Protein AF-0000000080757986 (afdb_homodimer)

Solvent-accessible surface area (backbone atoms only — not comparable to full-atom values): 30406 Å² total; per-residue (Å²): 75,80,44,66,34,74,82,57,77,30,46,41,44,43,43,64,21,68,28,28,34,37,31,33,56,49,90,42,34,39,32,38,72,39,87,75,36,50,44,67,53,88,68,86,50,68,64,72,74,62,33,36,27,37,46,43,76,41,95,87,62,60,45,47,76,43,68,74,48,96,67,71,78,58,50,68,37,44,55,90,81,40,34,37,66,35,32,85,49,78,50,93,52,35,67,69,66,74,48,49,51,52,54,34,53,51,50,26,53,53,48,60,67,59,86,55,87,43,36,35,38,33,34,56,32,49,43,22,70,62,55,43,34,36,40,72,42,65,24,36,34,40,38,30,21,42,47,58,68,35,48,52,44,20,53,50,24,26,42,66,36,73,43,66,86,49,56,64,46,82,42,72,37,37,64,69,62,48,51,52,51,36,42,75,69,66,46,64,22,27,27,42,37,36,42,61,58,56,62,48,62,28,73,88,62,46,78,44,43,41,72,78,41,46,48,64,49,52,52,54,52,57,68,24,40,38,98,73,44,50,39,40,39,42,40,40,72,46,76,51,64,52,29,54,47,50,34,43,48,40,49,73,42,55,29,67,75,69,45,52,47,75,50,42,21,37,27,19,33,54,22,70,73,78,65,44,59,46,75,70,36,31,30,18,39,38,36,53,60,86,127,75,79,45,67,34,76,82,57,78,30,47,42,44,42,43,65,22,69,28,29,35,36,30,34,56,48,90,43,33,39,33,38,71,38,87,76,35,51,44,67,55,88,69,85,50,68,62,73,74,62,32,36,28,36,46,43,78,41,96,87,61,60,45,46,75,45,69,73,46,94,67,71,78,57,50,67,37,45,55,89,81,40,35,39,66,35,32,86,50,78,48,93,52,35,64,70,66,74,47,48,51,53,53,33,54,50,49,25,52,53,47,58,68,39,95,57,88,43,35,34,37,32,35,56,32,49,42,24,68,61,54,42,34,36,39,72,42,66,24,36,34,40,39,30,20,42,46,59,70,33,46,52,45,18,53,51,24,26,41,66,38,72,44,64,87,49,56,65,47,83,42,72,39,36,63,69,62,49,52,53,50,36,43,75,70,66,45,64,22,28,27,41,38,35,44,57,58,56,62,48,61,28,73,88,64,47,80,43,44,38,73,79,41,47,48,64,48,51,55,53,52,56,66,24,40,38,98,72,42,49,39,40,39,42,39,41,73,47,76,50,64,50,27,53,47,50,33,44,49,41,50,73,42,54,28,68,75,70,47,52,48,74,50,42,22,39,27,18,33,52,24,70,74,78,66,44,59,46,75,71,36,28,30,18,40,36,36,53,60,84,126

InterPro domains:
  IPR013780 Glycosyl hydrolase, all-beta [G3DSA:2.60.40.1180] (10-72)
  IPR019614 S-adenosylmethionine-dependent methyltransferase [PF10672] (70-202)
  IPR029063 S-adenosyl-L-methionine-dependent methyltransferase superfamily [G3DSA:3.40.50.150] (73-286)
  IPR029063 S-adenosyl-L-methionine-dependent methyltransferase superfamily [SSF53335] (4-254)

Foldseek 3Di:
DEAALEQFDQKAFADAAPQWTWMGHRPFIEIFGHNLHPHHDPDCDDCVVVGQKYWDADPVGFTDIDGPDDDDQWDWGDDVLFIAIFGCDSHRGGQDDSLCVSVLVVLLVLCLVPVDAFEEEEECQFQNPNVLSNQVSQHAYEAEHQDPVRLVNNQVRNVVSVRNVGHYHGYNWDRQVVLVVLLVVLAAGQEYEYEDACWDAHNVGRIDHCVPPVLVSVQSNLSRHDLHHFKYKYWYPDPPDDQVVVQVSCCVHVCVRQNFDKDKDWGWYAHNNPRDTHTRTMMMMTGHDDD/DEAELEQFDQKAFADAAPQWTWMGHRPFIEIFGHNLHDHHDPDCDDCVVVGQKYWDADPVGFTDIDGPDDDDQWDWGDDVLFIAIFGDDSHRGGQDDSLCVSVLVVLLVLCLPDPDAFEEEEECQFQNPNVLSNQVSQHAYEAEHQDPVRLVNNQVRNVVSVRNVGHYHGYNWDRQVVLVVLLVVLAAGQEYEYEDACWDAHNVGRIDHCVPPVLVSVQSNLSRHDLHHFKYKYWYPDPPDDQVVVQVSCCVHVCVRQNFDKDKDWGWYAHNNPRDTHTRTMMMMTGHDDD

Structure (mmCIF, N/CA/C/O backbone):
data_AF-0000000080757986-model_v1
#
loop_
_entity.id
_entity.type
_entity.pdbx_description
1 polymer 'S-adenosylmethionine-dependent methyltransferase domain-containing protein'
#
loop_
_atom_site.group_PDB
_atom_site.id
_atom_site.type_symbol
_atom_site.label_atom_id
_atom_site.label_alt_id
_atom_site.label_comp_id
_atom_site.label_asym_id
_atom_site.label_entity_id
_atom_site.label_seq_id
_atom_site.pdbx_PDB_ins_code
_atom_site.Cartn_x
_atom_site.Cartn_y
_atom_site.Cartn_z
_atom_site.occupancy
_atom_site.B_iso_or_equiv
_atom_site.auth_seq_id
_atom_site.auth_comp_id
_atom_site.auth_asym_id
_atom_site.auth_atom_id
_atom_site.pdbx_PDB_model_num
ATOM 1 N N . MET A 1 1 ? 0.893 -1.74 9.875 1 89.75 1 MET A N 1
ATOM 2 C CA . MET A 1 1 ? -0.221 -1.897 10.805 1 89.75 1 MET A CA 1
ATOM 3 C C . MET A 1 1 ? -1.462 -1.171 10.305 1 89.75 1 MET A C 1
ATOM 5 O O . MET A 1 1 ? -1.364 -0.061 9.773 1 89.75 1 MET A O 1
ATOM 9 N N . MET A 1 2 ? -2.607 -1.827 10.5 1 95.94 2 MET A N 1
ATOM 10 C CA . MET A 1 2 ? -3.875 -1.199 10.141 1 95.94 2 MET A CA 1
ATOM 11 C C . MET A 1 2 ? -4.477 -0.467 11.336 1 95.94 2 MET A C 1
ATOM 13 O O . MET A 1 2 ? -4.645 -1.053 12.406 1 95.94 2 MET A O 1
ATOM 17 N N . LEU A 1 3 ? -4.688 0.823 11.219 1 98.31 3 LEU A N 1
ATOM 18 C CA . LEU A 1 3 ? -5.43 1.601 12.203 1 98.31 3 LEU A CA 1
ATOM 19 C C . LEU A 1 3 ? -6.867 1.832 11.742 1 98.31 3 LEU A C 1
ATOM 21 O O . LEU A 1 3 ? -7.098 2.266 10.617 1 98.31 3 LEU A O 1
ATOM 25 N N . LEU A 1 4 ? -7.828 1.561 12.602 1 98.44 4 LEU A N 1
ATOM 26 C CA . LEU A 1 4 ? -9.234 1.587 12.203 1 98.44 4 LEU A CA 1
ATOM 27 C C . LEU A 1 4 ? -9.945 2.797 12.805 1 98.44 4 LEU A C 1
ATOM 29 O O . LEU A 1 4 ? -9.906 3.008 14.016 1 98.44 4 LEU A O 1
ATOM 33 N N . ALA A 1 5 ? -10.523 3.566 11.953 1 98.19 5 ALA A N 1
ATOM 34 C CA . ALA A 1 5 ? -11.43 4.625 12.391 1 98.19 5 ALA A CA 1
ATOM 35 C C . ALA A 1 5 ? -12.828 4.078 12.656 1 98.19 5 ALA A C 1
ATOM 37 O O . ALA A 1 5 ? -13.727 4.23 11.828 1 98.19 5 ALA A O 1
ATOM 38 N N . ASP A 1 6 ? -13.039 3.586 13.852 1 96.69 6 ASP A N 1
ATOM 39 C CA . ASP A 1 6 ? -14.266 2.838 14.109 1 96.69 6 ASP A CA 1
ATOM 40 C C . ASP A 1 6 ? -15.094 3.5 15.211 1 96.69 6 ASP A C 1
ATOM 42 O O . ASP A 1 6 ? -16.062 2.92 15.703 1 96.69 6 ASP A O 1
ATOM 46 N N . ASP A 1 7 ? -14.75 4.66 15.594 1 95.69 7 ASP A N 1
ATOM 47 C CA . ASP A 1 7 ? -15.461 5.27 16.719 1 95.69 7 ASP A CA 1
ATOM 48 C C . ASP A 1 7 ? -16.141 6.566 16.281 1 95.69 7 ASP A C 1
ATOM 50 O O . ASP A 1 7 ? -16.172 7.535 17.047 1 95.69 7 ASP A O 1
ATOM 54 N N . TRP A 1 8 ? -16.578 6.645 15.086 1 95.62 8 TRP A N 1
ATOM 55 C CA . TRP A 1 8 ? -17.391 7.754 14.594 1 95.62 8 TRP A CA 1
ATOM 56 C C . TRP A 1 8 ? -18.859 7.59 15 1 95.62 8 TRP A C 1
ATOM 58 O O . TRP A 1 8 ? -19.391 6.484 14.953 1 95.62 8 TRP A O 1
ATOM 68 N N . LYS A 1 9 ? -19.516 8.648 15.336 1 95.06 9 LYS A N 1
ATOM 69 C CA . LYS A 1 9 ? -20.969 8.648 15.516 1 95.06 9 LYS A CA 1
ATOM 70 C C . LYS A 1 9 ? -21.656 9.336 14.344 1 95.06 9 LYS A C 1
ATOM 72 O O . LYS A 1 9 ? -22.641 8.82 13.805 1 95.06 9 LYS A O 1
ATOM 77 N N . ASP A 1 10 ? -21.109 10.438 13.906 1 98.06 10 ASP A N 1
ATOM 78 C CA . ASP A 1 10 ? -21.766 11.266 12.906 1 98.06 10 ASP A CA 1
ATOM 79 C C . ASP A 1 10 ? -21.328 10.883 11.492 1 98.06 10 ASP A C 1
ATOM 81 O O . ASP A 1 10 ? -21.719 11.539 10.523 1 98.06 10 ASP A O 1
ATOM 85 N N . TYR A 1 11 ? -20.531 9.914 11.32 1 98.38 11 TYR A N 1
ATOM 86 C CA . TYR A 1 11 ? -20.109 9.367 10.031 1 98.38 11 TYR A CA 1
ATOM 87 C C . TYR A 1 11 ? -20.203 7.852 10.023 1 98.38 11 TYR A C 1
ATOM 89 O O . TYR A 1 11 ? -19.938 7.195 11.039 1 98.38 11 TYR A O 1
ATOM 97 N N . GLU A 1 12 ? -20.562 7.383 8.93 1 98.19 12 GLU A N 1
ATOM 98 C CA . GLU A 1 12 ? -20.656 5.934 8.766 1 98.19 12 GLU A CA 1
ATOM 99 C C . GLU A 1 12 ? -20.406 5.527 7.316 1 98.19 12 GLU A C 1
ATOM 101 O O . GLU A 1 12 ? -21 6.086 6.395 1 98.19 12 GLU A O 1
ATOM 106 N N . LEU A 1 13 ? -19.484 4.672 7.105 1 98.31 13 LEU A N 1
ATOM 107 C CA . LEU A 1 13 ? -19.375 3.967 5.832 1 98.31 13 LEU A CA 1
ATOM 108 C C . LEU A 1 13 ? -20.328 2.777 5.789 1 98.31 13 LEU A C 1
ATOM 110 O O . LEU A 1 13 ? -20.094 1.761 6.449 1 98.31 13 LEU A O 1
ATOM 114 N N . ILE A 1 14 ? -21.312 2.883 5.008 1 97.19 14 ILE A N 1
ATOM 115 C CA . ILE A 1 14 ? -22.438 1.973 5.105 1 97.19 14 ILE A CA 1
ATOM 116 C C . ILE A 1 14 ? -22.172 0.715 4.285 1 97.19 14 ILE A C 1
ATOM 118 O O . ILE A 1 14 ? -22.344 -0.404 4.773 1 97.19 14 ILE A O 1
ATOM 122 N N . ASP A 1 15 ? -21.781 0.919 3.084 1 97.38 15 ASP A N 1
ATOM 123 C CA . ASP A 1 15 ? -21.594 -0.198 2.164 1 97.38 15 ASP A CA 1
ATOM 124 C C . ASP A 1 15 ? -20.609 0.167 1.05 1 97.38 15 ASP A C 1
ATOM 126 O O . ASP A 1 15 ? -20.312 1.344 0.846 1 97.38 15 ASP A O 1
ATOM 130 N N . THR A 1 16 ? -20.109 -0.827 0.415 1 97.75 16 THR A N 1
ATOM 131 C CA . THR A 1 16 ? -19.172 -0.659 -0.697 1 97.75 16 THR A CA 1
ATOM 132 C C . THR A 1 16 ? -19.453 -1.688 -1.79 1 97.75 16 THR A C 1
ATOM 134 O O . THR A 1 16 ? -19.844 -2.818 -1.501 1 97.75 16 THR A O 1
ATOM 137 N N . GLY A 1 17 ? -19.234 -1.311 -3.043 1 97.12 17 GLY A N 1
ATOM 138 C CA . GLY A 1 17 ? -19.359 -2.215 -4.176 1 97.12 17 GLY A CA 1
ATOM 139 C C . GLY A 1 17 ? -19.375 -1.498 -5.512 1 97.12 17 GLY A C 1
ATOM 140 O O . GLY A 1 17 ? -19.719 -0.318 -5.586 1 97.12 17 GLY A O 1
ATOM 141 N N . ASN A 1 18 ? -18.906 -2.184 -6.516 1 96.38 18 ASN A N 1
ATOM 142 C CA . ASN A 1 18 ? -18.906 -1.676 -7.883 1 96.38 18 ASN A CA 1
ATOM 143 C C . ASN A 1 18 ? -18.156 -0.352 -7.992 1 96.38 18 ASN A C 1
ATOM 145 O O . ASN A 1 18 ? -18.625 0.575 -8.656 1 96.38 18 ASN A O 1
ATOM 149 N N . GLY A 1 19 ? -17.125 -0.225 -7.219 1 96.56 19 GLY A N 1
ATOM 150 C CA . GLY A 1 19 ? -16.281 0.959 -7.309 1 96.56 19 GLY A CA 1
ATOM 151 C C . GLY A 1 19 ? -16.844 2.154 -6.566 1 96.56 19 GLY A C 1
ATOM 152 O O . GLY A 1 19 ? -16.391 3.283 -6.754 1 96.56 19 GLY A O 1
ATOM 153 N N . GLU A 1 20 ? -17.844 1.891 -5.758 1 96.62 20 GLU A N 1
ATOM 154 C CA . GLU A 1 20 ? -18.5 2.994 -5.07 1 96.62 20 GLU A CA 1
ATOM 155 C C . GLU A 1 20 ? -18.641 2.711 -3.576 1 96.62 20 GLU A C 1
ATOM 157 O O . GLU A 1 20 ? -18.688 1.551 -3.16 1 96.62 20 GLU A O 1
ATOM 162 N N . LYS A 1 21 ? -18.766 3.795 -2.84 1 97.56 21 LYS A N 1
ATOM 163 C CA . LYS A 1 21 ? -19.047 3.682 -1.412 1 97.56 21 LYS A CA 1
ATOM 164 C C . LYS A 1 21 ? -20.25 4.531 -1.018 1 97.56 21 LYS A C 1
ATOM 166 O O . LYS A 1 21 ? -20.469 5.602 -1.585 1 97.56 21 LYS A O 1
ATOM 171 N N . LEU A 1 22 ? -21.031 3.988 -0.158 1 97.38 22 LEU A N 1
ATOM 172 C CA . LEU A 1 22 ? -22.188 4.645 0.447 1 97.38 22 LEU A CA 1
ATOM 173 C C . LEU A 1 22 ? -21.859 5.109 1.864 1 97.38 22 LEU A C 1
ATOM 175 O O . LEU A 1 22 ? -21.547 4.293 2.732 1 97.38 22 LEU A O 1
ATOM 179 N N . GLU A 1 23 ? -21.984 6.398 2.053 1 98.06 23 GLU A N 1
ATOM 180 C CA . GLU A 1 23 ? -21.578 6.984 3.322 1 98.06 23 GLU A CA 1
ATOM 181 C C . GLU A 1 23 ? -22.688 7.836 3.928 1 98.06 23 GLU A C 1
ATOM 183 O O . GLU A 1 23 ? -23.391 8.539 3.209 1 98.06 23 GLU A O 1
ATOM 188 N N . ARG A 1 24 ? -22.812 7.711 5.207 1 97.75 24 ARG A N 1
ATOM 189 C CA . ARG A 1 24 ? -23.641 8.664 5.938 1 97.75 24 ARG A CA 1
ATOM 190 C C . ARG A 1 24 ? -22.781 9.75 6.586 1 97.75 24 ARG A C 1
ATOM 192 O O . ARG A 1 24 ? -21.922 9.461 7.414 1 97.75 24 ARG A O 1
ATOM 199 N N . TRP A 1 25 ? -23.016 11 6.219 1 97.62 25 TRP A N 1
ATOM 200 C CA . TRP A 1 25 ? -22.453 12.203 6.816 1 97.62 25 TRP A CA 1
ATOM 201 C C . TRP A 1 25 ? -23.5 12.984 7.586 1 97.62 25 TRP A C 1
ATOM 203 O O . TRP A 1 25 ? -24.219 13.812 7.008 1 97.62 25 TRP A O 1
ATOM 213 N N . GLY A 1 26 ? -23.422 12.766 8.961 1 96.44 26 GLY A N 1
ATOM 214 C CA . GLY A 1 26 ? -24.547 13.305 9.703 1 96.44 26 GLY A CA 1
ATOM 215 C C . GLY A 1 26 ? -25.875 12.68 9.297 1 96.44 26 GLY A C 1
ATOM 216 O O . GLY A 1 26 ? -26.078 11.477 9.445 1 96.44 26 GLY A O 1
ATOM 217 N N . LYS A 1 27 ? -26.719 13.508 8.656 1 94.5 27 LYS A N 1
ATOM 218 C CA . LYS A 1 27 ? -28.047 13.031 8.273 1 94.5 27 LYS A CA 1
ATOM 219 C C . LYS A 1 27 ? -28.125 12.727 6.781 1 94.5 27 LYS A C 1
ATOM 221 O O . LYS A 1 27 ? -29.094 12.148 6.305 1 94.5 27 LYS A O 1
ATOM 226 N N . TYR A 1 28 ? -27.078 12.992 6.094 1 96.81 28 TYR A N 1
ATOM 227 C CA . TYR A 1 28 ? -27.141 12.883 4.641 1 96.81 28 TYR A CA 1
ATOM 228 C C . TYR A 1 28 ? -26.328 11.695 4.137 1 96.81 28 TYR A C 1
ATOM 230 O O . TYR A 1 28 ? -25.25 11.422 4.645 1 96.81 28 TYR A O 1
ATOM 238 N N . ILE A 1 29 ? -26.875 11.047 3.164 1 97.06 29 ILE A N 1
ATOM 239 C CA . ILE A 1 29 ? -26.25 9.875 2.555 1 97.06 29 ILE A CA 1
ATOM 240 C C . ILE A 1 29 ? -25.609 10.266 1.224 1 97.06 29 ILE A C 1
ATOM 242 O O . ILE A 1 29 ? -26.297 10.773 0.327 1 97.06 29 ILE A O 1
ATOM 246 N N . LEU A 1 30 ? -24.344 10.07 1.06 1 97.19 30 LEU A N 1
ATOM 247 C CA . LEU A 1 30 ? -23.609 10.383 -0.159 1 97.19 30 LEU A CA 1
ATOM 248 C C . LEU A 1 30 ? -23.047 9.117 -0.808 1 97.19 30 LEU A C 1
ATOM 250 O O . LEU A 1 30 ? -22.594 8.211 -0.113 1 97.19 30 LEU A O 1
ATOM 254 N N . ARG A 1 31 ? -23.141 9.031 -2.051 1 96.75 31 ARG A N 1
ATOM 255 C CA . ARG A 1 31 ? -22.547 7.98 -2.873 1 96.75 31 ARG A CA 1
ATOM 256 C C . ARG A 1 31 ? -21.359 8.508 -3.658 1 96.75 31 ARG A C 1
ATOM 258 O O . ARG A 1 31 ? -21.484 9.461 -4.43 1 96.75 31 ARG A O 1
ATOM 265 N N . ARG A 1 32 ? -20.188 8.016 -3.424 1 97 32 ARG A N 1
ATOM 266 C CA . ARG A 1 32 ? -18.969 8.523 -4.039 1 97 32 ARG A CA 1
ATOM 267 C C . ARG A 1 32 ? -18.094 7.391 -4.574 1 97 32 ARG A C 1
ATOM 269 O O . ARG A 1 32 ? -18.188 6.258 -4.09 1 97 32 ARG A O 1
ATOM 276 N N . PRO A 1 33 ? -17.281 7.676 -5.574 1 96.31 33 PRO A N 1
ATOM 277 C CA . PRO A 1 33 ? -16.406 6.648 -6.129 1 96.31 33 PRO A CA 1
ATOM 278 C C . PRO A 1 33 ? -15.188 6.371 -5.242 1 96.31 33 PRO A C 1
ATOM 280 O O . PRO A 1 33 ? -14.727 7.266 -4.527 1 96.31 33 PRO A O 1
ATOM 283 N N . ASP A 1 34 ? -14.711 5.195 -5.273 1 95.88 34 ASP A N 1
ATOM 284 C CA . ASP A 1 34 ? -13.461 4.77 -4.648 1 95.88 34 ASP A CA 1
ATOM 285 C C . ASP A 1 34 ? -12.82 3.619 -5.422 1 95.88 34 ASP A C 1
ATOM 287 O O . ASP A 1 34 ? -13.391 2.527 -5.504 1 95.88 34 ASP A O 1
ATOM 291 N N . PRO A 1 35 ? -11.641 3.811 -5.941 1 92.88 35 PRO A N 1
ATOM 292 C CA . PRO A 1 35 ? -11.031 2.812 -6.816 1 92.88 35 PRO A CA 1
ATOM 293 C C . PRO A 1 35 ? -10.555 1.574 -6.062 1 92.88 35 PRO A C 1
ATOM 295 O O . PRO A 1 35 ? -10.234 0.555 -6.68 1 92.88 35 PRO A O 1
ATOM 298 N N . GLN A 1 36 ? -10.461 1.614 -4.734 1 95.81 36 GLN A N 1
ATOM 299 C CA . GLN A 1 36 ? -10.039 0.451 -3.961 1 95.81 36 GLN A CA 1
ATOM 300 C C . GLN A 1 36 ? -11.141 -0.609 -3.918 1 95.81 36 GLN A C 1
ATOM 302 O O . GLN A 1 36 ? -10.891 -1.75 -3.52 1 95.81 36 GLN A O 1
ATOM 307 N N . ILE A 1 37 ? -12.305 -0.207 -4.289 1 97.75 37 ILE A N 1
ATOM 308 C CA . ILE A 1 37 ? -13.445 -1.108 -4.223 1 97.75 37 ILE A CA 1
ATOM 309 C C . ILE A 1 37 ? -13.57 -1.887 -5.531 1 97.75 37 ILE A C 1
ATOM 311 O O . ILE A 1 37 ? -14.125 -1.385 -6.512 1 97.75 37 ILE A O 1
ATOM 315 N N . ILE A 1 38 ? -13.102 -3.143 -5.484 1 97.56 38 ILE A N 1
ATOM 316 C CA . ILE A 1 38 ? -13.078 -3.896 -6.73 1 97.56 38 ILE A CA 1
ATOM 317 C C . ILE A 1 38 ? -13.953 -5.141 -6.598 1 97.56 38 ILE A C 1
ATOM 319 O O . ILE A 1 38 ? -13.727 -6.148 -7.27 1 97.56 38 ILE A O 1
ATOM 323 N N . TRP A 1 39 ? -14.875 -5.164 -5.699 1 97.69 39 TRP A N 1
ATOM 324 C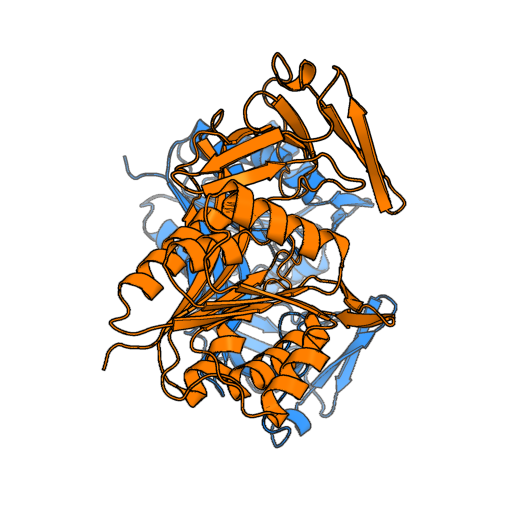 CA . TRP A 1 39 ? -15.867 -6.219 -5.527 1 97.69 39 TRP A CA 1
ATOM 325 C C . TRP A 1 39 ? -17.266 -5.707 -5.863 1 97.69 39 TRP A C 1
ATOM 327 O O . TRP A 1 39 ? -17.5 -4.496 -5.891 1 97.69 39 TRP A O 1
ATOM 337 N N . PRO A 1 40 ? -18.219 -6.547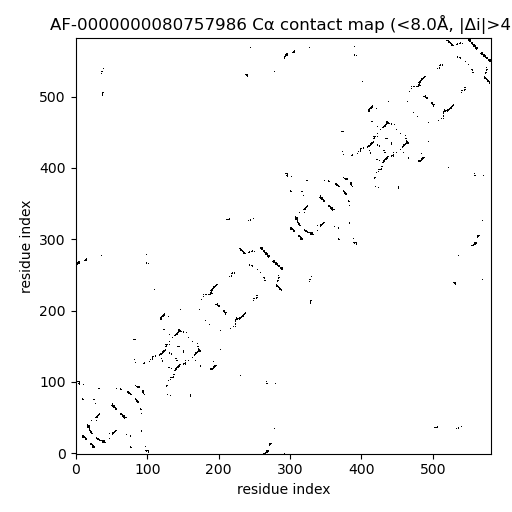 -6.094 1 96.12 40 PRO A N 1
ATOM 338 C CA . PRO A 1 40 ? -19.562 -6.129 -6.52 1 96.12 40 PRO A CA 1
ATOM 339 C C . PRO A 1 40 ? -20.453 -5.707 -5.348 1 96.12 40 PRO A C 1
ATOM 341 O O . PRO A 1 40 ? -20.141 -6.004 -4.191 1 96.12 40 PRO A O 1
ATOM 344 N N . ILE A 1 41 ? -21.5 -4.934 -5.668 1 93.25 41 ILE A N 1
ATOM 345 C CA . ILE A 1 41 ? -22.578 -4.695 -4.723 1 93.25 41 ILE A CA 1
ATOM 346 C C . ILE A 1 41 ? -23.406 -5.965 -4.562 1 93.25 41 ILE A C 1
ATOM 348 O O . ILE A 1 41 ? -23.859 -6.555 -5.551 1 93.25 41 ILE A O 1
ATOM 352 N N . ARG A 1 42 ? -23.578 -6.434 -3.41 1 80.31 42 ARG A N 1
ATOM 353 C CA . ARG A 1 42 ? -24.375 -7.637 -3.176 1 80.31 42 ARG A CA 1
ATOM 354 C C . ARG A 1 42 ? -25.859 -7.383 -3.459 1 80.31 42 ARG A C 1
ATOM 356 O O . ARG A 1 42 ? -26.5 -8.172 -4.148 1 80.31 42 ARG A O 1
ATOM 363 N N . ASN A 1 43 ? -26.375 -6.387 -2.896 1 80.88 43 ASN A N 1
ATOM 364 C CA . ASN A 1 43 ? -27.766 -5.973 -3.078 1 80.88 43 ASN A CA 1
ATOM 365 C C . ASN A 1 43 ? -27.875 -4.465 -3.307 1 80.88 43 ASN A C 1
ATOM 367 O O . ASN A 1 43 ? -27.688 -3.68 -2.375 1 80.88 43 ASN A O 1
ATOM 371 N N . GLU A 1 44 ? -28.141 -4.234 -4.598 1 79.88 44 GLU A N 1
ATOM 372 C CA . GLU A 1 44 ? -28.219 -2.814 -4.922 1 79.88 44 GLU A CA 1
ATOM 373 C C . GLU A 1 44 ? -29.594 -2.246 -4.625 1 79.88 44 GLU A C 1
ATOM 375 O O . GLU A 1 44 ? -30.312 -1.819 -5.539 1 79.88 44 GLU A O 1
ATOM 380 N N . ASN A 1 45 ? -30.031 -2.408 -3.457 1 80.12 45 ASN A N 1
ATOM 381 C CA . ASN A 1 45 ? -31.344 -1.878 -3.104 1 80.12 45 ASN A CA 1
ATOM 382 C C . ASN A 1 45 ? -31.266 -0.9 -1.936 1 80.12 45 ASN A C 1
ATOM 384 O O . ASN A 1 45 ? -30.172 -0.579 -1.469 1 80.12 45 ASN A O 1
ATOM 388 N N . GLY A 1 46 ? -32.344 -0.233 -1.681 1 84.81 46 GLY A N 1
ATOM 389 C CA . GLY A 1 46 ? -32.438 0.61 -0.501 1 84.81 46 GLY A CA 1
ATOM 390 C C . GLY A 1 46 ? -31.625 1.88 -0.598 1 84.81 46 GLY A C 1
ATOM 391 O O . GLY A 1 46 ? -31.812 2.682 -1.514 1 84.81 46 GLY A O 1
ATOM 392 N N . LEU A 1 47 ? -30.609 1.967 0.201 1 84.25 47 LEU A N 1
ATOM 393 C CA . LEU A 1 47 ? -29.859 3.205 0.383 1 84.25 47 LEU A CA 1
ATOM 394 C C . LEU A 1 47 ? -29 3.504 -0.841 1 84.25 47 LEU A C 1
ATOM 396 O O . LEU A 1 47 ? -28.688 4.664 -1.117 1 84.25 47 LEU A O 1
ATOM 400 N N . TRP A 1 48 ? -28.656 2.504 -1.623 1 91.75 48 TRP A N 1
ATOM 401 C CA . TRP A 1 48 ? -27.891 2.725 -2.85 1 91.75 48 TRP A CA 1
ATOM 402 C C . TRP A 1 48 ? -28.688 3.562 -3.842 1 91.75 48 TRP A C 1
ATOM 404 O O . TRP A 1 48 ? -28.125 4.418 -4.531 1 91.75 48 TRP A O 1
ATOM 414 N N . LYS A 1 49 ? -29.953 3.367 -3.852 1 90.06 49 LYS A N 1
ATOM 415 C CA . LYS A 1 49 ? -30.812 4.078 -4.785 1 90.06 49 LYS A CA 1
ATOM 416 C C . LYS A 1 49 ? -31.328 5.383 -4.18 1 90.06 49 LYS A C 1
ATOM 418 O O . LYS A 1 49 ? -31.719 6.297 -4.906 1 90.06 49 LYS A O 1
ATOM 423 N N . LYS A 1 50 ? -31.297 5.469 -2.912 1 92.19 50 LYS A N 1
ATOM 424 C CA . LYS A 1 50 ? -31.938 6.594 -2.236 1 92.19 50 LYS A CA 1
ATOM 425 C C . LYS A 1 50 ? -30.891 7.551 -1.663 1 92.19 50 LYS A C 1
ATOM 427 O O . LYS A 1 50 ? -31.188 8.312 -0.74 1 92.19 50 LYS A O 1
ATOM 432 N N . ALA A 1 51 ? -29.656 7.414 -2.082 1 95.31 51 ALA A N 1
ATOM 433 C CA . ALA A 1 51 ? -28.641 8.344 -1.607 1 95.31 51 ALA A CA 1
ATOM 434 C C . ALA A 1 51 ? -29.031 9.789 -1.89 1 95.31 51 ALA A C 1
ATOM 436 O O . ALA A 1 51 ? -29.594 10.086 -2.949 1 95.31 51 ALA A O 1
ATOM 437 N N . ASP A 1 52 ? -28.703 10.688 -0.958 1 96.94 52 ASP A N 1
ATOM 438 C CA . ASP A 1 52 ? -29.094 12.094 -1.104 1 96.94 52 ASP A CA 1
ATOM 439 C C . ASP A 1 52 ? -28.312 12.75 -2.25 1 96.94 52 ASP A C 1
ATOM 441 O O . ASP A 1 52 ? -28.844 13.648 -2.916 1 96.94 52 ASP A O 1
ATOM 445 N N . ALA A 1 53 ? -27.125 12.375 -2.484 1 96.44 53 ALA A N 1
ATOM 446 C CA . ALA A 1 53 ? -26.297 12.883 -3.578 1 96.44 53 ALA A CA 1
ATOM 447 C C . ALA A 1 53 ? -25.328 11.82 -4.078 1 96.44 53 ALA A C 1
ATOM 449 O O . ALA A 1 53 ? -24.938 10.922 -3.324 1 96.44 53 ALA A O 1
ATOM 450 N N . HIS A 1 54 ? -25 11.883 -5.328 1 96.31 54 HIS A N 1
ATOM 451 C CA . HIS A 1 54 ? -24.125 10.938 -6.008 1 96.31 54 HIS A CA 1
ATOM 452 C C . HIS A 1 54 ? -23.062 11.664 -6.836 1 96.31 54 HIS A C 1
ATOM 454 O O . HIS A 1 54 ? -23.391 12.438 -7.734 1 96.31 54 HIS A O 1
ATOM 460 N N . TYR A 1 55 ? -21.828 11.445 -6.5 1 96.81 55 TYR A N 1
ATOM 461 C CA . TYR A 1 55 ? -20.75 12.062 -7.281 1 96.81 55 TYR A CA 1
ATOM 462 C C . TYR A 1 55 ? -20.359 11.18 -8.461 1 96.81 55 TYR A C 1
ATOM 464 O O . TYR A 1 55 ? -20.016 10.008 -8.273 1 96.81 55 TYR A O 1
ATOM 472 N N . HIS A 1 56 ? -20.297 11.75 -9.633 1 94.75 56 HIS A N 1
ATOM 473 C CA . HIS A 1 56 ? -19.906 11.047 -10.852 1 94.75 56 HIS A CA 1
ATOM 474 C C . HIS A 1 56 ? -18.562 11.57 -11.367 1 94.75 56 HIS A C 1
ATOM 476 O O . HIS A 1 56 ? -18.422 12.758 -11.672 1 94.75 56 HIS A O 1
ATOM 482 N N . ARG A 1 57 ? -17.672 10.602 -11.508 1 91.19 57 ARG A N 1
ATOM 483 C CA . ARG A 1 57 ? -16.375 10.984 -12.055 1 91.19 57 ARG A CA 1
ATOM 484 C C . ARG A 1 57 ? -16.469 11.219 -13.562 1 91.19 57 ARG A C 1
ATOM 486 O O . ARG A 1 57 ? -17.234 10.555 -14.25 1 91.19 57 ARG A O 1
ATOM 493 N N . SER A 1 58 ? -15.664 12.109 -13.938 1 86.69 58 SER A N 1
ATOM 494 C CA . SER A 1 58 ? -15.562 12.359 -15.375 1 86.69 58 SER A CA 1
ATOM 495 C C . SER A 1 58 ? -14.336 11.672 -15.969 1 86.69 58 SER A C 1
ATOM 497 O O . SER A 1 58 ? -13.32 11.508 -15.289 1 86.69 58 SER A O 1
ATOM 499 N N . ARG A 1 59 ? -14.328 11.273 -17.266 1 78.81 59 ARG A N 1
ATOM 500 C CA . ARG A 1 59 ? -13.211 10.633 -17.953 1 78.81 59 ARG A CA 1
ATOM 501 C C . ARG A 1 59 ? -12.086 11.625 -18.219 1 78.81 59 ARG A C 1
ATOM 503 O O . ARG A 1 59 ? -10.922 11.234 -18.344 1 78.81 59 ARG A O 1
ATOM 510 N N . SER A 1 60 ? -12.383 12.875 -18.281 1 76.62 60 SER A N 1
ATOM 511 C CA . SER A 1 60 ? -11.406 13.914 -18.578 1 76.62 60 SER A CA 1
ATOM 512 C C . SER A 1 60 ? -10.867 14.547 -17.297 1 76.62 60 SER A C 1
ATOM 514 O O . SER A 1 60 ? -10.148 15.547 -17.344 1 76.62 60 SER A O 1
ATOM 516 N N . GLY A 1 61 ? -11.156 14.047 -16.188 1 76.44 61 GLY A N 1
ATOM 517 C CA . GLY A 1 61 ? -10.766 14.641 -14.914 1 76.44 61 GLY A CA 1
ATOM 518 C C . GLY A 1 61 ? -11.891 15.398 -14.234 1 76.44 61 GLY A C 1
ATOM 519 O O . GLY A 1 61 ? -12.727 16.016 -14.906 1 76.44 61 GLY A O 1
ATOM 520 N N . GLY A 1 62 ? -11.898 15.281 -12.961 1 81.25 62 GLY A N 1
ATOM 521 C CA . GLY A 1 62 ? -12.969 15.906 -12.203 1 81.25 62 GLY A CA 1
ATOM 522 C C . GLY A 1 62 ? -14.273 15.141 -12.258 1 81.25 62 GLY A C 1
ATOM 523 O O . GLY A 1 62 ? -14.273 13.914 -12.359 1 81.25 62 GLY A O 1
ATOM 524 N N . GLY A 1 63 ? -15.367 15.719 -11.945 1 92 63 GLY A N 1
ATOM 525 C CA . GLY A 1 63 ? -16.688 15.125 -11.922 1 92 63 GLY A CA 1
ATOM 526 C C . GLY A 1 63 ? -17.766 16.078 -11.453 1 92 63 GLY A C 1
ATOM 527 O O . GLY A 1 63 ? -17.625 17.297 -11.578 1 92 63 GLY A O 1
ATOM 528 N N . SER A 1 64 ? -18.938 15.484 -11.211 1 93.62 64 SER A N 1
ATOM 529 C CA . SER A 1 64 ? -20.047 16.328 -10.781 1 93.62 64 SER A CA 1
ATOM 530 C C . SER A 1 64 ? -20.969 15.586 -9.812 1 93.62 64 SER A C 1
ATOM 532 O O . SER A 1 64 ? -21.062 14.359 -9.859 1 93.62 64 SER A O 1
ATOM 534 N N . TRP A 1 65 ? -21.594 16.422 -9.016 1 95 65 TRP A N 1
ATOM 535 C CA . TRP A 1 65 ? -22.578 15.883 -8.07 1 95 65 TRP A CA 1
ATOM 536 C C . TRP A 1 65 ? -23.969 15.844 -8.688 1 95 65 TRP A C 1
ATOM 538 O O . TRP A 1 65 ? -24.375 16.797 -9.367 1 95 65 TRP A O 1
ATOM 548 N N . GLU A 1 66 ? -24.609 14.758 -8.578 1 95.31 66 GLU A N 1
ATOM 549 C CA . GLU A 1 66 ? -26.047 14.641 -8.805 1 95.31 66 GLU A CA 1
ATOM 550 C C . GLU A 1 66 ? -26.812 14.648 -7.488 1 95.31 66 GLU A C 1
ATOM 552 O O . GLU A 1 66 ? -26.703 13.719 -6.688 1 95.31 66 GLU A O 1
ATOM 557 N N . PHE A 1 67 ? -27.625 15.68 -7.34 1 94.81 67 PHE A N 1
ATOM 558 C CA . PHE A 1 67 ? -28.406 15.797 -6.113 1 94.81 67 PHE A CA 1
ATOM 559 C C . PHE A 1 67 ? -29.797 15.242 -6.301 1 94.81 67 PHE A C 1
ATOM 561 O O . PHE A 1 67 ? -30.547 15.703 -7.168 1 94.81 67 PHE A O 1
ATOM 568 N N . LYS A 1 68 ? -30.141 14.25 -5.52 1 92.5 68 LYS A N 1
ATOM 569 C CA . LYS A 1 68 ? -31.469 13.664 -5.598 1 92.5 68 LYS A CA 1
ATOM 570 C C . LYS A 1 68 ? -32.438 14.398 -4.691 1 92.5 68 LYS A C 1
ATOM 572 O O . LYS A 1 68 ? -33.656 14.312 -4.883 1 92.5 68 LYS A O 1
ATOM 577 N N . ARG A 1 69 ? -31.906 14.938 -3.674 1 89.81 69 ARG A N 1
ATOM 578 C CA . ARG A 1 69 ? -32.688 15.852 -2.822 1 89.81 69 ARG A CA 1
ATOM 579 C C . ARG A 1 69 ? -31.891 17.125 -2.555 1 89.81 69 ARG A C 1
ATOM 581 O O . ARG A 1 69 ? -30.688 17.188 -2.781 1 89.81 69 ARG A O 1
ATOM 588 N N . LYS A 1 70 ? -32.688 18.109 -2.105 1 90.69 70 LYS A N 1
ATOM 589 C CA . LYS A 1 70 ? -32 19.359 -1.761 1 90.69 70 LYS A CA 1
ATOM 590 C C . LYS A 1 70 ? -31.156 19.203 -0.507 1 90.69 70 LYS A C 1
ATOM 592 O O . LYS A 1 70 ? -31.656 18.766 0.536 1 90.69 70 LYS A O 1
ATOM 597 N N . LEU A 1 71 ? -29.891 19.453 -0.622 1 93.5 71 LEU A N 1
ATOM 598 C CA . LEU A 1 71 ? -28.969 19.469 0.505 1 93.5 71 LEU A CA 1
ATOM 599 C C . LEU A 1 71 ? -28.547 20.891 0.843 1 93.5 71 LEU A C 1
ATOM 601 O O . LEU A 1 71 ? -28.516 21.75 -0.031 1 93.5 71 LEU A O 1
ATOM 605 N N . PRO A 1 72 ? -28.359 21.109 2.105 1 94.88 72 PRO A N 1
ATOM 606 C CA . PRO A 1 72 ? -27.75 22.406 2.393 1 94.88 72 PRO A CA 1
ATOM 607 C C . PRO A 1 72 ? -26.375 22.562 1.738 1 94.88 72 PRO A C 1
ATOM 609 O O . PRO A 1 72 ? -25.734 21.562 1.394 1 94.88 72 PRO A O 1
ATOM 612 N N . GLU A 1 73 ? -26.016 23.797 1.56 1 93.88 73 GLU A N 1
ATOM 613 C CA . GLU A 1 73 ? -24.688 24.062 1.01 1 93.88 73 GLU A CA 1
ATOM 614 C C . GLU A 1 73 ? -23.594 23.422 1.858 1 93.88 73 GLU A C 1
ATOM 616 O O . GLU A 1 73 ? -22.625 22.875 1.325 1 93.88 73 GLU A O 1
ATOM 621 N N . ARG A 1 74 ? -23.734 23.531 3.139 1 96 74 ARG A N 1
ATOM 622 C CA . ARG A 1 74 ? -22.844 22.891 4.098 1 96 74 ARG A CA 1
ATOM 623 C C . ARG A 1 74 ? -23.609 22.453 5.344 1 96 74 ARG A C 1
ATOM 625 O O . ARG A 1 74 ? -24.703 22.938 5.617 1 96 74 ARG A O 1
ATOM 632 N N . TRP A 1 75 ? -23.094 21.406 6.02 1 97.56 75 TRP A N 1
ATOM 633 C CA . TRP A 1 75 ? -23.609 20.953 7.305 1 97.56 75 TRP A CA 1
ATOM 634 C C . TRP A 1 75 ? -22.484 20.469 8.211 1 97.56 75 TRP A C 1
ATOM 636 O O . TRP A 1 75 ? -21.312 20.547 7.832 1 97.56 75 TRP A O 1
ATOM 646 N N . THR A 1 76 ? -22.812 20.125 9.461 1 98.06 76 THR A N 1
ATOM 647 C CA . THR A 1 76 ? -21.766 19.844 10.43 1 98.06 76 THR A CA 1
ATOM 648 C C . THR A 1 76 ? -21.781 18.375 10.836 1 98.06 76 THR A C 1
ATOM 650 O O . THR A 1 76 ? -22.844 17.75 10.875 1 98.06 76 THR A O 1
ATOM 653 N N . ILE A 1 77 ? -20.625 17.891 11.039 1 97.94 77 ILE A N 1
ATOM 654 C CA . ILE A 1 77 ? -20.453 16.609 11.711 1 97.94 77 ILE A CA 1
ATOM 655 C C . ILE A 1 77 ? -19.5 16.766 12.883 1 97.94 77 ILE A C 1
ATOM 657 O O . ILE A 1 77 ? -18.609 17.625 12.867 1 97.94 77 ILE A O 1
ATOM 661 N N . SER A 1 78 ? -19.672 15.852 13.852 1 98.06 78 SER A N 1
ATOM 662 C CA . SER A 1 78 ? -18.828 15.945 15.039 1 98.06 78 SER A CA 1
ATOM 663 C C . SER A 1 78 ? -18.156 14.609 15.352 1 98.06 78 SER A C 1
ATOM 665 O O . SER A 1 78 ? -18.719 13.547 15.062 1 98.06 78 SER A O 1
ATOM 667 N N . TYR A 1 79 ? -17 14.664 15.812 1 97.62 79 TYR A N 1
ATOM 668 C CA . TYR A 1 79 ? -16.266 13.562 16.438 1 97.62 79 TYR A CA 1
ATOM 669 C C . TYR A 1 79 ? -15.883 13.898 17.875 1 97.62 79 TYR A C 1
ATOM 671 O O . TYR A 1 79 ? -14.938 14.664 18.109 1 97.62 79 TYR A O 1
ATOM 679 N N . HIS A 1 80 ? -16.625 13.305 18.812 1 96.19 80 HIS A N 1
ATOM 680 C CA . HIS A 1 80 ? -16.5 13.695 20.203 1 96.19 80 HIS A CA 1
ATOM 681 C C . HIS A 1 80 ? -16.641 15.203 20.375 1 96.19 80 HIS A C 1
ATOM 683 O O . HIS A 1 80 ? -17.656 15.781 19.984 1 96.19 80 HIS A O 1
ATOM 689 N N . ASP A 1 81 ? -15.531 15.867 20.797 1 97 81 ASP A N 1
ATOM 690 C CA . ASP A 1 81 ? -15.625 17.281 21.125 1 97 81 ASP A CA 1
ATOM 691 C C . ASP A 1 81 ? -15.242 18.156 19.938 1 97 81 ASP A C 1
ATOM 693 O O . ASP A 1 81 ? -15.25 19.375 20.031 1 97 81 ASP A O 1
ATOM 697 N N . LEU A 1 82 ? -14.961 17.562 18.844 1 98.5 82 LEU A N 1
ATOM 698 C CA . LEU A 1 82 ? -14.555 18.297 17.656 1 98.5 82 LEU A CA 1
ATOM 699 C C . LEU A 1 82 ? -15.688 18.359 16.625 1 98.5 82 LEU A C 1
ATOM 701 O O . LEU A 1 82 ? -16.438 17.391 16.469 1 98.5 82 LEU A O 1
ATOM 705 N N . SER A 1 83 ? -15.836 19.469 15.961 1 98.56 83 SER A N 1
ATOM 706 C CA . SER A 1 83 ? -16.859 19.641 14.938 1 98.56 83 SER A CA 1
ATOM 707 C C . SER A 1 83 ? -16.281 20.234 13.656 1 98.56 83 SER A C 1
ATOM 709 O O . SER A 1 83 ? -15.367 21.062 13.703 1 98.56 83 SER A O 1
ATOM 711 N N . PHE A 1 84 ? -16.859 19.812 12.523 1 98.56 84 PHE A N 1
ATOM 712 C CA . PHE A 1 84 ? -16.328 20.203 11.227 1 98.56 84 PHE A CA 1
ATOM 713 C C . PHE A 1 84 ? -17.453 20.484 10.234 1 98.56 84 PHE A C 1
ATOM 715 O O . PHE A 1 84 ? -18.484 19.797 10.258 1 98.56 84 PHE A O 1
ATOM 722 N N . TYR A 1 85 ? -17.203 21.453 9.438 1 97.88 85 TYR A N 1
ATOM 723 C CA . TYR A 1 85 ? -18.094 21.672 8.312 1 97.88 85 TYR A CA 1
ATOM 724 C C . TYR A 1 85 ? -17.828 20.672 7.195 1 97.88 85 TYR A C 1
ATOM 726 O O . TYR A 1 85 ? -16.672 20.344 6.906 1 97.88 85 TYR A O 1
ATOM 734 N N . ILE A 1 86 ? -18.906 20.219 6.59 1 97.06 86 ILE A N 1
ATOM 735 C CA . ILE A 1 86 ? -18.891 19.312 5.445 1 97.06 86 ILE A CA 1
ATOM 736 C C . ILE A 1 86 ? -19.594 19.953 4.262 1 97.06 86 ILE A C 1
ATOM 738 O O . ILE A 1 86 ? -20.641 20.609 4.43 1 97.06 86 ILE A O 1
ATOM 742 N N . GLU A 1 87 ? -19.016 19.75 3.086 1 94.31 87 GLU A N 1
ATOM 743 C CA . GLU A 1 87 ? -19.594 20.328 1.877 1 94.31 87 GLU A CA 1
ATOM 744 C C . GLU A 1 87 ? -19.266 19.484 0.651 1 94.31 87 GLU A C 1
ATOM 746 O O . GLU A 1 87 ? -18.109 19.078 0.469 1 94.31 87 GLU A O 1
ATOM 751 N N . PRO A 1 88 ? -20.297 19.156 -0.188 1 91.38 88 PRO A N 1
ATOM 752 C CA . PRO A 1 88 ? -19.938 18.609 -1.503 1 91.38 88 PRO A CA 1
ATOM 753 C C . PRO A 1 88 ? -19.188 19.625 -2.365 1 91.38 88 PRO A C 1
ATOM 755 O O . PRO A 1 88 ? -19.688 20.719 -2.631 1 91.38 88 PRO A O 1
ATOM 758 N N . THR A 1 89 ? -17.984 19.359 -2.699 1 86.31 89 THR A N 1
ATOM 759 C CA . THR A 1 89 ? -17.156 20.297 -3.455 1 86.31 89 THR A CA 1
ATOM 760 C C . THR A 1 89 ? -17.125 19.922 -4.934 1 86.31 89 THR A C 1
ATOM 762 O O . THR A 1 89 ? -17.828 19 -5.359 1 86.31 89 THR A O 1
ATOM 765 N N . GLY A 1 90 ? -16.391 20.734 -5.672 1 81.31 90 GLY A N 1
ATOM 766 C CA . GLY A 1 90 ? -16.25 20.438 -7.094 1 81.31 90 GLY A CA 1
ATOM 767 C C . GLY A 1 90 ? -15.539 19.125 -7.367 1 81.31 90 GLY A C 1
ATOM 768 O O . GLY A 1 90 ? -15.523 18.656 -8.508 1 81.31 90 GLY A O 1
ATOM 769 N N . PHE A 1 91 ? -14.953 18.594 -6.352 1 83.81 91 PHE A N 1
ATOM 770 C CA . PHE A 1 91 ? -14.336 17.281 -6.43 1 83.81 91 PHE A CA 1
ATOM 771 C C . PHE A 1 91 ? -15.078 16.281 -5.551 1 83.81 91 PHE A C 1
ATOM 773 O O . PHE A 1 91 ? -16.141 16.594 -5.008 1 83.81 91 PHE A O 1
ATOM 780 N N . LYS A 1 92 ? -14.586 15.07 -5.539 1 88.81 92 LYS A N 1
ATOM 781 C CA . LYS A 1 92 ? -15.266 14.016 -4.797 1 88.81 92 LYS A CA 1
ATOM 782 C C . LYS A 1 92 ? -15.094 14.203 -3.291 1 88.81 92 LYS A C 1
ATOM 784 O O . LYS A 1 92 ? -15.742 13.523 -2.498 1 88.81 92 LYS A O 1
ATOM 789 N N . HIS A 1 93 ? -14.305 15.219 -2.857 1 90.56 93 HIS A N 1
ATOM 790 C CA . HIS A 1 93 ? -14.023 15.414 -1.438 1 90.56 93 HIS A CA 1
ATOM 791 C C . HIS A 1 93 ? -15.156 16.172 -0.754 1 90.56 93 HIS A C 1
ATOM 793 O O . HIS A 1 93 ? -15.852 16.969 -1.391 1 90.56 93 HIS A O 1
ATOM 799 N N . THR A 1 94 ? -15.273 15.961 0.531 1 95 94 THR A N 1
ATOM 800 C CA . THR A 1 94 ? -16.328 16.594 1.308 1 95 94 THR A CA 1
ATOM 801 C C . THR A 1 94 ? -15.742 17.562 2.328 1 95 94 THR A C 1
ATOM 803 O O . THR A 1 94 ? -16.484 18.188 3.092 1 95 94 THR A O 1
ATOM 806 N N . GLY A 1 95 ? -14.438 17.688 2.375 1 95.62 95 GLY A N 1
ATOM 807 C CA . GLY A 1 95 ? -13.797 18.625 3.279 1 95.62 95 GLY A CA 1
ATOM 808 C C . GLY A 1 95 ? -13.172 17.953 4.488 1 95.62 95 GLY A C 1
ATOM 809 O O . GLY A 1 95 ? -12.477 18.609 5.273 1 95.62 95 GLY A O 1
ATOM 810 N N . LEU A 1 96 ? -13.453 16.703 4.648 1 97 96 LEU A N 1
ATOM 811 C CA . LEU A 1 96 ? -12.914 15.977 5.789 1 97 96 LEU A CA 1
ATOM 812 C C . LEU A 1 96 ? -12.555 14.539 5.402 1 97 96 LEU A C 1
ATOM 814 O O . LEU A 1 96 ? -13.25 13.922 4.594 1 97 96 LEU A O 1
ATOM 818 N N . PHE A 1 97 ? -11.523 14.07 5.949 1 97.62 97 PHE A N 1
ATOM 819 C CA . PHE A 1 97 ? -11.125 12.672 5.82 1 97.62 97 PHE A CA 1
ATOM 820 C C . PHE A 1 97 ? -11.367 11.914 7.121 1 97.62 97 PHE A C 1
ATOM 822 O O . PHE A 1 97 ? -10.523 11.945 8.023 1 97.62 97 PHE A O 1
ATOM 829 N N . PRO A 1 98 ? -12.438 11.234 7.176 1 98.06 98 PRO A N 1
ATOM 830 C CA . PRO A 1 98 ? -12.852 10.672 8.461 1 98.06 98 PRO A CA 1
ATOM 831 C C . PRO A 1 98 ? -11.875 9.633 9 1 98.06 98 PRO A C 1
ATOM 833 O O . PRO A 1 98 ? -11.789 9.422 10.211 1 98.06 98 PRO A O 1
ATOM 836 N N . GLU A 1 99 ? -11.117 9 8.133 1 98.44 99 GLU A N 1
ATOM 837 C CA . GLU A 1 99 ? -10.164 7.984 8.57 1 98.44 99 GLU A CA 1
ATOM 838 C C . GLU A 1 99 ? -9.062 8.594 9.43 1 98.44 99 GLU A C 1
ATOM 840 O O . GLU A 1 99 ? -8.398 7.887 10.188 1 98.44 99 GLU A O 1
ATOM 845 N N . GLN A 1 100 ? -8.867 9.891 9.461 1 98.44 100 GLN A N 1
ATOM 846 C CA . GLN A 1 100 ? -7.742 10.539 10.125 1 98.44 100 GLN A CA 1
ATOM 847 C C . GLN A 1 100 ? -7.988 10.672 11.625 1 98.44 100 GLN A C 1
ATOM 849 O O . GLN A 1 100 ? -7.078 11.023 12.383 1 98.44 100 GLN A O 1
ATOM 854 N N . VAL A 1 101 ? -9.133 10.242 12.125 1 98.31 101 VAL A N 1
ATOM 855 C CA . VAL A 1 101 ? -9.406 10.312 13.555 1 98.31 101 VAL A CA 1
ATOM 856 C C . VAL A 1 101 ? -8.398 9.453 14.32 1 98.31 101 VAL A C 1
ATOM 858 O O . VAL A 1 101 ? -8.078 9.742 15.477 1 98.31 101 VAL A O 1
ATOM 861 N N . VAL A 1 102 ? -7.879 8.422 13.648 1 98.62 102 VAL A N 1
ATOM 862 C CA . VAL A 1 102 ? -6.898 7.57 14.305 1 98.62 102 VAL A CA 1
ATOM 863 C C . VAL A 1 102 ? -5.629 8.367 14.594 1 98.62 102 VAL A C 1
ATOM 865 O O . VAL A 1 102 ? -4.961 8.141 15.602 1 98.62 102 VAL A O 1
ATOM 868 N N . ASN A 1 103 ? -5.293 9.305 13.742 1 98.69 103 ASN A N 1
ATOM 869 C CA . ASN A 1 103 ? -4.145 10.18 13.945 1 98.69 103 ASN A CA 1
ATOM 870 C C . ASN A 1 103 ? -4.469 11.312 14.914 1 98.69 103 ASN A C 1
ATOM 872 O O . ASN A 1 103 ? -3.623 11.719 15.711 1 98.69 103 ASN A O 1
ATOM 876 N N . TRP A 1 104 ? -5.723 11.852 14.828 1 98.75 104 TRP A N 1
ATOM 877 C CA . TRP A 1 104 ? -6.125 12.891 15.758 1 98.75 104 TRP A CA 1
ATOM 878 C C . TRP A 1 104 ? -6 12.414 17.203 1 98.75 104 TRP A C 1
ATOM 880 O O . TRP A 1 104 ? -5.402 13.086 18.047 1 98.75 104 TRP A O 1
ATOM 890 N N . LYS A 1 105 ? -6.516 11.203 17.422 1 98.44 105 LYS A N 1
ATOM 891 C CA . LYS A 1 105 ? -6.457 10.625 18.766 1 98.44 105 LYS A CA 1
ATOM 892 C C . LYS A 1 105 ? -5.016 10.445 19.219 1 98.44 105 LYS A C 1
ATOM 894 O O . LYS A 1 105 ? -4.676 10.781 20.359 1 98.44 105 LYS A O 1
ATOM 899 N N . TRP A 1 106 ? -4.25 9.961 18.359 1 98.56 106 TRP A N 1
ATOM 900 C CA . TRP A 1 106 ? -2.84 9.719 18.656 1 98.56 106 TRP A CA 1
ATOM 901 C C . TRP A 1 106 ? -2.123 11.023 18.984 1 98.56 106 TRP A C 1
ATOM 903 O O . TRP A 1 106 ? -1.399 11.109 19.984 1 98.56 106 TRP A O 1
ATOM 913 N N . MET A 1 107 ? -2.34 12.078 18.234 1 98.56 107 MET A N 1
ATOM 914 C CA . MET A 1 107 ? -1.704 13.375 18.438 1 98.56 107 MET A CA 1
ATOM 915 C C . MET A 1 107 ? -2.148 13.984 19.766 1 98.56 107 MET A C 1
ATOM 917 O O . MET A 1 107 ? -1.33 14.531 20.5 1 98.56 107 MET A O 1
ATOM 921 N N . ILE A 1 108 ? -3.41 13.906 20 1 98.5 108 ILE A N 1
ATOM 922 C CA . ILE A 1 108 ? -3.957 14.453 21.234 1 98.5 108 ILE A CA 1
ATOM 923 C C . ILE A 1 108 ? -3.295 13.781 22.438 1 98.5 108 ILE A C 1
ATOM 925 O O . ILE A 1 108 ? -2.828 14.461 23.344 1 98.5 108 ILE A O 1
ATOM 929 N N . ASP A 1 109 ? -3.227 12.469 22.391 1 98.31 109 ASP A N 1
ATOM 930 C CA . ASP A 1 109 ? -2.623 11.711 23.484 1 98.31 109 ASP A CA 1
ATOM 931 C C . ASP A 1 109 ? -1.156 12.086 23.672 1 98.31 109 ASP A C 1
ATOM 933 O O . ASP A 1 109 ? -0.694 12.273 24.797 1 98.31 109 ASP A O 1
ATOM 937 N N . LYS A 1 110 ? -0.404 12.227 22.609 1 98.31 110 LYS A N 1
ATOM 938 C CA . LYS A 1 110 ? 1.016 12.562 22.672 1 98.31 110 LYS A CA 1
ATOM 939 C C . LYS A 1 110 ? 1.229 13.953 23.266 1 98.31 110 LYS A C 1
ATOM 941 O O . LYS A 1 110 ? 2.105 14.141 24.109 1 98.31 110 LYS A O 1
ATOM 946 N N . ILE A 1 111 ? 0.463 14.883 22.828 1 98.62 111 ILE A N 1
ATOM 947 C CA . ILE A 1 111 ? 0.617 16.266 23.25 1 98.62 111 ILE A CA 1
ATOM 948 C C . ILE A 1 111 ? 0.254 16.406 24.719 1 98.62 111 ILE A C 1
ATOM 950 O O . ILE A 1 111 ? 0.989 17.016 25.5 1 98.62 111 ILE A O 1
ATOM 954 N N . ARG A 1 112 ? -0.804 15.789 25.109 1 97.81 112 ARG A N 1
ATOM 955 C CA . ARG A 1 112 ? -1.262 15.883 26.484 1 97.81 112 ARG A CA 1
ATOM 956 C C . ARG A 1 112 ? -0.298 15.18 27.438 1 97.81 11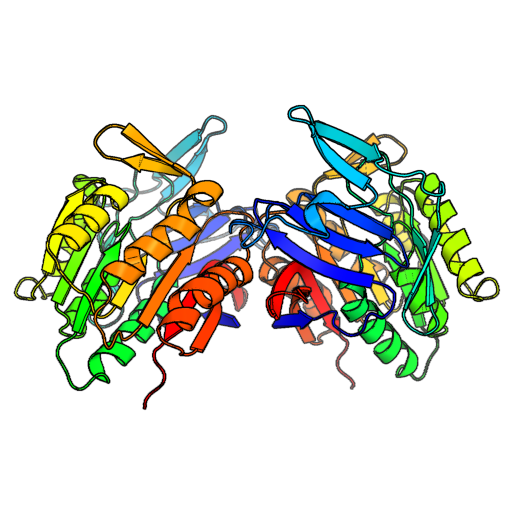2 ARG A C 1
ATOM 958 O O . ARG A 1 112 ? -0.159 15.57 28.594 1 97.81 112 ARG A O 1
ATOM 965 N N . SER A 1 113 ? 0.385 14.25 26.906 1 96.88 113 SER A N 1
ATOM 966 C CA . SER A 1 113 ? 1.306 13.484 27.75 1 96.88 113 SER A CA 1
ATOM 967 C C . SER A 1 113 ? 2.658 14.18 27.859 1 96.88 113 SER A C 1
ATOM 969 O O . SER A 1 113 ? 3.479 13.812 28.703 1 96.88 113 SER A O 1
ATOM 971 N N . ALA A 1 114 ? 3.156 15.211 27.047 1 94.62 114 ALA A N 1
ATOM 972 C CA . ALA A 1 114 ? 4.469 15.852 26.969 1 94.62 114 ALA A CA 1
ATOM 973 C C . ALA A 1 114 ? 4.68 16.812 28.141 1 94.62 114 ALA A C 1
ATOM 975 O O . ALA A 1 114 ? 5.812 17.172 28.469 1 94.62 114 ALA A O 1
ATOM 976 N N . SER A 1 115 ? 4.023 17 29.172 1 88.69 115 SER A N 1
ATOM 977 C CA . SER A 1 115 ? 4.156 17.828 30.359 1 88.69 115 SER A CA 1
ATOM 978 C C . SER A 1 115 ? 4.762 19.188 30 1 88.69 115 SER A C 1
ATOM 980 O O . SER A 1 115 ? 5.469 19.781 30.828 1 88.69 115 SER A O 1
ATOM 982 N N . ARG A 1 116 ? 4.805 19.672 28.828 1 95.88 116 ARG A N 1
ATOM 983 C CA . ARG A 1 116 ? 5.266 20.984 28.359 1 95.88 116 ARG A CA 1
ATOM 984 C C . ARG A 1 116 ? 4.402 21.484 27.203 1 95.88 116 ARG A C 1
ATOM 986 O O . ARG A 1 116 ? 3.604 20.734 26.641 1 95.88 116 ARG A O 1
ATOM 993 N N . ASN A 1 117 ? 4.59 22.75 26.969 1 97.06 117 ASN A N 1
ATOM 994 C CA . ASN A 1 117 ? 3.891 23.297 25.812 1 97.06 117 ASN A CA 1
ATOM 995 C C . ASN A 1 117 ? 4.465 22.766 24.5 1 97.06 117 ASN A C 1
ATOM 997 O O . ASN A 1 117 ? 5.684 22.688 24.344 1 97.06 117 ASN A O 1
ATOM 1001 N N . ILE A 1 118 ? 3.594 22.406 23.656 1 98.62 118 ILE A N 1
ATOM 1002 C CA . ILE A 1 118 ? 4.02 21.797 22.391 1 98.62 118 ILE A CA 1
ATOM 1003 C C . ILE A 1 118 ? 3.67 22.719 21.234 1 98.62 118 ILE A C 1
ATOM 1005 O O . ILE A 1 118 ? 2.537 23.203 21.141 1 98.62 118 ILE A O 1
ATOM 1009 N N . ASN A 1 119 ? 4.621 23.016 20.406 1 98.88 119 ASN A N 1
ATOM 1010 C CA . ASN A 1 119 ? 4.434 23.75 19.156 1 98.88 119 ASN A CA 1
ATOM 1011 C C . ASN A 1 119 ? 4.379 22.797 17.953 1 98.88 119 ASN A C 1
ATOM 1013 O O . ASN A 1 119 ? 5.352 22.109 17.672 1 98.88 119 ASN A O 1
ATOM 1017 N N . VAL A 1 120 ? 3.25 22.844 17.219 1 98.94 120 VAL A N 1
ATOM 1018 C CA . VAL A 1 120 ? 3.027 21.906 16.141 1 98.94 120 VAL A CA 1
ATOM 1019 C C . VAL A 1 120 ? 3.025 22.641 14.805 1 98.94 120 VAL A C 1
ATOM 1021 O O . VAL A 1 120 ? 2.406 23.703 14.672 1 98.94 120 VAL A O 1
ATOM 1024 N N . LEU A 1 121 ? 3.727 22.141 13.836 1 98.94 121 LEU A N 1
ATOM 1025 C CA . LEU A 1 121 ? 3.686 22.594 12.453 1 98.94 121 LEU A CA 1
ATOM 1026 C C . LEU A 1 121 ? 2.859 21.641 11.594 1 98.94 121 LEU A C 1
ATOM 1028 O O . LEU A 1 121 ? 3.24 20.484 11.398 1 98.94 121 LEU A O 1
ATOM 1032 N N . ASN A 1 122 ? 1.709 22.078 11.141 1 98.94 122 ASN A N 1
ATOM 1033 C CA . ASN A 1 122 ? 0.837 21.297 10.266 1 98.94 122 ASN A CA 1
ATOM 1034 C C . ASN A 1 122 ? 0.942 21.766 8.812 1 98.94 122 ASN A C 1
ATOM 1036 O O . ASN A 1 122 ? 0.459 22.844 8.461 1 98.94 122 ASN A O 1
ATOM 1040 N N . LEU A 1 123 ? 1.557 20.922 7.953 1 98.88 123 LEU A N 1
ATOM 1041 C CA . LEU A 1 123 ? 1.832 21.234 6.555 1 98.88 123 LEU A CA 1
ATOM 1042 C C . LEU A 1 123 ? 0.855 20.516 5.633 1 98.88 123 LEU A C 1
ATOM 1044 O O . LEU A 1 123 ? 0.451 19.375 5.91 1 98.88 123 LEU A O 1
ATOM 1048 N N . PHE A 1 124 ? 0.524 21.203 4.383 1 98.56 124 PHE A N 1
ATOM 1049 C CA . PHE A 1 124 ? -0.56 20.672 3.557 1 98.56 124 PHE A CA 1
ATOM 1050 C C . PHE A 1 124 ? -1.824 20.484 4.383 1 98.56 124 PHE A C 1
ATOM 1052 O O . PHE A 1 124 ? -2.447 19.422 4.332 1 98.56 124 PHE A O 1
ATOM 1059 N N . ALA A 1 125 ? -2.27 21.5 5.047 1 98.62 125 ALA A N 1
ATOM 1060 C CA . ALA A 1 125 ? -3.086 21.359 6.25 1 98.62 125 ALA A CA 1
ATOM 1061 C C . ALA A 1 125 ? -4.57 21.328 5.902 1 98.62 125 ALA A C 1
ATOM 1063 O O . ALA A 1 125 ? -5.406 20.984 6.738 1 98.62 125 ALA A O 1
ATOM 1064 N N . TYR A 1 126 ? -4.887 21.703 4.711 1 97.19 126 TYR A N 1
ATOM 1065 C CA . TYR A 1 126 ? -6.25 21.562 4.211 1 97.19 126 TYR A CA 1
ATOM 1066 C C . TYR A 1 126 ? -7.246 22.25 5.137 1 97.19 126 TYR A C 1
ATOM 1068 O O . TYR A 1 126 ? -7.051 23.406 5.527 1 97.19 126 TYR A O 1
ATOM 1076 N N . THR A 1 127 ? -8.336 21.562 5.473 1 98.06 127 THR A N 1
ATOM 1077 C CA . THR A 1 127 ? -9.406 22.203 6.23 1 98.06 127 THR A CA 1
ATOM 1078 C C . THR A 1 127 ? -9.133 22.109 7.73 1 98.06 127 THR A C 1
ATOM 1080 O O . THR A 1 127 ? -10.008 22.422 8.539 1 98.06 127 THR A O 1
ATOM 1083 N N . GLY A 1 128 ? -8.047 21.594 8.117 1 98.62 128 GLY A N 1
ATOM 1084 C CA . GLY A 1 128 ? -7.531 21.797 9.461 1 98.62 128 GLY A CA 1
ATOM 1085 C C . GLY A 1 128 ? -7.953 20.719 10.445 1 98.62 128 GLY A C 1
ATOM 1086 O O . GLY A 1 128 ? -7.977 20.953 11.656 1 98.62 128 GLY A O 1
ATOM 1087 N N . GLY A 1 129 ? -8.328 19.5 9.969 1 98.5 129 GLY A N 1
ATOM 1088 C CA . GLY A 1 129 ? -8.641 18.438 10.906 1 98.5 129 GLY A CA 1
ATOM 1089 C C . GLY A 1 129 ? -7.566 18.219 11.953 1 98.5 129 GLY A C 1
ATOM 1090 O O . GLY A 1 129 ? -7.855 18.25 13.156 1 98.5 129 GLY A O 1
ATOM 1091 N N . ALA A 1 130 ? -6.359 18.109 11.586 1 98.88 130 ALA A N 1
ATOM 1092 C CA . ALA A 1 130 ? -5.238 17.906 12.5 1 98.88 130 ALA A CA 1
ATOM 1093 C C . ALA A 1 130 ? -4.992 19.156 13.344 1 98.88 130 ALA A C 1
ATOM 1095 O O . ALA A 1 130 ? -4.664 19.047 14.531 1 98.88 130 ALA A O 1
ATOM 1096 N N . THR A 1 131 ? -5.121 20.312 12.773 1 98.94 131 THR A N 1
ATOM 1097 C CA . THR A 1 131 ? -4.965 21.578 13.492 1 98.94 131 THR A CA 1
ATOM 1098 C C . THR A 1 131 ? -5.945 21.656 14.664 1 98.94 131 THR A C 1
ATOM 1100 O O . THR A 1 131 ? -5.551 21.969 15.789 1 98.94 131 THR A O 1
ATOM 1103 N N . VAL A 1 132 ? -7.188 21.359 14.375 1 98.94 132 VAL A N 1
ATOM 1104 C CA . VAL A 1 132 ? -8.234 21.406 15.391 1 98.94 132 VAL A CA 1
ATOM 1105 C C . VAL A 1 132 ? -7.922 20.406 16.5 1 98.94 132 VAL A C 1
ATOM 1107 O O . VAL A 1 132 ? -8.039 20.719 17.688 1 98.94 132 VAL A O 1
ATOM 1110 N N . ALA A 1 133 ? -7.484 19.188 16.141 1 98.88 133 ALA A N 1
ATOM 1111 C CA . ALA A 1 133 ? -7.148 18.156 17.109 1 98.88 133 ALA A CA 1
ATOM 1112 C C . ALA A 1 133 ? -6.004 18.609 18.016 1 98.88 133 ALA A C 1
ATOM 1114 O O . ALA A 1 133 ? -6.074 18.453 19.234 1 98.88 133 ALA A O 1
ATOM 1115 N N . CYS A 1 134 ? -5 19.188 17.406 1 98.94 134 CYS A N 1
ATOM 1116 C CA . CYS A 1 134 ? -3.84 19.625 18.172 1 98.94 134 CYS A CA 1
ATOM 1117 C C . CYS A 1 134 ? -4.195 20.812 19.078 1 98.94 134 CYS A C 1
ATOM 1119 O O . CYS A 1 134 ? -3.76 20.859 20.219 1 98.94 134 CYS A O 1
ATOM 1121 N N . ALA A 1 135 ? -4.941 21.719 18.531 1 98.88 135 ALA A N 1
ATOM 1122 C CA . ALA A 1 135 ? -5.402 22.844 19.344 1 98.88 135 ALA A CA 1
ATOM 1123 C C . ALA A 1 135 ? -6.238 22.359 20.531 1 98.88 135 ALA A C 1
ATOM 1125 O O . ALA A 1 135 ? -6.113 22.891 21.641 1 98.88 135 ALA A O 1
ATOM 1126 N N . TYR A 1 136 ? -7.07 21.406 20.266 1 98.75 136 TYR A N 1
ATOM 1127 C CA . TYR A 1 136 ? -7.887 20.797 21.328 1 98.75 136 TYR A CA 1
ATOM 1128 C C . TYR A 1 136 ? -7.012 20.234 22.438 1 98.75 136 TYR A C 1
ATOM 1130 O O . TYR A 1 136 ? -7.391 20.281 23.609 1 98.75 136 TYR A O 1
ATOM 1138 N N . ALA A 1 137 ? -5.836 19.781 22.109 1 98.56 137 ALA A N 1
ATOM 1139 C CA . ALA A 1 137 ? -4.891 19.234 23.078 1 98.56 137 ALA A CA 1
ATOM 1140 C C . ALA A 1 137 ? -4.055 20.328 23.719 1 98.56 137 ALA A C 1
ATOM 1142 O O . ALA A 1 137 ? -3.111 20.047 24.469 1 98.56 137 ALA A O 1
ATOM 1143 N N . ASN A 1 138 ? -4.344 21.609 23.375 1 98.06 138 ASN A N 1
ATOM 1144 C CA . ASN A 1 138 ? -3.738 22.812 23.953 1 98.06 138 ASN A CA 1
ATOM 1145 C C . ASN A 1 138 ? -2.354 23.078 23.375 1 98.06 138 ASN A C 1
ATOM 1147 O O . ASN A 1 138 ? -1.51 23.703 24.016 1 98.06 138 ASN A O 1
ATOM 1151 N N . ALA A 1 139 ? -2.072 22.547 22.234 1 98.81 139 ALA A N 1
ATOM 1152 C CA . ALA A 1 139 ? -0.835 22.891 21.531 1 98.81 139 ALA A CA 1
ATOM 1153 C C . ALA A 1 139 ? -0.968 24.234 20.812 1 98.81 139 ALA A C 1
ATOM 1155 O O . ALA A 1 139 ? -2.076 24.656 20.484 1 98.81 139 ALA A O 1
ATOM 1156 N N . SER A 1 140 ? 0.167 24.906 20.656 1 98.88 140 SER A N 1
ATOM 1157 C CA . SER A 1 140 ? 0.256 25.969 19.656 1 98.88 140 SER A CA 1
ATOM 1158 C C . SER A 1 140 ? 0.472 25.391 18.266 1 98.88 140 SER A C 1
ATOM 1160 O O . SER A 1 140 ? 1.302 24.5 18.078 1 98.88 140 SER A O 1
ATOM 1162 N N . VAL A 1 141 ? -0.328 25.891 17.297 1 98.94 141 VAL A N 1
ATOM 1163 C CA . VAL A 1 141 ? -0.282 25.25 15.992 1 98.94 141 VAL A CA 1
ATOM 1164 C C . VAL A 1 141 ? 0.013 26.297 14.914 1 98.94 141 VAL A C 1
ATOM 1166 O O . VAL A 1 141 ? -0.543 27.391 14.938 1 98.94 141 VAL A O 1
ATOM 1169 N N . CYS A 1 142 ? 0.937 25.984 14.062 1 98.94 142 CYS A N 1
ATOM 1170 C CA . CYS A 1 142 ? 1.1 26.688 12.797 1 98.94 142 CYS A CA 1
ATOM 1171 C C . CYS A 1 142 ? 0.497 25.891 11.648 1 98.94 142 CYS A C 1
ATOM 1173 O O . CYS A 1 142 ? 0.991 24.812 11.312 1 98.94 142 CYS A O 1
ATOM 1175 N N . HIS A 1 143 ? -0.559 26.422 11.102 1 98.94 143 HIS A N 1
ATOM 1176 C CA . HIS A 1 143 ? -1.317 25.812 10.023 1 98.94 143 HIS A CA 1
ATOM 1177 C C . HIS A 1 143 ? -0.929 26.391 8.672 1 98.94 143 HIS A C 1
ATOM 1179 O O . HIS A 1 143 ? -1.17 27.578 8.414 1 98.94 143 HIS A O 1
ATOM 1185 N N . VAL A 1 144 ? -0.406 25.516 7.746 1 98.88 144 VAL A N 1
ATOM 1186 C CA . VAL A 1 144 ? 0.079 26.047 6.477 1 98.88 144 VAL A CA 1
ATOM 1187 C C . VAL A 1 144 ? -0.587 25.312 5.32 1 98.88 144 VAL A C 1
ATOM 1189 O O . VAL A 1 144 ? -0.529 24.078 5.246 1 98.88 144 VAL A O 1
ATOM 1192 N N . ASP A 1 145 ? -1.182 26.016 4.457 1 98.31 145 ASP A N 1
ATOM 1193 C CA . ASP A 1 145 ? -1.73 25.5 3.203 1 98.31 145 ASP A CA 1
ATOM 1194 C C . ASP A 1 145 ? -1.628 26.547 2.094 1 98.31 145 ASP A C 1
ATOM 1196 O O . ASP A 1 145 ? -1.661 27.75 2.361 1 98.31 145 ASP A O 1
ATOM 1200 N N . ALA A 1 146 ? -1.552 26.062 0.842 1 97.25 146 ALA A N 1
ATOM 1201 C CA . ALA A 1 146 ? -1.386 26.969 -0.286 1 97.25 146 ALA A CA 1
ATOM 1202 C C . ALA A 1 146 ? -2.721 27.594 -0.69 1 97.25 146 ALA A C 1
ATOM 1204 O O . ALA A 1 146 ? -2.752 28.625 -1.354 1 97.25 146 ALA A O 1
ATOM 1205 N N . ALA A 1 147 ? -3.793 26.938 -0.378 1 95.25 147 ALA A N 1
ATOM 1206 C CA . ALA A 1 147 ? -5.109 27.359 -0.843 1 95.25 147 ALA A CA 1
ATOM 1207 C C . ALA A 1 147 ? -5.801 28.25 0.197 1 95.25 147 ALA A C 1
ATOM 1209 O O . ALA A 1 147 ? -6.211 27.766 1.255 1 95.25 147 ALA A O 1
ATOM 1210 N N . LYS A 1 148 ? -6.004 29.484 -0.127 1 97 148 LYS A N 1
ATOM 1211 C CA . LYS A 1 148 ? -6.617 30.469 0.767 1 97 148 LYS A CA 1
ATOM 1212 C C . LYS A 1 148 ? -7.98 29.984 1.259 1 97 148 LYS A C 1
ATOM 1214 O O . LYS A 1 148 ? -8.305 30.125 2.438 1 97 148 LYS A O 1
ATOM 1219 N N . GLY A 1 149 ? -8.734 29.422 0.332 1 95.81 149 GLY A N 1
ATOM 1220 C CA . GLY A 1 149 ? -10.047 28.922 0.693 1 95.81 149 GLY A CA 1
ATOM 1221 C C . GLY A 1 149 ? -10.008 27.844 1.757 1 95.81 149 GLY A C 1
ATOM 1222 O O . GLY A 1 149 ? -10.836 27.828 2.668 1 95.81 149 GLY A O 1
ATOM 1223 N N . MET A 1 150 ? -9.07 26.922 1.673 1 96.25 150 MET A N 1
ATOM 1224 C CA . MET A 1 150 ? -8.938 25.859 2.652 1 96.25 150 MET A CA 1
ATOM 1225 C C . MET A 1 150 ? -8.508 26.406 4.008 1 96.25 150 MET A C 1
ATOM 1227 O O . MET A 1 150 ? -8.969 25.938 5.047 1 96.25 150 MET A O 1
ATOM 1231 N N . VAL A 1 151 ? -7.637 27.359 3.998 1 98.38 151 VAL A N 1
ATOM 1232 C CA . VAL A 1 151 ? -7.184 27.984 5.238 1 98.38 151 VAL A CA 1
ATOM 1233 C C . VAL A 1 151 ? -8.359 28.656 5.945 1 98.38 151 VAL A C 1
ATOM 1235 O O . VAL A 1 151 ? -8.5 28.562 7.164 1 98.38 151 VAL A O 1
ATOM 1238 N N . GLN A 1 152 ? -9.148 29.328 5.156 1 98.19 152 GLN A N 1
ATOM 1239 C CA . GLN A 1 152 ? -10.336 29.953 5.734 1 98.19 152 GLN A CA 1
ATOM 1240 C C . GLN A 1 152 ? -11.258 28.906 6.352 1 98.19 152 GLN A C 1
ATOM 1242 O O . GLN A 1 152 ? -11.789 29.109 7.445 1 98.19 152 GLN A O 1
ATOM 1247 N N . ARG A 1 153 ? -11.422 27.828 5.684 1 97.62 153 ARG A N 1
ATOM 1248 C CA . ARG A 1 153 ? -12.242 26.734 6.199 1 97.62 153 ARG A CA 1
ATOM 1249 C C . ARG A 1 153 ? -11.672 26.188 7.504 1 97.62 153 ARG A C 1
ATOM 1251 O O . ARG A 1 153 ? -12.422 25.812 8.406 1 97.62 153 ARG A O 1
ATOM 1258 N N . ALA A 1 154 ? -10.398 26.109 7.574 1 98.75 154 ALA A N 1
ATOM 1259 C CA . ALA A 1 154 ? -9.742 25.641 8.789 1 98.75 154 ALA A CA 1
ATOM 1260 C C . ALA A 1 154 ? -10.055 26.562 9.969 1 98.75 154 ALA A C 1
ATOM 1262 O O . ALA A 1 154 ? -10.312 26.094 11.078 1 98.75 154 ALA A O 1
ATOM 1263 N N . LYS A 1 155 ? -10.031 27.875 9.734 1 98.69 155 LYS A N 1
ATOM 1264 C CA . LYS A 1 155 ? -10.391 28.844 10.773 1 98.69 155 LYS A CA 1
ATOM 1265 C C . LYS A 1 155 ? -11.82 28.625 11.258 1 98.69 155 LYS A C 1
ATOM 1267 O O . LYS A 1 155 ? -12.086 28.672 12.461 1 98.69 155 LYS A O 1
ATOM 1272 N N . GLU A 1 156 ? -12.641 28.422 10.305 1 98.69 156 GLU A N 1
ATOM 1273 C CA . GLU A 1 156 ? -14.047 28.203 10.633 1 98.69 156 GLU A CA 1
ATOM 1274 C C . GLU A 1 156 ? -14.242 26.922 11.445 1 98.69 156 GLU A C 1
ATOM 1276 O O . GLU A 1 156 ? -15.031 26.906 12.383 1 98.69 156 GLU A O 1
ATOM 1281 N N . ASN A 1 157 ? -13.516 25.859 11.086 1 98.81 157 ASN A N 1
ATOM 1282 C CA . ASN A 1 157 ? -13.609 24.594 11.82 1 98.81 157 ASN A CA 1
ATOM 1283 C C . ASN A 1 157 ? -13.07 24.734 13.242 1 98.81 157 ASN A C 1
ATOM 1285 O O . ASN A 1 157 ? -13.625 24.141 14.18 1 98.81 157 ASN A O 1
ATOM 1289 N N . LEU A 1 158 ? -12.031 25.516 13.375 1 98.88 158 LEU A N 1
ATOM 1290 C CA . LEU A 1 158 ? -11.5 25.781 14.711 1 98.88 158 LEU A CA 1
ATOM 1291 C C . LEU A 1 158 ? -12.539 26.453 15.586 1 98.88 158 LEU A C 1
ATOM 1293 O O . LEU A 1 158 ? -12.766 26.047 16.734 1 98.88 158 LEU A O 1
ATOM 1297 N N . ALA A 1 159 ? -13.141 27.469 15.016 1 98.75 159 ALA A N 1
ATOM 1298 C CA . ALA A 1 159 ? -14.164 28.219 15.742 1 98.75 159 ALA A CA 1
ATOM 1299 C C . ALA A 1 159 ? -15.367 27.328 16.062 1 98.75 159 ALA A C 1
ATOM 1301 O O . ALA A 1 159 ? -15.914 27.375 17.172 1 98.75 159 ALA A O 1
ATOM 1302 N N . LEU A 1 160 ? -15.781 26.562 15.086 1 98.62 160 LEU A N 1
ATOM 1303 C CA . LEU A 1 160 ? -16.922 25.672 15.242 1 98.62 160 LEU A CA 1
ATOM 1304 C C . LEU A 1 160 ? -16.719 24.703 16.391 1 98.62 160 LEU A C 1
ATOM 1306 O O . LEU A 1 160 ? -17.672 24.312 17.078 1 98.62 160 LEU A O 1
ATOM 1310 N N . SER A 1 161 ? -15.484 24.359 16.656 1 98.69 161 SER A N 1
ATOM 1311 C CA . SER A 1 161 ? -15.141 23.391 17.719 1 98.69 161 SER A CA 1
ATOM 1312 C C . SER A 1 161 ? -14.961 24.094 19.062 1 98.69 161 SER A C 1
ATOM 1314 O O . SER A 1 161 ? -14.508 23.484 20.031 1 98.69 161 SER A O 1
ATOM 1316 N N . GLY A 1 162 ? -15.219 25.406 19.094 1 98.38 162 GLY A N 1
ATOM 1317 C CA . GLY A 1 162 ? -15.109 26.156 20.328 1 98.38 162 GLY A CA 1
ATOM 1318 C C . GLY A 1 162 ? -13.68 26.469 20.719 1 98.38 162 GLY A C 1
ATOM 1319 O O . GLY A 1 162 ? -13.367 26.625 21.906 1 98.38 162 GLY A O 1
ATOM 1320 N N . LEU A 1 163 ? -12.781 26.547 19.75 1 98.62 163 LEU A N 1
ATOM 1321 C CA . LEU A 1 163 ? -11.352 26.672 20.047 1 98.62 163 LEU A CA 1
ATOM 1322 C C . LEU A 1 163 ? -10.789 27.953 19.422 1 98.62 163 LEU A C 1
ATOM 1324 O O . LEU A 1 163 ? -9.594 28.016 19.109 1 98.62 163 LEU A O 1
ATOM 1328 N N . ALA A 1 164 ? -11.602 28.922 19.219 1 97.75 164 ALA A N 1
ATOM 1329 C CA . ALA A 1 164 ? -11.195 30.141 18.516 1 97.75 164 ALA A CA 1
ATOM 1330 C C . ALA A 1 164 ? -10.125 30.891 19.297 1 97.75 164 ALA A C 1
ATOM 1332 O O . ALA A 1 164 ? -9.344 31.656 18.719 1 97.75 164 ALA A O 1
ATOM 1333 N N . ASP A 1 165 ? -10.086 30.688 20.609 1 97.75 165 ASP A N 1
ATOM 1334 C CA . ASP A 1 165 ? -9.164 31.438 21.453 1 97.75 165 ASP A CA 1
ATOM 1335 C C . ASP A 1 165 ? -7.812 30.719 21.547 1 97.75 165 ASP A C 1
ATOM 1337 O O . ASP A 1 165 ? -6.863 31.25 22.125 1 97.75 165 ASP A O 1
ATOM 1341 N N . ARG A 1 166 ? -7.695 29.531 20.984 1 97.75 166 ARG A N 1
ATOM 1342 C CA . ARG A 1 166 ? -6.449 28.781 21.047 1 97.75 166 ARG A CA 1
ATOM 1343 C C . ARG A 1 166 ? -5.387 29.406 20.156 1 97.75 166 ARG A C 1
ATOM 1345 O O . ARG A 1 166 ? -5.707 30.188 19.25 1 97.75 166 ARG A O 1
ATOM 1352 N N . SER A 1 167 ? -4.18 29.125 20.422 1 98.19 167 SER A N 1
ATOM 1353 C CA . SER A 1 167 ? -3.043 29.672 19.703 1 98.19 167 SER A CA 1
ATOM 1354 C C . SER A 1 167 ? -2.812 28.953 18.375 1 98.19 167 SER A C 1
ATOM 1356 O O . SER A 1 167 ? -2.061 27.969 18.328 1 98.19 167 SER A O 1
ATOM 1358 N N . VAL A 1 168 ? -3.404 29.469 17.312 1 98.81 168 VAL A N 1
ATOM 1359 C CA . VAL A 1 168 ? -3.209 28.906 15.984 1 98.81 168 VAL A CA 1
ATOM 1360 C C . VAL A 1 168 ? -2.846 30.031 15.008 1 98.81 168 VAL A C 1
ATOM 1362 O O . VAL A 1 168 ? -3.555 31.031 14.914 1 98.81 168 VAL A O 1
ATOM 1365 N N . ARG A 1 169 ? -1.754 29.875 14.367 1 98.69 169 ARG A N 1
ATOM 1366 C CA . ARG A 1 169 ? -1.352 30.766 13.273 1 98.69 169 ARG A CA 1
ATOM 1367 C C . ARG A 1 169 ? -1.715 30.156 11.922 1 98.69 169 ARG A C 1
ATOM 1369 O O . ARG A 1 169 ? -1.322 29.031 11.609 1 98.69 169 ARG A O 1
ATOM 1376 N N . PHE A 1 170 ? -2.465 30.922 11.156 1 98.81 170 PHE A N 1
ATOM 1377 C CA . PHE A 1 170 ? -2.896 30.453 9.844 1 98.81 170 PHE A CA 1
ATOM 1378 C C . PHE A 1 170 ? -2.074 31.109 8.742 1 98.81 170 PHE A C 1
ATOM 1380 O O . PHE A 1 170 ? -1.999 32.344 8.664 1 98.81 170 PHE A O 1
ATOM 1387 N N . ILE A 1 171 ? -1.504 30.266 7.887 1 98.62 171 ILE A N 1
ATOM 1388 C CA . ILE A 1 171 ? -0.588 30.75 6.863 1 98.62 171 ILE A CA 1
ATOM 1389 C C . ILE A 1 171 ? -1.021 30.234 5.492 1 98.62 171 ILE A C 1
ATOM 1391 O O . ILE A 1 171 ? -1.193 29.016 5.309 1 98.62 171 ILE A O 1
ATOM 1395 N N . VAL A 1 172 ? -1.293 31.141 4.547 1 98.12 172 VAL A N 1
ATOM 1396 C CA . VAL A 1 172 ? -1.45 30.781 3.143 1 98.12 172 VAL A CA 1
ATOM 1397 C C . VAL A 1 172 ? -0.109 30.891 2.422 1 98.12 172 VAL A C 1
ATOM 1399 O O . VAL A 1 172 ? 0.334 32 2.109 1 98.12 172 VAL A O 1
ATOM 1402 N N . ASP A 1 173 ? 0.542 29.781 2.145 1 97.62 173 ASP A N 1
ATOM 1403 C CA . ASP A 1 173 ? 1.87 29.812 1.539 1 97.62 173 ASP A CA 1
ATOM 1404 C C . ASP A 1 173 ? 2.227 28.453 0.939 1 97.62 173 ASP A C 1
ATOM 1406 O O . ASP A 1 173 ? 1.558 27.453 1.209 1 97.62 173 ASP A O 1
ATOM 1410 N N . ASP A 1 174 ? 3.209 28.516 0.085 1 97.38 174 ASP A N 1
ATOM 1411 C CA . ASP A 1 174 ? 3.869 27.281 -0.322 1 97.38 174 ASP A CA 1
ATOM 1412 C C . ASP A 1 174 ? 4.66 26.672 0.836 1 97.38 174 ASP A C 1
ATOM 1414 O O . ASP A 1 174 ? 5.5 27.344 1.438 1 97.38 174 ASP A O 1
ATOM 1418 N N . VAL A 1 175 ? 4.461 25.391 1.084 1 97.88 175 VAL A N 1
ATOM 1419 C CA . VAL A 1 175 ? 4.977 24.797 2.311 1 97.88 175 VAL A CA 1
ATOM 1420 C C . VAL A 1 175 ? 6.504 24.766 2.264 1 97.88 175 VAL A C 1
ATOM 1422 O O . VAL A 1 175 ? 7.164 24.922 3.293 1 97.88 175 VAL A O 1
ATOM 1425 N N . ILE A 1 176 ? 7.109 24.562 1.1 1 97.69 176 ILE A N 1
ATOM 1426 C CA . ILE A 1 176 ? 8.562 24.484 0.994 1 97.69 176 ILE A CA 1
ATOM 1427 C C . ILE A 1 176 ? 9.172 25.859 1.307 1 97.69 176 ILE A C 1
ATOM 1429 O O . ILE A 1 176 ? 10.078 25.953 2.133 1 97.69 176 ILE A O 1
ATOM 1433 N N . LYS A 1 177 ? 8.68 26.844 0.703 1 97.38 177 LYS A N 1
ATOM 1434 C CA . LYS A 1 177 ? 9.164 28.203 0.929 1 97.38 177 LYS A CA 1
ATOM 1435 C C . LYS A 1 177 ? 8.961 28.625 2.381 1 97.38 177 LYS A C 1
ATOM 1437 O O . LYS A 1 177 ? 9.836 29.266 2.977 1 97.38 177 LYS A O 1
ATOM 1442 N N . PHE A 1 178 ? 7.836 28.297 2.867 1 98.25 178 PHE A N 1
ATOM 1443 C CA . PHE A 1 178 ? 7.535 28.656 4.246 1 98.25 178 PHE A CA 1
ATOM 1444 C C . PHE A 1 178 ? 8.562 28.062 5.199 1 98.25 178 PHE A C 1
ATOM 1446 O O . PHE A 1 178 ? 9.109 28.766 6.051 1 98.25 178 PHE A O 1
ATOM 1453 N N . VAL A 1 179 ? 8.812 26.75 5.09 1 98.62 179 VAL A N 1
ATOM 1454 C CA . VAL A 1 179 ? 9.727 26.047 5.988 1 98.62 179 VAL A CA 1
ATOM 1455 C C . VAL A 1 179 ? 11.133 26.641 5.859 1 98.62 179 VAL A C 1
ATOM 1457 O O . VAL A 1 179 ? 11.836 26.812 6.859 1 98.62 179 VAL A O 1
ATOM 1460 N N . GLN A 1 180 ? 11.5 26.984 4.664 1 98.06 180 GLN A N 1
ATOM 1461 C CA . GLN A 1 180 ? 12.797 27.609 4.445 1 98.06 180 GLN A CA 1
ATOM 1462 C C . GLN A 1 180 ? 12.898 28.938 5.18 1 98.06 180 GLN A C 1
ATOM 1464 O O . GLN A 1 180 ? 13.938 29.25 5.758 1 98.06 180 GLN A O 1
ATOM 1469 N N . ARG A 1 181 ? 11.875 29.672 5.117 1 98.25 181 ARG A N 1
ATOM 1470 C CA . ARG A 1 181 ? 11.859 30.938 5.832 1 98.25 181 ARG A CA 1
ATOM 1471 C C . ARG A 1 181 ? 11.914 30.719 7.34 1 98.25 181 ARG A C 1
ATOM 1473 O O . ARG A 1 181 ? 12.609 31.453 8.055 1 98.25 181 ARG A O 1
ATOM 1480 N N . GLU A 1 182 ? 11.102 29.766 7.812 1 98.31 182 GLU A N 1
ATOM 1481 C CA . GLU A 1 182 ? 11.141 29.453 9.242 1 98.31 182 GLU A CA 1
ATOM 1482 C C . GLU A 1 182 ? 12.555 29.078 9.688 1 98.31 182 GLU A C 1
ATOM 1484 O O . GLU A 1 182 ? 12.984 29.484 10.773 1 98.31 182 GLU A O 1
ATOM 1489 N N . LYS A 1 183 ? 13.188 28.297 8.859 1 97.88 183 LYS A N 1
ATOM 1490 C CA . LYS A 1 183 ? 14.562 27.906 9.156 1 97.88 183 LYS A CA 1
ATOM 1491 C C . LYS A 1 183 ? 15.461 29.141 9.289 1 97.88 183 LYS A C 1
ATOM 1493 O O . LYS A 1 183 ? 16.203 29.266 10.258 1 97.88 183 LYS A O 1
ATOM 1498 N N . ARG A 1 184 ? 15.359 30.062 8.414 1 97.88 184 ARG A N 1
ATOM 1499 C CA . ARG A 1 184 ? 16.172 31.266 8.414 1 97.88 184 ARG A CA 1
ATOM 1500 C C . ARG A 1 184 ? 15.875 32.125 9.641 1 97.88 184 ARG A C 1
ATOM 1502 O O . ARG A 1 184 ? 16.766 32.781 10.172 1 97.88 184 ARG A O 1
ATOM 1509 N N . ARG A 1 185 ? 14.711 32.062 10.078 1 97.62 185 ARG A N 1
ATOM 1510 C CA . ARG A 1 185 ? 14.273 32.875 11.211 1 97.62 185 ARG A CA 1
ATOM 1511 C C . ARG A 1 185 ? 14.578 32.188 12.531 1 97.62 185 ARG A C 1
ATOM 1513 O O . ARG A 1 185 ? 14.359 32.781 13.602 1 97.62 185 ARG A O 1
ATOM 1520 N N . GLY A 1 186 ? 14.961 30.969 12.477 1 97.12 186 GLY A N 1
ATOM 1521 C CA . GLY A 1 186 ? 15.312 30.219 13.672 1 97.12 186 GLY A CA 1
ATOM 1522 C C . GLY A 1 186 ? 14.102 29.75 14.445 1 97.12 186 GLY A C 1
ATOM 1523 O O . GLY A 1 186 ? 14.188 29.484 15.656 1 97.12 186 GLY A O 1
ATOM 1524 N N . ARG A 1 187 ? 12.969 29.672 13.781 1 97.38 187 ARG A N 1
ATOM 1525 C CA . ARG A 1 187 ? 11.766 29.156 14.438 1 97.38 187 ARG A CA 1
ATOM 1526 C C . ARG A 1 187 ? 11.828 27.641 14.578 1 97.38 187 ARG A C 1
ATOM 1528 O O . ARG A 1 187 ? 12.312 26.953 13.68 1 97.38 187 ARG A O 1
ATOM 1535 N N . GLN A 1 188 ? 11.305 27.188 15.727 1 98 188 GLN A N 1
ATOM 1536 C CA . GLN A 1 188 ? 11.359 25.75 15.977 1 98 188 GLN A CA 1
ATOM 1537 C C . GLN A 1 188 ? 9.984 25.203 16.344 1 98 188 GLN A C 1
ATOM 1539 O O . GLN A 1 188 ? 9.148 25.922 16.891 1 98 188 GLN A O 1
ATOM 1544 N N . TYR A 1 189 ? 9.82 23.969 16.094 1 98.88 189 TYR A N 1
ATOM 1545 C CA . TYR A 1 189 ? 8.594 23.234 16.375 1 98.88 189 TYR A CA 1
ATOM 1546 C C . TYR A 1 189 ? 8.898 21.906 17.078 1 98.88 189 TYR A C 1
ATOM 1548 O O . TYR A 1 189 ? 9.984 21.344 16.891 1 98.88 189 TYR A O 1
ATOM 1556 N N . ASP A 1 190 ? 7.945 21.438 17.828 1 98.88 190 ASP A N 1
ATOM 1557 C CA . ASP A 1 190 ? 8.109 20.188 18.578 1 98.88 190 ASP A CA 1
ATOM 1558 C C . ASP A 1 190 ? 7.535 19.016 17.812 1 98.88 190 ASP A C 1
ATOM 1560 O O . ASP A 1 190 ? 7.84 17.859 18.109 1 98.88 190 ASP A O 1
ATOM 1564 N N . ALA A 1 191 ? 6.688 19.312 16.906 1 98.88 191 ALA A N 1
ATOM 1565 C CA . ALA A 1 191 ? 6.039 18.281 16.109 1 98.88 191 ALA A CA 1
ATOM 1566 C C . ALA A 1 191 ? 5.723 18.781 14.703 1 98.88 191 ALA A C 1
ATOM 1568 O O . ALA A 1 191 ? 5.43 19.969 14.508 1 98.88 191 ALA A O 1
ATOM 1569 N N . VAL A 1 192 ? 5.762 17.828 13.758 1 98.94 192 VAL A N 1
ATOM 1570 C CA . VAL A 1 192 ? 5.422 18.141 12.367 1 98.94 192 VAL A CA 1
ATOM 1571 C C . VAL A 1 192 ? 4.406 17.125 11.852 1 98.94 192 VAL A C 1
ATOM 1573 O O . VAL A 1 192 ? 4.535 15.922 12.102 1 98.94 192 VAL A O 1
ATOM 1576 N N . ILE A 1 193 ? 3.391 17.609 11.227 1 98.94 193 ILE A N 1
ATOM 1577 C CA . ILE A 1 193 ? 2.396 16.828 10.508 1 98.94 193 ILE A CA 1
ATOM 1578 C C . ILE A 1 193 ? 2.404 17.219 9.031 1 98.94 193 ILE A C 1
ATOM 1580 O O . ILE A 1 193 ? 2.48 18.391 8.688 1 98.94 193 ILE A O 1
ATOM 1584 N N . MET A 1 194 ? 2.371 16.25 8.172 1 98.81 194 MET A N 1
ATOM 1585 C CA . MET A 1 194 ? 2.234 16.594 6.758 1 98.81 194 MET A CA 1
ATOM 1586 C C . MET A 1 194 ? 1.36 15.578 6.031 1 98.81 194 MET A C 1
ATOM 1588 O O . MET A 1 194 ? 1.422 14.383 6.32 1 98.81 194 MET A O 1
ATOM 1592 N N . ASP A 1 195 ? 0.581 15.984 5.129 1 98.25 195 ASP A N 1
ATOM 1593 C CA . ASP A 1 195 ? -0.269 15.211 4.23 1 98.25 195 ASP A CA 1
ATOM 1594 C C . ASP A 1 195 ? -0.098 15.672 2.785 1 98.25 195 ASP A C 1
ATOM 1596 O O . ASP A 1 195 ? -1.044 16.156 2.168 1 98.25 195 ASP A O 1
ATOM 1600 N N . PRO A 1 196 ? 1.064 15.422 2.193 1 98.12 196 PRO A N 1
ATOM 1601 C CA . PRO A 1 196 ? 1.361 15.953 0.86 1 98.12 196 PRO A CA 1
ATOM 1602 C C . PRO A 1 196 ? 0.538 15.281 -0.238 1 98.12 196 PRO A C 1
ATOM 1604 O O . PRO A 1 196 ? 0.344 14.062 -0.213 1 98.12 196 PRO A O 1
ATOM 1607 N N . PRO A 1 197 ? 0.055 16.109 -1.186 1 96.38 197 PRO A N 1
ATOM 1608 C CA . PRO A 1 197 ? -0.596 15.523 -2.357 1 96.38 197 PRO A CA 1
ATOM 1609 C C . PRO A 1 197 ? 0.396 14.875 -3.32 1 96.38 197 PRO A C 1
ATOM 1611 O O . PRO A 1 197 ? 1.603 15.109 -3.221 1 96.38 197 PRO A O 1
ATOM 1614 N N . SER A 1 198 ? -0.131 14.062 -4.219 1 95.44 198 SER A N 1
ATOM 1615 C CA . SER A 1 198 ? 0.724 13.484 -5.254 1 95.44 198 SER A CA 1
ATOM 1616 C C . SER A 1 198 ? 1.319 14.57 -6.145 1 95.44 198 SER A C 1
ATOM 1618 O O . SER A 1 198 ? 2.504 14.523 -6.477 1 95.44 198 SER A O 1
ATOM 1620 N N . TYR A 1 199 ? 0.484 15.367 -6.508 1 94.25 199 TYR A N 1
ATOM 1621 C CA . TYR A 1 199 ? 0.811 16.516 -7.336 1 94.25 199 TYR A CA 1
ATOM 1622 C C . TYR A 1 199 ? 0.11 17.781 -6.824 1 94.25 199 TYR A C 1
ATOM 1624 O O . TYR A 1 199 ? -1.012 17.703 -6.32 1 94.25 199 TYR A O 1
ATOM 1632 N N . GLY A 1 200 ? 0.829 18.844 -6.938 1 92.5 200 GLY A N 1
ATOM 1633 C CA . GLY A 1 200 ? 0.22 20.094 -6.512 1 92.5 200 GLY A CA 1
ATOM 1634 C C . GLY A 1 200 ? 0.947 21.312 -7.035 1 92.5 200 GLY A C 1
ATOM 1635 O O . GLY A 1 200 ? 1.96 21.188 -7.727 1 92.5 200 GLY A O 1
ATOM 1636 N N . ARG A 1 201 ? 0.279 22.406 -6.797 1 91.81 201 ARG A N 1
ATOM 1637 C CA . ARG A 1 201 ? 0.862 23.703 -7.164 1 91.81 201 ARG A CA 1
ATOM 1638 C C . ARG A 1 201 ? 0.792 24.688 -6 1 91.81 201 ARG A C 1
ATOM 1640 O O . ARG A 1 201 ? -0.202 24.719 -5.273 1 91.81 201 ARG A O 1
ATOM 1647 N N . GLY A 1 202 ? 1.88 25.406 -5.863 1 90.38 202 GLY A N 1
ATOM 1648 C CA . GLY A 1 202 ? 1.864 26.484 -4.883 1 90.38 202 GLY A CA 1
ATOM 1649 C C . GLY A 1 202 ? 1.088 27.703 -5.344 1 90.38 202 GLY A C 1
ATOM 1650 O O . GLY A 1 202 ? 0.582 27.734 -6.469 1 90.38 202 GLY A O 1
ATOM 1651 N N . PRO A 1 203 ? 0.946 28.672 -4.434 1 88.69 203 PRO A N 1
ATOM 1652 C CA . PRO A 1 203 ? 0.163 29.859 -4.754 1 88.69 203 PRO A CA 1
ATOM 1653 C C . PRO A 1 203 ? 0.718 30.641 -5.949 1 88.69 203 PRO A C 1
ATOM 1655 O O . PRO A 1 203 ? -0.029 31.328 -6.637 1 88.69 203 PRO A O 1
ATOM 1658 N N . ARG A 1 204 ? 2 30.531 -6.223 1 91.69 204 ARG A N 1
ATOM 1659 C CA . ARG A 1 204 ? 2.621 31.25 -7.332 1 91.69 204 ARG A CA 1
ATOM 1660 C C . ARG A 1 204 ? 2.967 30.297 -8.477 1 91.69 204 ARG A C 1
ATOM 1662 O O . ARG A 1 204 ? 3.83 30.594 -9.297 1 91.69 204 ARG A O 1
ATOM 1669 N N . GLY A 1 205 ? 2.469 29.016 -8.461 1 90.62 205 GLY A N 1
ATOM 1670 C CA . GLY A 1 205 ? 2.648 28.062 -9.539 1 90.62 205 GLY A CA 1
ATOM 1671 C C . GLY A 1 205 ? 3.777 27.094 -9.289 1 90.62 205 GLY A C 1
ATOM 1672 O O . GLY A 1 205 ? 4.121 26.297 -10.164 1 90.62 205 GLY A O 1
ATOM 1673 N N . GLU A 1 206 ? 4.324 27.078 -8.117 1 92.56 206 GLU A N 1
ATOM 1674 C CA . GLU A 1 206 ? 5.332 26.078 -7.773 1 92.56 206 GLU A CA 1
ATOM 1675 C C . GLU A 1 206 ? 4.789 24.672 -7.961 1 92.56 206 GLU A C 1
ATOM 1677 O O . GLU A 1 206 ? 3.635 24.391 -7.621 1 92.56 206 GLU A O 1
ATOM 1682 N N . VAL A 1 207 ? 5.605 23.875 -8.523 1 93.69 207 VAL A N 1
ATOM 1683 C CA . VAL A 1 207 ? 5.152 22.516 -8.805 1 93.69 207 VAL A CA 1
ATOM 1684 C C . VAL A 1 207 ? 5.609 21.578 -7.688 1 93.69 207 VAL A C 1
ATOM 1686 O O . VAL A 1 207 ? 6.746 21.672 -7.219 1 93.69 207 VAL A O 1
ATOM 1689 N N . TRP A 1 208 ? 4.766 20.766 -7.203 1 95.38 208 TRP A N 1
ATOM 1690 C CA . TRP A 1 208 ? 5.039 19.703 -6.238 1 95.38 208 TRP A CA 1
ATOM 1691 C C . TRP A 1 208 ? 4.781 18.328 -6.848 1 95.38 208 TRP A C 1
ATOM 1693 O O . TRP A 1 208 ? 3.705 18.078 -7.395 1 95.38 208 TRP A O 1
ATOM 1703 N N . LYS A 1 209 ? 5.746 17.516 -6.801 1 96.38 209 LYS A N 1
ATOM 1704 C CA . LYS A 1 209 ? 5.629 16.094 -7.078 1 96.38 209 LYS A CA 1
ATOM 1705 C C . LYS A 1 209 ? 6.184 15.258 -5.93 1 96.38 209 LYS A C 1
ATOM 1707 O O . LYS A 1 209 ? 7.387 15.281 -5.66 1 96.38 209 LYS A O 1
ATOM 1712 N N . ILE A 1 210 ? 5.355 14.539 -5.312 1 97.12 210 ILE A N 1
ATOM 1713 C CA . ILE A 1 210 ? 5.707 13.914 -4.043 1 97.12 210 ILE A CA 1
ATOM 1714 C C . ILE A 1 210 ? 6.918 13.008 -4.234 1 97.12 210 ILE A C 1
ATOM 1716 O O . ILE A 1 210 ? 7.82 12.977 -3.391 1 97.12 210 ILE A O 1
ATOM 1720 N N . GLU A 1 211 ? 7.051 12.242 -5.285 1 95.19 211 GLU A N 1
ATOM 1721 C CA . GLU A 1 211 ? 8.133 11.289 -5.504 1 95.19 211 GLU A CA 1
ATOM 1722 C C . GLU A 1 211 ? 9.484 12 -5.605 1 95.19 211 GLU A C 1
ATOM 1724 O O . GLU A 1 211 ? 10.516 11.43 -5.238 1 95.19 211 GLU A O 1
ATOM 1729 N N . ASP A 1 212 ? 9.43 13.25 -6.008 1 95.81 212 ASP A N 1
ATOM 1730 C CA . ASP A 1 212 ? 10.656 14.016 -6.227 1 95.81 212 ASP A CA 1
ATOM 1731 C C . ASP A 1 212 ? 11.008 14.852 -4.996 1 95.81 212 ASP A C 1
ATOM 1733 O O . ASP A 1 212 ? 12.18 15.148 -4.754 1 95.81 212 ASP A O 1
ATOM 1737 N N . GLU A 1 213 ? 9.961 15.188 -4.227 1 97.25 213 GLU A N 1
ATOM 1738 C CA . GLU A 1 213 ? 10.164 16.281 -3.281 1 97.25 213 GLU A CA 1
ATOM 1739 C C . GLU A 1 213 ? 10.148 15.773 -1.841 1 97.25 213 GLU A C 1
ATOM 1741 O O . GLU A 1 213 ? 10.703 16.406 -0.945 1 97.25 213 GLU A O 1
ATOM 1746 N N . LEU A 1 214 ? 9.547 14.688 -1.565 1 98.25 214 LEU A N 1
ATOM 1747 C CA . LEU A 1 214 ? 9.188 14.312 -0.201 1 98.25 214 LEU A CA 1
ATOM 1748 C C . LEU A 1 214 ? 10.438 14.156 0.666 1 98.25 214 LEU A C 1
ATOM 1750 O O . LEU A 1 214 ? 10.523 14.742 1.747 1 98.25 214 LEU A O 1
ATOM 1754 N N . TYR A 1 215 ? 11.445 13.422 0.238 1 98.38 215 TYR A N 1
ATOM 1755 C CA . TYR A 1 215 ? 12.625 13.164 1.056 1 98.38 215 TYR A CA 1
ATOM 1756 C C . TYR A 1 215 ? 13.32 14.469 1.44 1 98.38 215 TYR A C 1
ATOM 1758 O O . TYR A 1 215 ? 13.562 14.727 2.621 1 98.38 215 TYR A O 1
ATOM 1766 N N . GLY A 1 216 ? 13.633 15.25 0.416 1 98 216 GLY A N 1
ATOM 1767 C CA . GLY A 1 216 ? 14.297 16.516 0.673 1 98 216 GLY A CA 1
ATOM 1768 C C . GLY A 1 216 ? 13.484 17.438 1.562 1 98 216 GLY A C 1
ATOM 1769 O O . GLY A 1 216 ? 14.047 18.156 2.396 1 98 216 GLY A O 1
ATOM 1770 N N . PHE A 1 217 ? 12.211 17.422 1.36 1 98.62 217 PHE A N 1
ATOM 1771 C CA . PHE A 1 217 ? 11.352 18.281 2.158 1 98.62 217 PHE A CA 1
ATOM 1772 C C . PHE A 1 217 ? 11.344 17.844 3.617 1 98.62 217 PHE A C 1
ATOM 1774 O O . PHE A 1 217 ? 11.336 18.672 4.523 1 98.62 217 PHE A O 1
ATOM 1781 N N . VAL A 1 218 ? 11.273 16.516 3.879 1 98.81 218 VAL A N 1
ATOM 1782 C CA . VAL A 1 218 ? 11.367 16 5.242 1 98.81 218 VAL A CA 1
ATOM 1783 C C . VAL A 1 218 ? 12.672 16.469 5.883 1 98.81 218 VAL A C 1
ATOM 1785 O O . VAL A 1 218 ? 12.688 16.906 7.035 1 98.81 218 VAL A O 1
ATOM 1788 N N . GLU A 1 219 ? 13.742 16.469 5.16 1 98 219 GLU A N 1
ATOM 1789 C CA . GLU A 1 219 ? 15.016 16.938 5.68 1 98 219 GLU A CA 1
ATOM 1790 C C . GLU A 1 219 ? 14.93 18.406 6.094 1 98 219 GLU A C 1
ATOM 1792 O O . GLU A 1 219 ? 15.453 18.797 7.141 1 98 219 GLU A O 1
ATOM 1797 N N . GLN A 1 220 ? 14.32 19.156 5.27 1 98.31 220 GLN A N 1
ATOM 1798 C CA . GLN A 1 220 ? 14.141 20.578 5.602 1 98.31 220 GLN A CA 1
ATOM 1799 C C . GLN A 1 220 ? 13.305 20.734 6.867 1 98.31 220 GLN A C 1
ATOM 1801 O O . GLN A 1 220 ? 13.594 21.609 7.695 1 98.31 220 GLN A O 1
ATOM 1806 N N . CYS A 1 221 ? 12.297 19.953 7.012 1 98.81 221 CYS A N 1
ATOM 1807 C CA . CYS A 1 221 ? 11.422 20.047 8.18 1 98.81 221 CYS A CA 1
ATOM 1808 C C . CYS A 1 221 ? 12.172 19.688 9.453 1 98.81 221 CYS A C 1
ATOM 1810 O O . CYS A 1 221 ? 11.898 20.234 10.516 1 98.81 221 CYS A O 1
ATOM 1812 N N . ILE A 1 222 ? 13.07 18.766 9.367 1 98.12 222 ILE A N 1
ATOM 1813 C CA . ILE A 1 222 ? 13.875 18.359 10.508 1 98.12 222 ILE A CA 1
ATOM 1814 C C . ILE A 1 222 ? 14.672 19.562 11.031 1 98.12 222 ILE A C 1
ATOM 1816 O O . ILE A 1 222 ? 14.883 19.688 12.242 1 98.12 222 ILE A O 1
ATOM 1820 N N . ASP A 1 223 ? 15.039 20.453 10.109 1 97.62 223 ASP A N 1
ATOM 1821 C CA . ASP A 1 223 ? 15.875 21.609 10.461 1 97.62 223 ASP A CA 1
ATOM 1822 C C . ASP A 1 223 ? 15.094 22.609 11.305 1 97.62 223 ASP A C 1
ATOM 1824 O O . ASP A 1 223 ? 15.68 23.484 11.938 1 97.62 223 ASP A O 1
ATOM 1828 N N . VAL A 1 224 ? 13.828 22.484 11.344 1 98.69 224 VAL A N 1
ATOM 1829 C CA . VAL A 1 224 ? 13.031 23.438 12.117 1 98.69 224 VAL A CA 1
ATOM 1830 C C . VAL A 1 224 ? 12.438 22.734 13.344 1 98.69 224 VAL A C 1
ATOM 1832 O O . VAL A 1 224 ? 11.594 23.297 14.039 1 98.69 224 VAL A O 1
ATOM 1835 N N . LEU A 1 225 ? 12.812 21.484 13.547 1 98.69 225 LEU A N 1
ATOM 1836 C CA . LEU A 1 225 ? 12.406 20.797 14.773 1 98.69 225 LEU A CA 1
ATOM 1837 C C . LEU A 1 225 ? 13.203 21.312 15.969 1 98.69 225 LEU A C 1
ATOM 1839 O O . LEU A 1 225 ? 14.383 21.656 15.836 1 98.69 225 LEU A O 1
ATOM 1843 N N . SER A 1 226 ? 12.609 21.359 17.109 1 98.31 226 SER A N 1
ATOM 1844 C CA . SER A 1 226 ? 13.281 21.719 18.359 1 98.31 226 SER A CA 1
ATOM 1845 C C . SER A 1 226 ? 14.289 20.656 18.766 1 98.31 226 SER A C 1
ATOM 1847 O O . SER A 1 226 ? 14.312 19.562 18.203 1 98.31 226 SER A O 1
ATOM 1849 N N . PRO A 1 227 ? 15.055 20.953 19.734 1 97.12 227 PRO A N 1
ATOM 1850 C CA . PRO A 1 227 ? 16.047 19.969 20.188 1 97.12 227 PRO A CA 1
ATOM 1851 C C . PRO A 1 227 ? 15.406 18.719 20.797 1 97.12 227 PRO A C 1
ATOM 1853 O O . PRO A 1 227 ? 16.047 17.672 20.875 1 97.12 227 PRO A O 1
ATOM 1856 N N . LYS A 1 228 ? 14.188 18.906 21.281 1 96.94 228 LYS A N 1
ATOM 1857 C CA . LYS A 1 228 ? 13.469 17.781 21.859 1 96.94 228 LYS A CA 1
ATOM 1858 C C . LYS A 1 228 ? 12.117 17.578 21.172 1 96.94 228 LYS A C 1
ATOM 1860 O O . LYS A 1 228 ? 11.07 17.656 21.828 1 96.94 228 LYS A O 1
ATOM 1865 N N . PRO A 1 229 ? 12.203 17.234 19.938 1 98.44 229 PRO A N 1
ATOM 1866 C CA . PRO A 1 229 ? 10.93 17.047 19.234 1 98.44 229 PRO A CA 1
ATOM 1867 C C . PRO A 1 229 ? 10.094 15.906 19.797 1 98.44 229 PRO A C 1
ATOM 1869 O O . PRO A 1 229 ? 10.625 15.031 20.484 1 98.44 229 PRO A O 1
ATOM 1872 N N . LEU A 1 230 ? 8.805 15.969 19.531 1 98.69 230 LEU A N 1
ATOM 1873 C CA . LEU A 1 230 ? 7.859 15.039 20.141 1 98.69 230 LEU A CA 1
ATOM 1874 C C . LEU A 1 230 ? 7.43 13.977 19.125 1 98.69 230 LEU A C 1
ATOM 1876 O O . LEU A 1 230 ? 7.48 12.773 19.422 1 98.69 230 LEU A O 1
ATOM 1880 N N . PHE A 1 231 ? 6.934 14.398 17.969 1 98.88 231 PHE A N 1
ATOM 1881 C CA . PHE A 1 231 ? 6.535 13.414 16.969 1 98.88 231 PHE A CA 1
ATOM 1882 C C . PHE A 1 231 ? 6.602 14.008 15.57 1 98.88 231 PHE A C 1
ATOM 1884 O O . PHE A 1 231 ? 6.73 15.227 15.406 1 98.88 231 PHE A O 1
ATOM 1891 N N . PHE A 1 232 ? 6.609 13.164 14.57 1 98.94 232 PHE A N 1
ATOM 1892 C CA . PHE A 1 232 ? 6.57 13.469 13.141 1 98.94 232 PHE A CA 1
ATOM 1893 C C . PHE A 1 232 ? 5.629 12.516 12.414 1 98.94 232 PHE A C 1
ATOM 1895 O O . PHE A 1 232 ? 5.793 11.297 12.484 1 98.94 232 PHE A O 1
ATOM 1902 N N . LEU A 1 233 ? 4.613 13.117 11.75 1 98.94 233 LEU A N 1
ATOM 1903 C CA . LEU A 1 233 ? 3.617 12.305 11.062 1 98.94 233 LEU A CA 1
ATOM 1904 C C . LEU A 1 233 ? 3.602 12.617 9.57 1 98.94 233 LEU A C 1
ATOM 1906 O O . LEU A 1 233 ? 3.527 13.781 9.172 1 98.94 233 LEU A O 1
ATOM 1910 N N . ILE A 1 234 ? 3.719 11.578 8.758 1 98.88 234 ILE A N 1
ATOM 1911 C CA . ILE A 1 234 ? 3.49 11.688 7.324 1 98.88 234 ILE A CA 1
ATOM 1912 C C . ILE A 1 234 ? 2.271 10.852 6.93 1 98.88 234 ILE A C 1
ATOM 1914 O O . ILE A 1 234 ? 2.242 9.641 7.164 1 98.88 234 ILE A O 1
ATOM 1918 N N . ASN A 1 235 ? 1.277 11.5 6.367 1 98.56 235 ASN A N 1
ATOM 1919 C CA . ASN A 1 235 ? 0.152 10.828 5.723 1 98.56 235 ASN A CA 1
ATOM 1920 C C . ASN A 1 235 ? 0.294 10.828 4.203 1 98.56 235 ASN A C 1
ATOM 1922 O O . ASN A 1 235 ? 0.917 11.727 3.635 1 98.56 235 ASN A O 1
ATOM 1926 N N . SER A 1 236 ? -0.271 9.812 3.58 1 97.75 236 SER A N 1
ATOM 1927 C CA . SER A 1 236 ? -0.247 9.82 2.121 1 97.75 236 SER A CA 1
ATOM 1928 C C . SER A 1 236 ? -1.451 9.086 1.545 1 97.75 236 SER A C 1
ATOM 1930 O O . SER A 1 236 ? -1.857 8.047 2.068 1 97.75 236 SER A O 1
ATOM 1932 N N . TYR A 1 237 ? -1.967 9.672 0.469 1 95.19 237 TYR A N 1
ATOM 1933 C CA . TYR A 1 237 ? -3.045 9.062 -0.304 1 95.19 237 TYR A CA 1
ATOM 1934 C C . TYR A 1 237 ? -2.578 8.719 -1.712 1 95.19 237 TYR A C 1
ATOM 1936 O O . TYR A 1 237 ? -3.393 8.406 -2.584 1 95.19 237 TYR A O 1
ATOM 1944 N N . THR A 1 238 ? -1.294 8.836 -1.958 1 93.5 238 THR A N 1
ATOM 1945 C CA . THR A 1 238 ? -0.718 8.586 -3.273 1 93.5 238 THR A CA 1
ATOM 1946 C C . THR A 1 238 ? -0.775 7.098 -3.617 1 93.5 238 THR A C 1
ATOM 1948 O O . THR A 1 238 ? -0.238 6.266 -2.883 1 93.5 238 THR A O 1
ATOM 1951 N N . ALA A 1 239 ? -1.374 6.887 -4.824 1 88.94 239 ALA A N 1
ATOM 1952 C CA . ALA A 1 239 ? -1.46 5.504 -5.289 1 88.94 239 ALA A CA 1
ATOM 1953 C C . ALA A 1 239 ? -0.071 4.914 -5.516 1 88.94 239 ALA A C 1
ATOM 1955 O O . ALA A 1 239 ? 0.801 5.562 -6.094 1 88.94 239 ALA A O 1
ATOM 1956 N N . GLY A 1 240 ? 0.114 3.752 -4.961 1 88.31 240 GLY A N 1
ATOM 1957 C CA . GLY A 1 240 ? 1.35 3.037 -5.238 1 88.31 240 GLY A CA 1
ATOM 1958 C C . GLY A 1 240 ? 2.406 3.232 -4.168 1 88.31 240 GLY A C 1
ATOM 1959 O O . GLY A 1 240 ? 3.451 2.578 -4.195 1 88.31 240 GLY A O 1
ATOM 1960 N N . PHE A 1 241 ? 2.172 4.176 -3.346 1 93.69 241 PHE A N 1
ATOM 1961 C CA . PHE A 1 241 ? 3.125 4.402 -2.266 1 93.69 241 PHE A CA 1
ATOM 1962 C C . PHE A 1 241 ? 2.924 3.389 -1.145 1 93.69 241 PHE A C 1
ATOM 1964 O O . PHE A 1 241 ? 1.8 3.184 -0.681 1 93.69 241 PH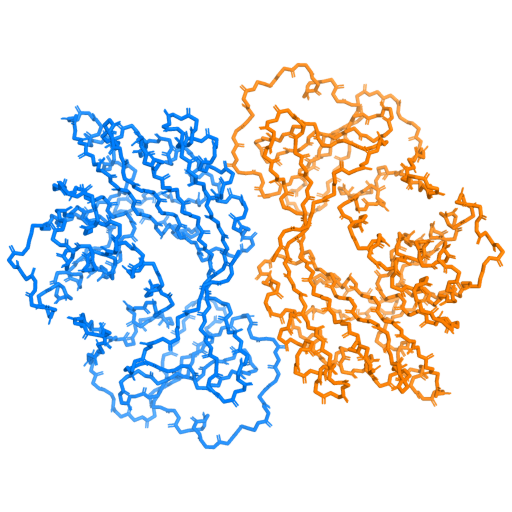E A O 1
ATOM 1971 N N . SER A 1 242 ? 3.996 2.783 -0.772 1 96.62 242 SER A N 1
ATOM 1972 C CA . SER A 1 242 ? 3.986 1.878 0.372 1 96.62 242 SER A CA 1
ATOM 1973 C C . SER A 1 242 ? 4.219 2.633 1.677 1 96.62 242 SER A C 1
ATOM 1975 O O . SER A 1 242 ? 5.035 3.555 1.73 1 96.62 242 SER A O 1
ATOM 1977 N N . PRO A 1 243 ? 3.51 2.229 2.734 1 97.94 243 PRO A N 1
ATOM 1978 C CA . PRO A 1 243 ? 3.828 2.85 4.023 1 97.94 243 PRO A CA 1
ATOM 1979 C C . PRO A 1 243 ? 5.285 2.646 4.43 1 97.94 243 PRO A C 1
ATOM 1981 O O . PRO A 1 243 ? 5.859 3.492 5.121 1 97.94 243 PRO A O 1
ATOM 1984 N N . THR A 1 244 ? 5.879 1.553 3.975 1 98.38 244 THR A N 1
ATOM 1985 C CA . THR A 1 244 ? 7.27 1.264 4.297 1 98.38 244 THR A CA 1
ATOM 1986 C C . THR A 1 244 ? 8.195 2.326 3.711 1 98.38 244 THR A C 1
ATOM 1988 O O . THR A 1 244 ? 9.219 2.67 4.309 1 98.38 244 THR A O 1
ATOM 1991 N N . VAL A 1 245 ? 7.828 2.857 2.578 1 98.31 245 VAL A N 1
ATOM 1992 C CA . VAL A 1 245 ? 8.609 3.918 1.955 1 98.31 245 VAL A CA 1
ATOM 1993 C C . VAL A 1 245 ? 8.633 5.148 2.859 1 98.31 245 VAL A C 1
ATOM 1995 O O . VAL A 1 245 ? 9.688 5.75 3.08 1 98.31 245 VAL A O 1
ATOM 1998 N N . LEU A 1 246 ? 7.5 5.516 3.393 1 98.56 246 LEU A N 1
ATOM 1999 C CA . LEU A 1 246 ? 7.418 6.637 4.324 1 98.56 246 LEU A CA 1
ATOM 2000 C C . LEU A 1 246 ? 8.258 6.371 5.566 1 98.56 246 LEU A C 1
ATOM 2002 O O . LEU A 1 246 ? 8.961 7.262 6.047 1 98.56 246 LEU A O 1
ATOM 2006 N N . ALA A 1 247 ? 8.125 5.176 6.07 1 98.56 247 ALA A N 1
ATOM 2007 C CA . ALA A 1 247 ? 8.914 4.789 7.238 1 98.56 247 ALA A CA 1
ATOM 2008 C C . ALA A 1 247 ? 10.406 4.895 6.957 1 98.56 247 ALA A C 1
ATOM 2010 O O . ALA A 1 247 ? 11.172 5.352 7.809 1 98.56 247 ALA A O 1
ATOM 2011 N N . ASN A 1 248 ? 10.844 4.406 5.797 1 98.56 248 ASN A N 1
ATOM 2012 C CA . ASN A 1 248 ? 12.25 4.48 5.418 1 98.56 248 ASN A CA 1
ATOM 2013 C C . ASN A 1 248 ? 12.75 5.922 5.414 1 98.56 248 ASN A C 1
ATOM 2015 O O . ASN A 1 248 ? 13.852 6.203 5.898 1 98.56 248 ASN A O 1
ATOM 2019 N N . ILE A 1 249 ? 11.953 6.797 4.898 1 98.62 249 ILE A N 1
ATOM 2020 C CA . ILE A 1 249 ? 12.328 8.211 4.855 1 98.62 249 ILE A CA 1
ATOM 2021 C C . ILE A 1 249 ? 12.539 8.727 6.277 1 98.62 249 ILE A C 1
ATOM 2023 O O . ILE A 1 249 ? 13.547 9.383 6.562 1 98.62 249 ILE A O 1
ATOM 2027 N N . LEU A 1 250 ? 11.633 8.445 7.156 1 98.81 250 LEU A N 1
ATOM 2028 C CA . LEU A 1 250 ? 11.75 8.898 8.531 1 98.81 250 LEU A CA 1
ATOM 2029 C C . LEU A 1 250 ? 12.969 8.273 9.211 1 98.81 250 LEU A C 1
ATOM 2031 O O . LEU A 1 250 ? 13.656 8.93 9.984 1 98.81 250 LEU A O 1
ATOM 2035 N N . LYS A 1 251 ? 13.203 7 8.953 1 98.25 251 LYS A N 1
ATOM 2036 C CA . LYS A 1 251 ? 14.352 6.309 9.523 1 98.25 251 LYS A CA 1
ATOM 2037 C C . LYS A 1 251 ? 15.664 6.941 9.07 1 98.25 251 LYS A C 1
ATOM 2039 O O . LYS A 1 251 ? 16.578 7.133 9.875 1 98.25 251 LYS A O 1
ATOM 2044 N N . MET A 1 252 ? 15.711 7.301 7.844 1 97.62 252 MET A N 1
ATOM 2045 C CA . MET A 1 252 ? 16.938 7.805 7.258 1 97.62 252 MET A CA 1
ATOM 2046 C C . MET A 1 252 ? 17.141 9.281 7.582 1 97.62 252 MET A C 1
ATOM 2048 O O . MET A 1 252 ? 18.203 9.852 7.312 1 97.62 252 MET A O 1
ATOM 2052 N N . THR A 1 253 ? 16.109 9.898 8.141 1 97.81 253 THR A N 1
ATOM 2053 C CA . THR A 1 253 ? 16.203 11.328 8.406 1 97.81 253 THR A CA 1
ATOM 2054 C C . THR A 1 253 ? 15.984 11.617 9.891 1 97.81 253 THR A C 1
ATOM 2056 O O . THR A 1 253 ? 16.938 11.703 10.656 1 97.81 253 THR A O 1
ATOM 2059 N N . VAL A 1 254 ? 14.797 11.516 10.398 1 98.5 254 VAL A N 1
ATOM 2060 C CA . VAL A 1 254 ? 14.43 11.922 11.75 1 98.5 254 VAL A CA 1
ATOM 2061 C C . VAL A 1 254 ? 15.125 11.016 12.773 1 98.5 254 VAL A C 1
ATOM 2063 O O . VAL A 1 254 ? 15.727 11.5 13.734 1 98.5 254 VAL A O 1
ATOM 2066 N N . VAL A 1 255 ? 15.039 9.727 12.562 1 98.25 255 VAL A N 1
ATOM 2067 C CA . VAL A 1 255 ? 15.625 8.781 13.508 1 98.25 255 VAL A CA 1
ATOM 2068 C C . VAL A 1 255 ? 17.141 8.969 13.562 1 98.25 255 VAL A C 1
ATOM 2070 O O . VAL A 1 255 ? 17.75 8.875 14.633 1 98.25 255 VAL A O 1
ATOM 2073 N N . LYS A 1 256 ? 17.688 9.172 12.391 1 95.69 256 LYS A N 1
ATOM 2074 C CA . LYS A 1 256 ? 19.141 9.367 12.336 1 95.69 256 LYS A CA 1
ATOM 2075 C C . LYS A 1 256 ? 19.562 10.523 13.234 1 95.69 256 LYS A C 1
ATOM 2077 O O . LYS A 1 256 ? 20.609 10.461 13.883 1 95.69 256 LYS A O 1
ATOM 2082 N N . ARG A 1 257 ? 18.781 11.547 13.305 1 96.88 257 ARG A N 1
ATOM 2083 C CA . ARG A 1 257 ? 19.141 12.758 14.039 1 96.88 257 ARG A CA 1
ATOM 2084 C C . ARG A 1 257 ? 18.734 12.656 15.5 1 96.88 257 ARG A C 1
ATOM 2086 O O . ARG A 1 257 ? 19.469 13.078 16.391 1 96.88 257 ARG A O 1
ATOM 2093 N N . PHE A 1 258 ? 17.562 12.047 15.781 1 98.12 258 PHE A N 1
ATOM 2094 C CA . PHE A 1 258 ? 17 12.203 17.109 1 98.12 258 PHE A CA 1
ATOM 2095 C C . PHE A 1 258 ? 16.797 10.844 17.781 1 98.12 258 PHE A C 1
ATOM 2097 O O . PHE A 1 258 ? 16.391 10.773 18.938 1 98.12 258 PHE A O 1
ATOM 2104 N N . GLY A 1 259 ? 17.188 9.727 17.078 1 98.06 259 GLY A N 1
ATOM 2105 C CA . GLY A 1 259 ? 16.719 8.445 17.562 1 98.06 259 GLY A CA 1
ATOM 2106 C C . GLY A 1 259 ? 15.219 8.297 17.516 1 98.06 259 GLY A C 1
ATOM 2107 O O . GLY A 1 259 ? 14.57 8.789 16.578 1 98.06 259 GLY A O 1
ATOM 2108 N N . GLY A 1 260 ? 14.68 7.473 18.312 1 98.31 260 GLY A N 1
ATOM 2109 C CA . GLY A 1 260 ? 13.234 7.293 18.375 1 98.31 260 GLY A CA 1
ATOM 2110 C C . GLY A 1 260 ? 12.75 6.086 17.594 1 98.31 260 GLY A C 1
ATOM 2111 O O . GLY A 1 260 ? 13.555 5.262 17.156 1 98.31 260 GLY A O 1
ATOM 2112 N N . VAL A 1 261 ? 11.406 6.039 17.547 1 98.19 261 VAL A N 1
ATOM 2113 C CA . VAL A 1 261 ? 10.789 4.855 16.953 1 98.19 261 VAL A CA 1
ATOM 2114 C C . VAL A 1 261 ? 9.852 5.27 15.812 1 98.19 261 VAL A C 1
ATOM 2116 O O . VAL A 1 261 ? 9.156 6.281 15.914 1 98.19 261 VAL A O 1
ATOM 2119 N N . VAL A 1 262 ? 9.875 4.414 14.734 1 98.38 262 VAL A N 1
ATOM 2120 C CA . VAL A 1 262 ? 8.992 4.656 13.602 1 98.38 262 VAL A CA 1
ATOM 2121 C C . VAL A 1 262 ? 7.996 3.506 13.461 1 98.38 262 VAL A C 1
ATOM 2123 O O . VAL A 1 262 ? 8.375 2.338 13.562 1 98.38 262 VAL A O 1
ATOM 2126 N N . THR A 1 263 ? 6.727 3.803 13.297 1 98.25 263 THR A N 1
ATOM 2127 C CA . THR A 1 263 ? 5.68 2.859 12.93 1 98.25 263 THR A CA 1
ATOM 2128 C C . THR A 1 263 ? 4.965 3.311 11.656 1 98.25 263 THR A C 1
ATOM 2130 O O . THR A 1 263 ? 4.949 4.504 11.336 1 98.25 263 THR A O 1
ATOM 2133 N N . CYS A 1 264 ? 4.492 2.391 10.875 1 98.56 264 CYS A N 1
ATOM 2134 C CA . CYS A 1 264 ? 3.779 2.734 9.648 1 98.56 264 CYS A CA 1
ATOM 2135 C C . CYS A 1 264 ? 2.693 1.71 9.344 1 98.56 264 CYS A C 1
ATOM 2137 O O . CYS A 1 264 ? 2.662 0.635 9.945 1 98.56 264 CYS A O 1
ATOM 2139 N N . GLY A 1 265 ? 1.812 2.049 8.469 1 98.19 265 GLY A N 1
ATOM 2140 C CA . GLY A 1 265 ? 0.747 1.15 8.055 1 98.19 265 GLY A CA 1
ATOM 2141 C C . GLY A 1 265 ? -0.353 1.849 7.273 1 98.19 265 GLY A C 1
ATOM 2142 O O . GLY A 1 265 ? -0.109 2.865 6.621 1 98.19 265 GLY A O 1
ATOM 2143 N N . GLU A 1 266 ? -1.521 1.193 7.25 1 98.06 266 GLU A N 1
ATOM 2144 C CA . GLU A 1 266 ? -2.707 1.727 6.586 1 98.06 266 GLU A CA 1
ATOM 2145 C C . GLU A 1 266 ? -3.701 2.287 7.602 1 98.06 266 GLU A C 1
ATOM 2147 O O . GLU A 1 266 ? -3.676 1.914 8.773 1 98.06 266 GLU A O 1
ATOM 2152 N N . VAL A 1 267 ? -4.48 3.211 7.137 1 98.5 267 VAL A N 1
ATOM 2153 C CA . VAL A 1 267 ? -5.664 3.643 7.875 1 98.5 267 VAL A CA 1
ATOM 2154 C C . VAL A 1 267 ? -6.922 3.186 7.145 1 98.5 267 VAL A C 1
ATOM 2156 O O . VAL A 1 267 ? -6.98 3.215 5.914 1 98.5 267 VAL A O 1
ATOM 2159 N N . GLY A 1 268 ? -7.883 2.701 7.902 1 98.56 268 GLY A N 1
ATOM 2160 C CA . GLY A 1 268 ? -9.078 2.162 7.273 1 98.56 268 GLY A CA 1
ATOM 2161 C C . GLY A 1 268 ? -10.352 2.492 8.031 1 98.56 268 GLY A C 1
ATOM 2162 O O . GLY A 1 268 ? -10.297 2.973 9.164 1 98.56 268 GLY A O 1
ATOM 2163 N N . ILE A 1 269 ? -11.461 2.303 7.371 1 98.75 269 ILE A N 1
ATOM 2164 C CA . ILE A 1 269 ? -12.797 2.477 7.938 1 98.75 269 ILE A CA 1
ATOM 2165 C C . ILE A 1 269 ? -13.594 1.185 7.781 1 98.75 269 ILE A C 1
ATOM 2167 O O . ILE A 1 269 ? -13.695 0.634 6.684 1 98.75 269 ILE A O 1
ATOM 2171 N N . PRO A 1 270 ? -14.148 0.701 8.867 1 98.44 270 PRO A N 1
ATOM 2172 C CA . PRO A 1 270 ? -15.008 -0.479 8.734 1 98.44 270 PRO A CA 1
ATOM 2173 C C . PRO A 1 270 ? -16.281 -0.191 7.953 1 98.44 270 PRO A C 1
ATOM 2175 O O . PRO A 1 270 ? -16.875 0.888 8.094 1 98.44 270 PRO A O 1
ATOM 2178 N N . VAL A 1 271 ? -16.656 -1.085 7.121 1 97.69 271 VAL A N 1
ATOM 2179 C CA . VAL A 1 271 ? -17.938 -1.027 6.41 1 97.69 271 VAL A CA 1
ATOM 2180 C C . VAL A 1 271 ? -19.031 -1.666 7.258 1 97.69 271 VAL A C 1
ATOM 2182 O O . VAL A 1 271 ? -19 -2.867 7.527 1 97.69 271 VAL A O 1
ATOM 2185 N N . SER A 1 272 ? -20 -0.945 7.598 1 96.44 272 SER A N 1
ATOM 2186 C CA . SER A 1 272 ? -20.969 -1.409 8.586 1 96.44 272 SER A CA 1
ATOM 2187 C C . SER A 1 272 ? -21.781 -2.588 8.062 1 96.44 272 SER A C 1
ATOM 2189 O O . SER A 1 272 ? -22.109 -3.504 8.812 1 96.44 272 SER A O 1
ATOM 2191 N N . SER A 1 273 ? -22.109 -2.637 6.797 1 94.5 273 SER A N 1
ATOM 2192 C CA . SER A 1 273 ? -23 -3.648 6.234 1 94.5 273 SER A CA 1
ATOM 2193 C C . SER A 1 273 ? -22.312 -5.004 6.152 1 94.5 273 SER A C 1
ATOM 2195 O O . SER A 1 273 ? -22.969 -6.047 6.242 1 94.5 273 SER A O 1
ATOM 2197 N N . SER A 1 274 ? -20.984 -5.059 5.98 1 93.25 274 SER A N 1
ATOM 2198 C CA . SER A 1 274 ? -20.297 -6.312 5.648 1 93.25 274 SER A CA 1
ATOM 2199 C C . SER A 1 274 ? -19.25 -6.66 6.688 1 93.25 274 SER A C 1
ATOM 2201 O O . SER A 1 274 ? -18.797 -7.809 6.77 1 93.25 274 SER A O 1
ATOM 2203 N N . GLY A 1 275 ? -18.734 -5.613 7.371 1 94.44 275 GLY A N 1
ATOM 2204 C CA . GLY A 1 275 ? -17.703 -5.855 8.359 1 94.44 275 GLY A CA 1
ATOM 2205 C C . GLY A 1 275 ? -16.297 -5.805 7.777 1 94.44 275 GLY A C 1
ATOM 2206 O O . GLY A 1 275 ? -15.312 -5.801 8.516 1 94.44 275 GLY A O 1
ATOM 2207 N N . ILE A 1 276 ? -16.203 -5.77 6.488 1 96.94 276 ILE A N 1
ATOM 2208 C CA . ILE A 1 276 ? -14.875 -5.621 5.91 1 96.94 276 ILE A CA 1
ATOM 2209 C C . ILE A 1 276 ? -14.359 -4.207 6.156 1 96.94 276 ILE A C 1
ATOM 2211 O O . ILE A 1 276 ? -15.07 -3.369 6.719 1 96.94 276 ILE A O 1
ATOM 2215 N N . VAL A 1 277 ? -13.086 -3.963 5.801 1 98.5 277 VAL A N 1
ATOM 2216 C CA . VAL A 1 277 ? -12.453 -2.672 6.047 1 98.5 277 VAL A CA 1
ATOM 2217 C C . VAL A 1 277 ? -12.078 -2.021 4.719 1 98.5 277 VAL A C 1
ATOM 2219 O O . VAL A 1 277 ? -11.461 -2.656 3.861 1 98.5 277 VAL A O 1
ATOM 2222 N N . LEU A 1 278 ? -12.492 -0.816 4.48 1 98.5 278 LEU A N 1
ATOM 2223 C CA . LEU A 1 278 ? -12 -0.044 3.344 1 98.5 278 LEU A CA 1
ATOM 2224 C C . LEU A 1 278 ? -10.672 0.633 3.678 1 98.5 278 LEU A C 1
ATOM 2226 O O . LEU A 1 278 ? -10.602 1.445 4.602 1 98.5 278 LEU A O 1
ATOM 2230 N N . PRO A 1 279 ? -9.594 0.245 2.998 1 98.19 279 PRO A N 1
ATOM 2231 C CA . PRO A 1 279 ? -8.367 1.023 3.193 1 98.19 279 PRO A CA 1
ATOM 2232 C C . PRO A 1 279 ? -8.477 2.439 2.631 1 98.19 279 PRO A C 1
ATOM 2234 O O . PRO A 1 279 ? -8.945 2.629 1.507 1 98.19 279 PRO A O 1
ATOM 2237 N N . CYS A 1 280 ? -8.031 3.467 3.342 1 97.62 280 CYS A N 1
ATOM 2238 C CA . CYS A 1 280 ? -8.297 4.855 2.986 1 97.62 280 CYS A CA 1
ATOM 2239 C C . CYS A 1 280 ? -7.004 5.648 2.875 1 97.62 280 CYS A C 1
ATOM 2241 O O . CYS A 1 280 ? -7.031 6.867 2.691 1 97.62 280 CYS A O 1
ATOM 2243 N N . GLY A 1 281 ? -5.867 5.082 3.086 1 97.06 281 GLY A N 1
ATOM 2244 C CA . GLY A 1 281 ? -4.586 5.766 3.041 1 97.06 281 GLY A CA 1
ATOM 2245 C C . GLY A 1 281 ? -3.52 5.094 3.887 1 97.06 281 GLY A C 1
ATOM 2246 O O . GLY A 1 281 ? -3.771 4.055 4.504 1 97.06 281 GLY A O 1
ATOM 2247 N N . ILE A 1 282 ? -2.297 5.723 3.869 1 98.31 282 ILE A N 1
ATOM 2248 C CA . ILE A 1 282 ? -1.184 5.164 4.629 1 98.31 282 ILE A CA 1
ATOM 2249 C C . ILE A 1 282 ? -0.573 6.246 5.516 1 98.31 282 ILE A C 1
ATOM 2251 O O . ILE A 1 282 ? -0.829 7.438 5.32 1 98.31 282 ILE A O 1
ATOM 2255 N N . TYR A 1 283 ? 0.144 5.781 6.539 1 98.75 283 TYR A N 1
ATOM 2256 C CA . TYR A 1 283 ? 0.812 6.695 7.457 1 98.75 283 TYR A CA 1
ATOM 2257 C C . TYR A 1 283 ? 2.186 6.168 7.852 1 98.75 283 TYR A C 1
ATOM 2259 O O . TYR A 1 283 ? 2.447 4.965 7.754 1 98.75 283 TYR A O 1
ATOM 2267 N N . ALA A 1 284 ? 3.086 7.062 8.25 1 98.81 284 ALA A N 1
ATOM 2268 C CA . ALA A 1 284 ? 4.273 6.781 9.047 1 98.81 284 ALA A CA 1
ATOM 2269 C C . ALA A 1 284 ? 4.41 7.777 10.195 1 98.81 284 ALA A C 1
ATOM 2271 O O . ALA A 1 284 ? 4.305 8.992 9.992 1 98.81 284 ALA A O 1
ATOM 2272 N N . ARG A 1 285 ? 4.625 7.254 11.406 1 98.81 285 ARG A N 1
ATOM 2273 C CA . ARG A 1 285 ? 4.77 8.039 12.625 1 98.81 285 ARG A CA 1
ATOM 2274 C C . ARG A 1 285 ? 6.16 7.855 13.227 1 98.81 285 ARG A C 1
ATOM 2276 O O . ARG A 1 285 ? 6.617 6.727 13.422 1 98.81 285 ARG A O 1
ATOM 2283 N N . TRP A 1 286 ? 6.832 8.914 13.445 1 98.88 286 TRP A N 1
ATOM 2284 C CA . TRP A 1 286 ? 8 8.898 14.32 1 98.88 286 TRP A CA 1
ATOM 2285 C C . TRP A 1 286 ? 7.656 9.461 15.695 1 98.88 286 TRP A C 1
ATOM 2287 O O . TRP A 1 286 ? 6.949 10.469 15.805 1 98.88 286 TRP A O 1
ATOM 2297 N N . GLU A 1 287 ? 8.094 8.875 16.734 1 98.56 287 GLU A N 1
ATOM 2298 C CA . GLU A 1 287 ? 7.902 9.336 18.109 1 98.56 287 GLU A CA 1
ATOM 2299 C C . GLU A 1 287 ? 9.227 9.375 18.859 1 98.56 287 GLU A C 1
ATOM 2301 O O . GLU A 1 287 ? 10.055 8.469 18.719 1 98.56 287 GLU A O 1
ATOM 2306 N N . ALA A 1 288 ? 9.359 10.359 19.641 1 96.94 288 ALA A N 1
ATOM 2307 C CA . ALA A 1 288 ? 10.547 10.453 20.484 1 96.94 288 ALA A CA 1
ATOM 2308 C C . ALA A 1 288 ? 10.547 9.375 21.562 1 96.94 288 ALA A C 1
ATOM 2310 O O . ALA A 1 288 ? 9.484 8.992 22.078 1 96.94 288 ALA A O 1
ATOM 2311 N N . GLN A 1 289 ? 11.734 8.789 21.734 1 86.75 289 GLN A N 1
ATOM 2312 C CA . GLN A 1 289 ? 11.852 7.824 22.812 1 86.75 289 GLN A CA 1
ATOM 2313 C C . GLN A 1 289 ? 11.961 8.531 24.172 1 86.75 289 GLN A C 1
ATOM 2315 O O . GLN A 1 289 ? 12.648 9.547 24.281 1 86.75 289 GLN A O 1
ATOM 2320 N N . LYS A 1 290 ? 11.094 8.234 25.062 1 68.5 290 LYS A N 1
ATOM 2321 C CA . LYS A 1 290 ? 11.227 8.766 26.422 1 68.5 290 LYS A CA 1
ATOM 2322 C C . LYS A 1 290 ? 12.594 8.43 27 1 68.5 290 LYS A C 1
ATOM 2324 O O . LYS A 1 290 ? 13.047 7.289 26.938 1 68.5 290 LYS A O 1
ATOM 2329 N N . LYS A 1 291 ? 13.555 9.578 27.078 1 51.53 291 LYS A N 1
ATOM 2330 C CA . LYS A 1 291 ? 14.75 9.312 27.875 1 51.53 291 LYS A CA 1
ATOM 2331 C C . LYS A 1 291 ? 14.383 8.977 29.312 1 51.53 291 LYS A C 1
ATOM 2333 O O . LYS A 1 291 ? 13.398 9.492 29.844 1 51.53 291 LYS A O 1
ATOM 2338 N N . MET B 1 1 ? 0.853 -6.77 7.578 1 89.94 1 MET B N 1
ATOM 2339 C CA . MET B 1 1 ? 2.094 -7.297 8.141 1 89.94 1 MET B CA 1
ATOM 2340 C C . MET B 1 1 ? 3.199 -7.316 7.094 1 89.94 1 MET B C 1
ATOM 2342 O O . MET B 1 1 ? 2.951 -7.641 5.93 1 89.94 1 MET B O 1
ATOM 2346 N N . MET B 1 2 ? 4.41 -6.98 7.559 1 96 2 MET B N 1
ATOM 2347 C CA . MET B 1 2 ? 5.57 -7.051 6.672 1 96 2 MET B CA 1
ATOM 2348 C C . MET B 1 2 ? 6.281 -8.391 6.812 1 96 2 MET B C 1
ATOM 2350 O O . MET B 1 2 ? 6.637 -8.797 7.922 1 96 2 MET B O 1
ATOM 2354 N N . LEU B 1 3 ? 6.387 -9.141 5.746 1 98.38 3 LEU B N 1
ATOM 2355 C CA . LEU B 1 3 ? 7.207 -10.344 5.695 1 98.38 3 LEU B CA 1
ATOM 2356 C C . LEU B 1 3 ? 8.547 -10.062 5.02 1 98.38 3 LEU B C 1
ATOM 2358 O O . LEU B 1 3 ? 8.586 -9.492 3.926 1 98.38 3 LEU B O 1
ATOM 2362 N N . LEU B 1 4 ? 9.625 -10.461 5.641 1 98.44 4 LEU B N 1
ATOM 2363 C CA . LEU B 1 4 ? 10.953 -10.086 5.164 1 98.44 4 LEU B CA 1
ATOM 2364 C C . LEU B 1 4 ? 11.664 -11.289 4.547 1 98.44 4 LEU B C 1
ATOM 2366 O O . LEU B 1 4 ? 11.789 -12.336 5.184 1 98.44 4 LEU B O 1
ATOM 2370 N N . ALA B 1 5 ? 12.078 -11.117 3.344 1 98.25 5 ALA B N 1
ATOM 2371 C CA . ALA B 1 5 ? 12.961 -12.094 2.705 1 98.25 5 ALA B CA 1
ATOM 2372 C C . ALA B 1 5 ? 14.422 -11.836 3.082 1 98.25 5 ALA B C 1
ATOM 2374 O O . ALA B 1 5 ? 15.18 -11.258 2.301 1 98.25 5 ALA B O 1
ATOM 2375 N N . ASP B 1 6 ? 14.836 -12.391 4.191 1 96.81 6 ASP B N 1
ATOM 2376 C CA . ASP B 1 6 ? 16.141 -12.016 4.742 1 96.81 6 ASP B CA 1
ATOM 2377 C C . ASP B 1 6 ? 17.062 -13.227 4.844 1 96.81 6 ASP B C 1
ATOM 2379 O O . ASP B 1 6 ? 18.125 -13.148 5.465 1 96.81 6 ASP B O 1
ATOM 2383 N N . ASP B 1 7 ? 16.688 -14.281 4.27 1 95.88 7 ASP B N 1
ATOM 2384 C CA . ASP B 1 7 ? 17.5 -15.484 4.434 1 95.88 7 ASP B CA 1
ATOM 2385 C C . ASP B 1 7 ? 18.031 -15.977 3.09 1 95.88 7 ASP B C 1
ATOM 2387 O O . ASP B 1 7 ? 18.094 -17.188 2.846 1 95.88 7 ASP B O 1
ATOM 2391 N N . TRP B 1 8 ? 18.312 -15.109 2.193 1 95.81 8 TRP B N 1
ATOM 2392 C CA . TRP B 1 8 ? 18.953 -15.422 0.925 1 95.81 8 TRP B CA 1
ATOM 2393 C C . TRP B 1 8 ? 20.469 -15.523 1.1 1 95.81 8 TRP B C 1
ATOM 2395 O O . TRP B 1 8 ? 21.078 -14.727 1.818 1 95.81 8 TRP B O 1
ATOM 2405 N N . LYS B 1 9 ? 21.094 -16.438 0.442 1 95.25 9 LYS B N 1
ATOM 2406 C CA . LYS B 1 9 ? 22.547 -16.484 0.353 1 95.25 9 LYS B CA 1
ATOM 2407 C C . LYS B 1 9 ? 23.031 -16.016 -1.019 1 95.25 9 LYS B C 1
ATOM 2409 O O . LYS B 1 9 ? 23.969 -15.211 -1.115 1 95.25 9 LYS B O 1
ATOM 2414 N N . ASP B 1 10 ? 22.359 -16.438 -2.043 1 98.12 10 ASP B N 1
ATOM 2415 C CA . ASP B 1 10 ? 22.812 -16.203 -3.408 1 98.12 10 ASP B CA 1
ATOM 2416 C C . ASP B 1 10 ? 22.219 -14.914 -3.975 1 98.12 10 ASP B C 1
ATOM 2418 O O . ASP B 1 10 ? 22.422 -14.594 -5.148 1 98.12 10 ASP B O 1
ATOM 2422 N N . TYR B 1 11 ? 21.469 -14.203 -3.248 1 98.38 11 TYR B N 1
ATOM 2423 C CA . TYR B 1 11 ? 20.906 -12.906 -3.617 1 98.38 11 TYR B CA 1
ATOM 2424 C C . TYR B 1 11 ? 21.094 -11.891 -2.502 1 98.38 11 TYR B C 1
ATOM 2426 O O . TYR B 1 11 ? 21.016 -12.234 -1.319 1 98.38 11 TYR B O 1
ATOM 2434 N N . GLU B 1 12 ? 21.312 -10.727 -2.908 1 98.25 12 GLU B N 1
ATOM 2435 C CA . GLU B 1 12 ? 21.484 -9.641 -1.95 1 98.25 12 GLU B CA 1
ATOM 2436 C C . GLU B 1 12 ? 21.047 -8.305 -2.549 1 98.25 12 GLU B C 1
ATOM 2438 O O . GLU B 1 12 ? 21.469 -7.945 -3.652 1 98.25 12 GLU B O 1
ATOM 2443 N N . LEU B 1 13 ? 20.156 -7.648 -1.919 1 98.38 13 LEU B N 1
ATOM 2444 C CA . LEU B 1 13 ? 19.922 -6.238 -2.205 1 98.38 13 LEU B CA 1
ATOM 2445 C C . LEU B 1 13 ? 20.938 -5.355 -1.479 1 98.38 13 LEU B C 1
ATOM 2447 O O . LEU B 1 13 ? 20.859 -5.188 -0.26 1 98.38 13 LEU B O 1
ATOM 2451 N N . ILE B 1 14 ? 21.781 -4.789 -2.203 1 97.25 14 ILE B N 1
ATOM 2452 C CA . ILE B 1 14 ? 22.969 -4.184 -1.624 1 97.25 14 ILE B CA 1
ATOM 2453 C C . ILE B 1 14 ? 22.672 -2.756 -1.175 1 97.25 14 ILE B C 1
ATOM 2455 O O . ILE B 1 14 ? 22.984 -2.373 -0.046 1 97.25 14 ILE B O 1
ATOM 2459 N N . ASP B 1 15 ? 22.094 -2.02 -2.059 1 97.38 15 ASP B N 1
ATOM 2460 C CA . ASP B 1 15 ? 21.844 -0.604 -1.792 1 97.38 15 ASP B CA 1
ATOM 2461 C C . ASP B 1 15 ? 20.703 -0.077 -2.645 1 97.38 15 ASP B C 1
ATOM 2463 O O . ASP B 1 15 ? 20.281 -0.723 -3.609 1 97.38 15 ASP B O 1
ATOM 2467 N N . THR B 1 16 ? 20.172 1.02 -2.238 1 97.81 16 THR B N 1
ATOM 2468 C CA . THR B 1 16 ? 19.078 1.681 -2.951 1 97.81 16 THR B CA 1
ATOM 2469 C C . THR B 1 16 ? 19.266 3.195 -2.93 1 97.81 16 THR B C 1
ATOM 2471 O O . THR B 1 16 ? 19.781 3.752 -1.956 1 97.81 16 THR B O 1
ATOM 2474 N N . GLY B 1 17 ? 18.844 3.869 -3.996 1 97.19 17 GLY B N 1
ATOM 2475 C CA . GLY B 1 17 ? 18.875 5.32 -4.07 1 97.19 17 GLY B CA 1
ATOM 2476 C C . GLY B 1 17 ? 18.641 5.852 -5.473 1 97.19 17 GLY B C 1
ATOM 2477 O O . GLY B 1 17 ? 18.906 5.152 -6.457 1 97.19 17 GLY B O 1
ATOM 2478 N N . ASN B 1 18 ? 18.078 7.02 -5.551 1 96.44 18 ASN B N 1
ATOM 2479 C CA . ASN B 1 18 ? 17.859 7.711 -6.816 1 96.44 18 ASN B CA 1
ATOM 2480 C C . ASN B 1 18 ? 17.016 6.871 -7.77 1 96.44 18 ASN B C 1
ATOM 2482 O O . ASN B 1 18 ? 17.312 6.789 -8.961 1 96.44 18 ASN B O 1
ATOM 2486 N N . GLY B 1 19 ? 16.094 6.141 -7.207 1 96.62 19 GLY B N 1
ATOM 2487 C CA . GLY B 1 19 ? 15.164 5.375 -8.031 1 96.62 19 GLY B CA 1
ATOM 2488 C C . GLY B 1 19 ? 15.758 4.066 -8.523 1 96.62 19 GLY B C 1
ATOM 2489 O O . GLY B 1 19 ? 15.203 3.434 -9.43 1 96.62 19 GLY B O 1
ATOM 2490 N N . GLU B 1 20 ? 16.875 3.699 -7.945 1 96.69 20 GLU B N 1
ATOM 2491 C CA . GLU B 1 20 ? 17.562 2.498 -8.422 1 96.69 20 GLU B CA 1
ATOM 2492 C C . GLU B 1 20 ? 17.922 1.579 -7.262 1 96.69 20 GLU B C 1
ATOM 2494 O O . GLU B 1 20 ? 18.094 2.037 -6.129 1 96.69 20 GLU B O 1
ATOM 2499 N N . LYS B 1 21 ? 18.078 0.314 -7.613 1 97.56 21 LYS B N 1
ATOM 2500 C CA . LYS B 1 21 ? 18.562 -0.661 -6.641 1 97.56 21 LYS B CA 1
ATOM 2501 C C . LYS B 1 21 ? 19.75 -1.439 -7.191 1 97.56 21 LYS B C 1
ATOM 2503 O O . LYS B 1 21 ? 19.828 -1.709 -8.391 1 97.56 21 LYS B O 1
ATOM 2508 N N . LEU B 1 22 ? 20.688 -1.662 -6.336 1 97.44 22 LEU B N 1
ATOM 2509 C CA . LEU B 1 22 ? 21.875 -2.471 -6.602 1 97.44 22 LEU B CA 1
ATOM 2510 C C . LEU B 1 22 ? 21.734 -3.859 -5.984 1 97.44 22 LEU B C 1
ATOM 2512 O O . LEU B 1 22 ? 21.594 -3.99 -4.766 1 97.44 22 LEU B O 1
ATOM 2516 N N . GLU B 1 23 ? 21.797 -4.848 -6.848 1 98.12 23 GLU B N 1
ATOM 2517 C CA . GLU B 1 23 ? 21.531 -6.211 -6.406 1 98.12 23 GLU B CA 1
ATOM 2518 C C . GLU B 1 23 ? 22.656 -7.156 -6.812 1 98.12 23 GLU B C 1
ATOM 2520 O O . GLU B 1 23 ? 23.203 -7.039 -7.906 1 98.12 23 GLU B O 1
ATOM 2525 N N . ARG B 1 24 ? 22.984 -8.016 -5.898 1 97.81 24 ARG B N 1
ATOM 2526 C CA . ARG B 1 24 ? 23.844 -9.141 -6.254 1 97.81 24 ARG B CA 1
ATOM 2527 C C . ARG B 1 24 ? 23.031 -10.398 -6.523 1 97.81 24 ARG B C 1
ATOM 2529 O O . ARG B 1 24 ? 22.312 -10.883 -5.645 1 97.81 24 ARG B O 1
ATOM 2536 N N . TRP B 1 25 ? 23.109 -10.93 -7.727 1 97.62 25 TRP B N 1
ATOM 2537 C CA . TRP B 1 25 ? 22.562 -12.211 -8.156 1 97.62 25 TRP B CA 1
ATOM 2538 C C . TRP B 1 25 ? 23.672 -13.234 -8.398 1 97.62 25 TRP B C 1
ATOM 2540 O O . TRP B 1 25 ? 24.234 -13.297 -9.484 1 97.62 25 TRP B O 1
ATOM 2550 N N . GLY B 1 26 ? 23.797 -14.125 -7.332 1 96.5 26 GLY B N 1
ATOM 2551 C CA . GLY B 1 26 ? 24.984 -14.953 -7.41 1 96.5 26 GLY B CA 1
ATOM 2552 C C . GLY B 1 26 ? 26.266 -14.156 -7.402 1 96.5 26 GLY B C 1
ATOM 2553 O O . GLY B 1 26 ? 26.578 -13.477 -6.422 1 96.5 26 GLY B O 1
ATOM 2554 N N . LYS B 1 27 ? 26.953 -14.164 -8.562 1 94.56 27 LYS B N 1
ATOM 2555 C CA . LYS B 1 27 ? 28.25 -13.477 -8.648 1 94.56 27 LYS B CA 1
ATOM 2556 C C . LYS B 1 27 ? 28.125 -12.156 -9.391 1 94.56 27 LYS B C 1
ATOM 2558 O O . LYS B 1 27 ? 29.062 -11.352 -9.414 1 94.56 27 LYS B O 1
ATOM 2563 N N . TYR B 1 28 ? 26.969 -11.883 -9.875 1 96.81 28 TYR B N 1
ATOM 2564 C CA . TYR B 1 28 ? 26.828 -10.727 -10.75 1 96.81 28 TYR B CA 1
ATOM 2565 C C . TYR B 1 28 ? 26.031 -9.617 -10.078 1 96.81 28 TYR B C 1
ATOM 2567 O O . TYR B 1 28 ? 25.047 -9.883 -9.383 1 96.81 28 TYR B O 1
ATOM 2575 N N . ILE B 1 29 ? 26.484 -8.43 -10.297 1 97.12 29 ILE B N 1
ATOM 2576 C CA . ILE B 1 29 ? 25.859 -7.238 -9.727 1 97.12 29 ILE B CA 1
ATOM 2577 C C . ILE B 1 29 ? 25.016 -6.547 -10.789 1 97.12 29 ILE B C 1
ATOM 2579 O O . ILE B 1 29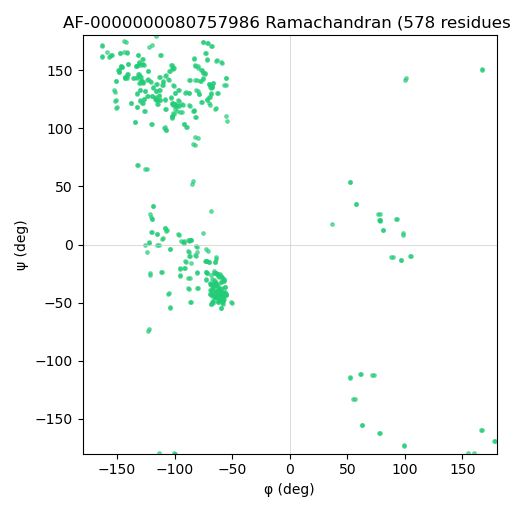 ? 25.516 -6.168 -11.852 1 97.12 29 ILE B O 1
ATOM 2583 N N . LEU B 1 30 ? 23.734 -6.371 -10.562 1 97.19 30 LEU B N 1
ATOM 2584 C CA . LEU B 1 30 ? 22.812 -5.719 -11.484 1 97.19 30 LEU B CA 1
ATOM 2585 C C . LEU B 1 30 ? 22.266 -4.438 -10.883 1 97.19 30 LEU B C 1
ATOM 2587 O O . LEU B 1 30 ? 21.969 -4.383 -9.688 1 97.19 30 LEU B O 1
ATOM 2591 N N . ARG B 1 31 ? 22.172 -3.447 -11.641 1 96.75 31 ARG B N 1
ATOM 2592 C CA . ARG B 1 31 ? 21.547 -2.176 -11.297 1 96.75 31 ARG B CA 1
ATOM 2593 C C . ARG B 1 31 ? 20.219 -2.012 -12.031 1 96.75 31 ARG B C 1
ATOM 2595 O O . ARG B 1 31 ? 20.172 -2.049 -13.258 1 96.75 31 ARG B O 1
ATOM 2602 N N . ARG B 1 32 ? 19.125 -1.939 -11.344 1 97.06 32 ARG B N 1
ATOM 2603 C CA . ARG B 1 32 ? 17.797 -1.899 -11.953 1 97.06 32 ARG B CA 1
ATOM 2604 C C . ARG B 1 32 ? 16.938 -0.805 -11.32 1 97.06 32 ARG B C 1
ATOM 2606 O O . ARG B 1 32 ? 17.172 -0.41 -10.18 1 97.06 32 ARG B O 1
ATOM 2613 N N . PRO B 1 33 ? 15.977 -0.301 -12.07 1 96.31 33 PRO B N 1
ATOM 2614 C CA . PRO B 1 33 ? 15.094 0.736 -11.539 1 96.31 33 PRO B CA 1
ATOM 2615 C C . PRO B 1 33 ? 14.047 0.178 -10.578 1 96.31 33 PRO B C 1
ATOM 2617 O O . PRO B 1 33 ? 13.625 -0.976 -10.711 1 96.31 33 PRO B O 1
ATOM 2620 N N . ASP B 1 34 ? 13.633 0.947 -9.656 1 95.94 34 ASP B N 1
ATOM 2621 C CA . ASP B 1 34 ? 12.516 0.685 -8.75 1 95.94 34 ASP B CA 1
ATOM 2622 C C . ASP B 1 34 ? 11.852 1.985 -8.297 1 95.94 34 ASP B C 1
ATOM 2624 O O . ASP B 1 34 ? 12.477 2.797 -7.609 1 95.94 34 ASP B O 1
ATOM 2628 N N . PRO B 1 35 ? 10.609 2.168 -8.617 1 92.94 35 PRO B N 1
ATOM 2629 C CA . PRO B 1 35 ? 9.945 3.447 -8.352 1 92.94 35 PRO B CA 1
ATOM 2630 C C . PRO B 1 35 ? 9.664 3.672 -6.867 1 92.94 35 PRO B C 1
ATOM 2632 O O . PRO B 1 35 ? 9.328 4.785 -6.461 1 92.94 35 PRO B O 1
ATOM 2635 N N . GLN B 1 36 ? 9.758 2.643 -6.02 1 95.88 36 GLN B N 1
ATOM 2636 C CA . GLN B 1 36 ? 9.523 2.807 -4.59 1 95.88 36 GLN B CA 1
ATOM 2637 C C . GLN B 1 36 ? 10.688 3.543 -3.926 1 95.88 36 GLN B C 1
ATOM 2639 O O . GLN B 1 36 ? 10.57 3.984 -2.781 1 95.88 36 GLN B O 1
ATOM 2644 N N . ILE B 1 37 ? 11.758 3.635 -4.633 1 97.75 37 ILE B N 1
ATOM 2645 C CA . ILE B 1 37 ? 12.953 4.25 -4.082 1 97.75 37 ILE B CA 1
ATOM 2646 C C . ILE B 1 37 ? 12.945 5.75 -4.367 1 97.75 37 ILE B C 1
ATOM 2648 O O . ILE B 1 37 ? 13.336 6.184 -5.453 1 97.75 37 ILE B O 1
ATOM 2652 N N . ILE B 1 38 ? 12.57 6.52 -3.332 1 97.56 38 ILE B N 1
ATOM 2653 C CA . ILE B 1 38 ? 12.422 7.949 -3.578 1 97.56 38 ILE B CA 1
ATOM 2654 C C . ILE B 1 38 ? 13.383 8.727 -2.689 1 97.56 38 ILE B C 1
ATOM 2656 O O . ILE B 1 38 ? 13.133 9.883 -2.348 1 97.56 38 ILE B O 1
ATOM 2660 N N . TRP B 1 39 ? 14.414 8.133 -2.213 1 97.75 39 TRP B N 1
ATOM 2661 C CA . TRP B 1 39 ? 15.492 8.766 -1.461 1 97.75 39 TRP B CA 1
ATOM 2662 C C . TRP B 1 39 ? 16.797 8.766 -2.262 1 97.75 39 TRP B C 1
ATOM 2664 O O . TRP B 1 39 ? 16.938 8.008 -3.221 1 97.75 39 TRP B O 1
ATOM 2674 N N . PRO B 1 40 ? 17.766 9.562 -1.919 1 96.19 40 PRO B N 1
ATOM 2675 C CA . PRO B 1 40 ? 18.984 9.695 -2.701 1 96.19 40 PRO B CA 1
ATOM 2676 C C . PRO B 1 40 ? 20 8.594 -2.389 1 96.19 40 PRO B C 1
ATOM 2678 O O . PRO B 1 40 ? 19.875 7.898 -1.379 1 96.19 40 PRO B O 1
ATOM 2681 N N . ILE B 1 41 ? 20.953 8.391 -3.326 1 93.5 41 ILE B N 1
ATOM 2682 C CA . ILE B 1 41 ? 22.141 7.59 -3.047 1 93.5 41 ILE B CA 1
ATOM 2683 C C . ILE B 1 41 ? 23.078 8.359 -2.111 1 93.5 41 ILE B C 1
ATOM 2685 O O . ILE B 1 41 ? 23.406 9.516 -2.375 1 93.5 41 ILE B O 1
ATOM 2689 N N . ARG B 1 42 ? 23.422 7.809 -1.042 1 80.69 42 ARG B N 1
ATOM 2690 C CA . ARG B 1 42 ? 24.312 8.477 -0.102 1 80.69 42 ARG B CA 1
ATOM 2691 C C . ARG B 1 42 ? 25.719 8.617 -0.688 1 80.69 42 ARG B C 1
ATOM 2693 O O . ARG B 1 42 ? 26.312 9.695 -0.632 1 80.69 42 ARG B O 1
ATOM 2700 N N . ASN B 1 43 ? 26.25 7.582 -1.152 1 81.38 43 ASN B N 1
ATOM 2701 C CA . ASN B 1 43 ? 27.562 7.535 -1.783 1 81.38 43 ASN B CA 1
ATOM 2702 C C . ASN B 1 43 ? 27.547 6.723 -3.074 1 81.38 43 ASN B C 1
ATOM 2704 O O . ASN B 1 43 ? 27.469 5.492 -3.037 1 81.38 43 ASN B O 1
ATOM 2708 N N . GLU B 1 44 ? 27.609 7.547 -4.121 1 80 44 GLU B N 1
ATOM 2709 C CA . GLU B 1 44 ? 27.516 6.859 -5.406 1 80 44 GLU B CA 1
ATOM 2710 C C . GLU B 1 44 ? 28.891 6.344 -5.844 1 80 44 GLU B C 1
ATOM 2712 O O . GLU B 1 44 ? 29.422 6.766 -6.871 1 80 44 GLU B O 1
ATOM 2717 N N . ASN B 1 45 ? 29.531 5.645 -5.012 1 80.56 45 ASN B N 1
ATOM 2718 C CA . ASN B 1 45 ? 30.828 5.105 -5.375 1 80.56 45 ASN B CA 1
ATOM 2719 C C . ASN B 1 45 ? 30.844 3.582 -5.32 1 80.56 45 ASN B C 1
ATOM 2721 O O . ASN B 1 45 ? 29.812 2.955 -5.09 1 80.56 45 ASN B O 1
ATOM 2725 N N . GLY B 1 46 ? 31.906 3 -5.793 1 84.94 46 GLY B N 1
ATOM 2726 C CA . GLY B 1 46 ? 32.125 1.566 -5.668 1 84.94 46 GLY B CA 1
ATOM 2727 C C . GLY B 1 46 ? 31.203 0.747 -6.566 1 84.94 46 GLY B C 1
ATOM 2728 O O . GLY B 1 46 ? 31.219 0.916 -7.785 1 84.94 46 GLY B O 1
ATOM 2729 N N . LEU B 1 47 ? 30.328 0.031 -5.965 1 84.69 47 LEU B N 1
ATOM 2730 C CA . LEU B 1 47 ? 29.531 -0.969 -6.672 1 84.69 47 LEU B CA 1
ATOM 2731 C C . LEU B 1 47 ? 28.5 -0.304 -7.562 1 84.69 47 LEU B C 1
ATOM 2733 O O . LEU B 1 47 ? 28.062 -0.883 -8.562 1 84.69 47 LEU B O 1
ATOM 2737 N N . TRP B 1 48 ? 28.078 0.915 -7.273 1 91.94 48 TRP B N 1
ATOM 2738 C CA . TRP B 1 48 ? 27.141 1.638 -8.125 1 91.94 48 TRP B CA 1
ATOM 2739 C C . TRP B 1 48 ? 27.734 1.88 -9.508 1 91.94 48 TRP B C 1
ATOM 2741 O O . TRP B 1 48 ? 27.031 1.797 -10.516 1 91.94 48 TRP B O 1
ATOM 2751 N N . LYS B 1 49 ? 29.016 2.092 -9.547 1 90.19 49 LYS B N 1
ATOM 2752 C CA . LYS B 1 49 ? 29.688 2.375 -10.805 1 90.19 49 LYS B CA 1
ATOM 2753 C C . LYS B 1 49 ? 30.203 1.092 -11.461 1 90.19 49 LYS B C 1
ATOM 2755 O O . LYS B 1 49 ? 30.438 1.056 -12.672 1 90.19 49 LYS B O 1
ATOM 2760 N N . LYS B 1 50 ? 30.344 0.087 -10.695 1 92.31 50 LYS B N 1
ATOM 2761 C CA . LYS B 1 50 ? 31 -1.123 -11.188 1 92.31 50 LYS B CA 1
ATOM 2762 C C . LYS B 1 50 ? 29.984 -2.25 -11.383 1 92.31 50 LYS B C 1
ATOM 2764 O O . LYS B 1 50 ? 30.359 -3.426 -11.398 1 92.31 50 LYS B O 1
ATOM 2769 N N . ALA B 1 51 ? 28.719 -1.925 -11.375 1 95.38 51 ALA B N 1
ATOM 2770 C CA . ALA B 1 51 ? 27.719 -2.959 -11.617 1 95.38 51 ALA B CA 1
ATOM 2771 C C . ALA B 1 51 ? 27.984 -3.676 -12.945 1 95.38 51 ALA B C 1
ATOM 2773 O O . ALA B 1 51 ? 28.359 -3.047 -13.93 1 95.38 51 ALA B O 1
ATOM 2774 N N . ASP B 1 52 ? 27.719 -4.992 -12.969 1 96.94 52 ASP B N 1
ATOM 2775 C CA . ASP B 1 52 ? 27.984 -5.785 -14.164 1 96.94 52 ASP B CA 1
ATOM 2776 C C . ASP B 1 52 ? 27.016 -5.414 -15.289 1 96.94 52 ASP B C 1
ATOM 2778 O O . ASP B 1 52 ? 27.375 -5.48 -16.469 1 96.94 52 ASP B O 1
ATOM 2782 N N . ALA B 1 53 ? 25.812 -5.074 -15 1 96.5 53 ALA B N 1
ATOM 2783 C CA . ALA B 1 53 ? 24.812 -4.648 -15.969 1 96.5 53 ALA B CA 1
ATOM 2784 C C . ALA B 1 53 ? 23.859 -3.633 -15.359 1 96.5 53 ALA B C 1
ATOM 2786 O O . ALA B 1 53 ? 23.641 -3.627 -14.141 1 96.5 53 ALA B O 1
ATOM 2787 N N . HIS B 1 54 ? 23.344 -2.768 -16.172 1 96.31 54 HIS B N 1
ATOM 2788 C CA . HIS B 1 54 ? 22.453 -1.69 -15.773 1 96.31 54 HIS B CA 1
ATOM 2789 C C . HIS B 1 54 ? 21.234 -1.621 -16.703 1 96.31 54 HIS B C 1
ATOM 2791 O O . HIS B 1 54 ? 21.391 -1.441 -17.906 1 96.31 54 HIS B O 1
ATOM 2797 N N . TYR B 1 55 ? 20.078 -1.805 -16.141 1 96.88 55 TYR B N 1
ATOM 2798 C CA . TYR B 1 55 ? 18.859 -1.699 -16.953 1 96.88 55 TYR B CA 1
ATOM 2799 C C . TYR B 1 55 ? 18.359 -0.263 -17 1 96.88 55 TYR B C 1
ATOM 2801 O O . TYR B 1 55 ? 18.125 0.348 -15.953 1 96.88 55 TYR B O 1
ATOM 2809 N N . HIS B 1 56 ? 18.078 0.234 -18.188 1 94.81 56 HIS B N 1
ATOM 2810 C CA . HIS B 1 56 ? 17.562 1.578 -18.391 1 94.81 56 HIS B CA 1
ATOM 2811 C C . HIS B 1 56 ? 16.125 1.532 -18.922 1 94.81 56 HIS B C 1
ATOM 2813 O O . HIS B 1 56 ? 15.867 0.963 -19.984 1 94.81 56 HIS B O 1
ATOM 2819 N N . ARG B 1 57 ? 15.289 2.213 -18.156 1 91.31 57 ARG B N 1
ATOM 2820 C CA . ARG B 1 57 ? 13.906 2.287 -18.609 1 91.31 57 ARG B CA 1
ATOM 2821 C C . ARG B 1 57 ? 13.758 3.262 -19.781 1 91.31 57 ARG B C 1
ATOM 2823 O O . ARG B 1 57 ? 14.469 4.266 -19.844 1 91.31 57 ARG B O 1
ATOM 2830 N N . SER B 1 58 ? 12.844 2.904 -20.562 1 86.5 58 SER B N 1
ATOM 2831 C CA . SER B 1 58 ? 12.523 3.809 -21.672 1 86.5 58 SER B CA 1
ATOM 2832 C C . SER B 1 58 ? 11.266 4.621 -21.359 1 86.5 58 SER B C 1
ATOM 2834 O O . SER B 1 58 ? 10.375 4.152 -20.656 1 86.5 58 SER B O 1
ATOM 2836 N N . ARG B 1 59 ? 11.102 5.852 -21.922 1 78.38 59 ARG B N 1
ATOM 2837 C CA . ARG B 1 59 ? 9.938 6.715 -21.734 1 78.38 59 ARG B CA 1
ATOM 2838 C C . ARG B 1 59 ? 8.727 6.18 -22.484 1 78.38 59 ARG B C 1
ATOM 2840 O O . ARG B 1 59 ? 7.582 6.457 -22.125 1 78.38 59 ARG B O 1
ATOM 2847 N N . SER B 1 60 ? 8.93 5.418 -23.484 1 76.38 60 SER B N 1
ATOM 2848 C CA . SER B 1 60 ? 7.859 4.883 -24.328 1 76.38 60 SER B CA 1
ATOM 2849 C C . SER B 1 60 ? 7.484 3.467 -23.891 1 76.38 60 SER B C 1
ATOM 2851 O O . SER B 1 60 ? 6.707 2.793 -24.578 1 76.38 60 SER B O 1
ATOM 2853 N N . GLY B 1 61 ? 7.945 2.99 -22.828 1 76.19 61 GLY B N 1
ATOM 2854 C CA . GLY B 1 61 ? 7.711 1.621 -22.406 1 76.19 61 GLY B CA 1
ATOM 2855 C C . GLY B 1 61 ? 8.875 0.696 -22.703 1 76.19 61 GLY B C 1
ATOM 2856 O O . GLY B 1 61 ? 9.57 0.86 -23.703 1 76.19 61 GLY B O 1
ATOM 2857 N N . GLY B 1 62 ? 9.094 -0.178 -21.781 1 81.19 62 GLY B N 1
ATOM 2858 C CA . GLY B 1 62 ? 10.219 -1.088 -21.922 1 81.19 62 GLY B CA 1
ATOM 2859 C C . GLY B 1 62 ? 11.547 -0.45 -21.562 1 81.19 62 GLY B C 1
ATOM 2860 O O . GLY B 1 62 ? 11.609 0.421 -20.688 1 81.19 62 GLY B O 1
ATOM 2861 N N . GLY B 1 63 ? 12.625 -0.991 -21.953 1 92 63 GLY B N 1
ATOM 2862 C CA . GLY B 1 63 ? 13.977 -0.528 -21.672 1 92 63 GLY B CA 1
ATOM 2863 C C . GLY B 1 63 ? 15.047 -1.436 -22.25 1 92 63 GLY B C 1
ATOM 2864 O O . GLY B 1 63 ? 14.805 -2.145 -23.234 1 92 63 GLY B O 1
ATOM 2865 N N . SER B 1 64 ? 16.281 -1.155 -21.812 1 93.69 64 SER B N 1
ATOM 2866 C CA . SER B 1 64 ? 17.391 -1.956 -22.312 1 93.69 64 SER B CA 1
ATOM 2867 C C . SER B 1 64 ? 18.469 -2.127 -21.266 1 93.69 64 SER B C 1
ATOM 2869 O O . SER B 1 64 ? 18.641 -1.272 -20.391 1 93.69 64 SER B O 1
ATOM 2871 N N . TRP B 1 65 ? 19.172 -3.25 -21.469 1 95.06 65 TRP B N 1
ATOM 2872 C CA . TRP B 1 65 ? 20.297 -3.531 -20.594 1 95.06 65 TRP B CA 1
ATOM 2873 C C . TRP B 1 65 ? 21.594 -2.953 -21.172 1 95.06 65 TRP B C 1
ATOM 2875 O O . TRP B 1 65 ? 21.844 -3.051 -22.375 1 95.06 65 TRP B O 1
ATOM 2885 N N . GLU B 1 66 ? 22.312 -2.256 -20.391 1 95.38 66 GLU B N 1
ATOM 2886 C CA . GLU B 1 66 ? 23.703 -1.917 -20.641 1 95.38 66 GLU B CA 1
ATOM 2887 C C . GLU B 1 66 ? 24.656 -2.857 -19.906 1 95.38 66 GLU B C 1
ATOM 2889 O O . GLU B 1 66 ? 24.703 -2.855 -18.672 1 95.38 66 GLU B O 1
ATOM 2894 N N . PHE B 1 67 ? 25.406 -3.604 -20.688 1 94.88 67 PHE B N 1
ATOM 2895 C CA . PHE B 1 67 ? 26.344 -4.551 -20.094 1 94.88 67 PHE B CA 1
ATOM 2896 C C . PHE B 1 67 ? 27.734 -3.949 -20 1 94.88 67 PHE B C 1
ATOM 2898 O O . PHE B 1 67 ? 28.328 -3.562 -21.016 1 94.88 67 PHE B O 1
ATOM 2905 N N . LYS B 1 68 ? 28.234 -3.844 -18.797 1 92.62 68 LYS B N 1
ATOM 2906 C CA . LYS B 1 68 ? 29.578 -3.303 -18.594 1 92.62 68 LYS B CA 1
ATOM 2907 C C . LYS B 1 68 ? 30.641 -4.398 -18.703 1 92.62 68 LYS B C 1
ATOM 2909 O O . LYS B 1 68 ? 31.812 -4.117 -18.953 1 92.62 68 LYS B O 1
ATOM 2914 N N . ARG B 1 69 ? 30.219 -5.559 -18.375 1 89.81 69 ARG B N 1
ATOM 2915 C CA . ARG B 1 69 ? 31.031 -6.742 -18.609 1 89.81 69 ARG B CA 1
ATOM 2916 C C . ARG B 1 69 ? 30.234 -7.844 -19.281 1 89.81 69 ARG B C 1
ATOM 2918 O O . ARG B 1 69 ? 29 -7.793 -19.297 1 89.81 69 ARG B O 1
ATOM 2925 N N . LYS B 1 70 ? 31 -8.766 -19.828 1 90.75 70 LYS B N 1
ATOM 2926 C CA . LYS B 1 70 ? 30.328 -9.898 -20.438 1 90.75 70 LYS B CA 1
ATOM 2927 C C . LYS B 1 70 ? 29.672 -10.781 -19.391 1 90.75 70 LYS B C 1
ATOM 2929 O O . LYS B 1 70 ? 30.328 -11.234 -18.453 1 90.75 70 LYS B O 1
ATOM 2934 N N . LEU B 1 71 ? 28.375 -10.945 -19.469 1 93.5 71 LEU B N 1
ATOM 2935 C CA . LEU B 1 71 ? 27.625 -11.859 -18.609 1 93.5 71 LEU B CA 1
ATOM 2936 C C . LEU B 1 71 ? 27.156 -13.078 -19.406 1 93.5 71 LEU B C 1
ATOM 2938 O O . LEU B 1 71 ? 26.953 -13 -20.609 1 93.5 71 LEU B O 1
ATOM 2942 N N . PRO B 1 72 ? 27.156 -14.18 -18.719 1 94.94 72 PRO B N 1
ATOM 2943 C CA . PRO B 1 72 ? 26.5 -15.289 -19.406 1 94.94 72 PRO B CA 1
ATOM 2944 C C . PRO B 1 72 ? 25.031 -14.992 -19.75 1 94.94 72 PRO B C 1
ATOM 2946 O O . PRO B 1 72 ? 24.422 -14.117 -19.141 1 94.94 72 PRO B O 1
ATOM 2949 N N . GLU B 1 73 ? 24.562 -15.695 -20.75 1 93.94 73 GLU B N 1
ATOM 2950 C CA . GLU B 1 73 ? 23.156 -15.547 -21.125 1 93.94 73 GLU B CA 1
ATOM 2951 C C . GLU B 1 73 ? 22.25 -15.82 -19.922 1 93.94 73 GLU B C 1
ATOM 2953 O O . GLU B 1 73 ? 21.25 -15.125 -19.734 1 93.94 73 GLU B O 1
ATOM 2958 N N . ARG B 1 74 ? 22.562 -16.844 -19.203 1 96.06 74 ARG B N 1
ATOM 2959 C CA . ARG B 1 74 ? 21.859 -17.188 -17.969 1 96.06 74 ARG B CA 1
ATOM 2960 C C . ARG B 1 74 ? 22.812 -17.797 -16.953 1 96.06 74 ARG B C 1
ATOM 2962 O O . ARG B 1 74 ? 23.891 -18.25 -17.297 1 96.06 74 ARG B O 1
ATOM 2969 N N . TRP B 1 75 ? 22.484 -17.641 -15.664 1 97.62 75 TRP B N 1
ATOM 2970 C CA . TRP B 1 75 ? 23.203 -18.266 -14.555 1 97.62 75 TRP B CA 1
ATOM 2971 C C . TRP B 1 75 ? 22.25 -18.703 -13.461 1 97.62 75 TRP B C 1
ATOM 2973 O O . TRP B 1 75 ? 21.031 -18.547 -13.578 1 97.62 75 TRP B O 1
ATOM 2983 N N . THR B 1 76 ? 22.766 -19.406 -12.43 1 98.12 76 THR B N 1
ATOM 2984 C CA . THR B 1 76 ? 21.891 -20.016 -11.438 1 98.12 76 THR B CA 1
ATOM 2985 C C . THR B 1 76 ? 22.062 -19.344 -10.078 1 98.12 76 THR B C 1
ATOM 2987 O O . THR B 1 76 ? 23.156 -18.891 -9.742 1 98.12 76 THR B O 1
ATOM 2990 N N . ILE B 1 77 ? 20.984 -19.266 -9.43 1 98 77 ILE B N 1
ATOM 2991 C CA . ILE B 1 77 ? 21 -18.922 -8.008 1 98 77 ILE B CA 1
ATOM 2992 C C . ILE B 1 77 ? 20.203 -19.969 -7.223 1 98 77 ILE B C 1
ATOM 2994 O O . ILE B 1 77 ? 19.281 -20.578 -7.758 1 98 77 ILE B O 1
ATOM 2998 N N . SER B 1 78 ? 20.578 -20.062 -5.941 1 98.06 78 SER B N 1
ATOM 2999 C CA . SER B 1 78 ? 19.906 -21.062 -5.121 1 98.06 78 SER B CA 1
ATOM 3000 C C . SER B 1 78 ? 19.391 -20.469 -3.82 1 98.06 78 SER B C 1
ATOM 3002 O O . SER B 1 78 ? 19.969 -19.516 -3.297 1 98.06 78 SER B O 1
ATOM 3004 N N . TYR B 1 79 ? 18.297 -20.938 -3.395 1 97.62 79 TYR B N 1
ATOM 3005 C CA . TYR B 1 79 ? 17.734 -20.719 -2.066 1 97.62 79 TYR B CA 1
ATOM 3006 C C . TYR B 1 79 ? 17.547 -22.031 -1.336 1 97.62 79 TYR B C 1
ATOM 3008 O O . TYR B 1 79 ? 16.594 -22.781 -1.621 1 97.62 79 TYR B O 1
ATOM 3016 N N . HIS B 1 80 ? 18.469 -22.297 -0.38 1 96.25 80 HIS B N 1
ATOM 3017 C CA . HIS B 1 80 ? 18.5 -23.609 0.253 1 96.25 80 HIS B CA 1
ATOM 3018 C C . HIS B 1 80 ? 18.562 -24.719 -0.789 1 96.25 80 HIS B C 1
ATOM 3020 O O . HIS B 1 80 ? 19.484 -24.75 -1.621 1 96.25 80 HIS B O 1
ATOM 3026 N N . ASP B 1 81 ? 17.5 -25.547 -0.852 1 97.06 81 ASP B N 1
ATOM 3027 C CA . ASP B 1 81 ? 17.531 -26.734 -1.713 1 97.06 81 ASP B CA 1
ATOM 3028 C C . ASP B 1 81 ? 16.938 -26.422 -3.084 1 97.06 81 ASP B C 1
ATOM 3030 O O . ASP B 1 81 ? 16.875 -27.312 -3.949 1 97.06 81 ASP B O 1
ATOM 3034 N N . LEU B 1 82 ? 16.547 -25.25 -3.32 1 98.5 82 LEU B N 1
ATOM 3035 C CA . LEU B 1 82 ? 15.922 -24.875 -4.586 1 98.5 82 LEU B CA 1
ATOM 3036 C C . LEU B 1 82 ? 16.891 -24.062 -5.449 1 98.5 82 LEU B C 1
ATOM 3038 O O . LEU B 1 82 ? 17.688 -23.281 -4.93 1 98.5 82 LEU B O 1
ATOM 3042 N N . SER B 1 83 ? 16.859 -24.281 -6.734 1 98.56 83 SER B N 1
ATOM 3043 C CA . SER B 1 83 ? 17.719 -23.562 -7.672 1 98.56 83 SER B CA 1
ATOM 3044 C C . SER B 1 83 ? 16.922 -23.031 -8.852 1 98.56 83 SER B C 1
ATOM 3046 O O . SER B 1 83 ? 15.969 -23.672 -9.312 1 98.56 83 SER B O 1
ATOM 3048 N N . PHE B 1 84 ? 17.359 -21.859 -9.352 1 98.56 84 PHE B N 1
ATOM 3049 C CA . PHE B 1 84 ? 16.609 -21.188 -10.414 1 98.56 84 PHE B CA 1
ATOM 3050 C C . PHE B 1 84 ? 17.578 -20.562 -11.422 1 98.56 84 PHE B C 1
ATOM 3052 O O . PHE B 1 84 ? 18.641 -20.062 -11.047 1 98.56 84 PHE B O 1
ATOM 3059 N N . TYR B 1 85 ? 17.141 -20.609 -12.625 1 97.88 85 TYR B N 1
ATOM 3060 C CA . TYR B 1 85 ? 17.844 -19.844 -13.648 1 97.88 85 TYR B CA 1
ATOM 3061 C C . TYR B 1 85 ? 17.484 -18.375 -13.586 1 97.88 85 TYR B C 1
ATOM 3063 O O . TYR B 1 85 ? 16.328 -18.016 -13.367 1 97.88 85 TYR B O 1
ATOM 3071 N N . ILE B 1 86 ? 18.5 -17.547 -13.789 1 97.12 86 ILE B N 1
ATOM 3072 C CA . ILE B 1 86 ? 18.359 -16.109 -13.859 1 97.12 86 ILE B CA 1
ATOM 3073 C C . ILE B 1 86 ? 18.859 -15.602 -15.211 1 97.12 86 ILE B C 1
ATOM 3075 O O . ILE B 1 86 ? 19.859 -16.094 -15.734 1 97.12 86 ILE B O 1
ATOM 3079 N N . GLU B 1 87 ? 18.125 -14.625 -15.734 1 94.38 87 GLU B N 1
ATOM 3080 C CA . GLU B 1 87 ? 18.5 -14.062 -17.031 1 94.38 87 GLU B CA 1
ATOM 3081 C C . GLU B 1 87 ? 18.031 -12.617 -17.156 1 94.38 87 GLU B C 1
ATOM 3083 O O . GLU B 1 87 ? 16.906 -12.289 -16.812 1 94.38 87 GLU B O 1
ATOM 3088 N N . PRO B 1 88 ? 18.969 -11.711 -17.625 1 91.38 88 PRO B N 1
ATOM 3089 C CA . PRO B 1 88 ? 18.453 -10.406 -18.047 1 91.38 88 PRO B CA 1
ATOM 3090 C C . PRO B 1 88 ? 17.516 -10.484 -19.25 1 91.38 88 PRO B C 1
ATOM 3092 O O . PRO B 1 88 ? 17.891 -11.031 -20.281 1 91.38 88 PRO B O 1
ATOM 3095 N N . THR B 1 89 ? 16.312 -10.117 -19.094 1 86.06 89 THR B N 1
ATOM 3096 C CA . THR B 1 89 ? 15.32 -10.211 -20.156 1 86.06 89 THR B CA 1
ATOM 3097 C C . THR B 1 89 ? 15.109 -8.859 -20.828 1 86.06 89 THR B C 1
ATOM 3099 O O . THR B 1 89 ? 15.828 -7.898 -20.547 1 86.06 89 THR B O 1
ATOM 3102 N N . GLY B 1 90 ? 14.195 -8.875 -21.812 1 81.56 90 GLY B N 1
ATOM 3103 C CA . GLY B 1 90 ? 13.867 -7.625 -22.484 1 81.56 90 GLY B CA 1
ATOM 3104 C C . GLY B 1 90 ? 13.219 -6.609 -21.562 1 81.56 90 GLY B C 1
ATOM 3105 O O . GLY B 1 90 ? 13.055 -5.445 -21.938 1 81.56 90 GLY B O 1
ATOM 3106 N N . PHE B 1 91 ? 12.852 -7.062 -20.391 1 84.44 91 PHE B N 1
ATOM 3107 C CA . PHE B 1 91 ? 12.312 -6.188 -19.359 1 84.44 91 PHE B CA 1
ATOM 3108 C C . PHE B 1 91 ? 13.234 -6.156 -18.156 1 84.44 91 PHE B C 1
ATOM 3110 O O . PHE B 1 91 ? 14.328 -6.723 -18.172 1 84.44 91 PHE B O 1
ATOM 3117 N N . LYS B 1 92 ? 12.828 -5.375 -17.172 1 88.88 92 LYS B N 1
ATOM 3118 C CA . LYS B 1 92 ? 13.672 -5.191 -15.992 1 88.88 92 LYS B CA 1
ATOM 3119 C C . LYS B 1 92 ? 13.703 -6.457 -15.141 1 88.88 92 LYS B C 1
ATOM 3121 O O . LYS B 1 92 ? 14.516 -6.566 -14.219 1 88.88 92 LYS B O 1
ATOM 3126 N N . HIS B 1 93 ? 12.898 -7.5 -15.492 1 90.69 93 HIS B N 1
ATOM 3127 C CA . HIS B 1 93 ? 12.82 -8.711 -14.68 1 90.69 93 HIS B CA 1
ATOM 3128 C C . HIS B 1 93 ? 13.977 -9.656 -14.984 1 90.69 93 HIS B C 1
ATOM 3130 O O . HIS B 1 93 ? 14.484 -9.68 -16.109 1 90.69 93 HIS B O 1
ATOM 3136 N N . THR B 1 94 ? 14.312 -10.445 -14.008 1 95.06 94 THR B N 1
ATOM 3137 C CA . THR B 1 94 ? 15.43 -11.375 -14.156 1 95.06 94 THR B CA 1
ATOM 3138 C C . THR B 1 94 ? 14.945 -12.82 -14.141 1 95.06 94 THR B C 1
ATOM 3140 O O . THR B 1 94 ? 15.742 -13.75 -14.234 1 95.06 94 THR B O 1
ATOM 3143 N N . GLY B 1 95 ? 13.656 -13.016 -14 1 95.75 95 GLY B N 1
ATOM 3144 C CA . GLY B 1 95 ? 13.094 -14.359 -14.023 1 95.75 95 GLY B CA 1
ATOM 3145 C C . GLY B 1 95 ? 12.688 -14.867 -12.648 1 95.75 95 GLY B C 1
ATOM 3146 O O . GLY B 1 95 ? 12.078 -15.93 -12.531 1 95.75 95 GLY B O 1
ATOM 3147 N N . LEU B 1 96 ? 13.07 -14.148 -11.648 1 97 96 LEU B N 1
ATOM 3148 C CA . LEU B 1 96 ? 12.742 -14.555 -10.281 1 97 96 LEU B CA 1
ATOM 3149 C C . LEU B 1 96 ? 12.43 -13.344 -9.414 1 97 96 LEU B C 1
ATOM 3151 O O . LEU B 1 96 ? 13.039 -12.281 -9.586 1 97 96 LEU B O 1
ATOM 3155 N N . PHE B 1 97 ? 11.516 -13.5 -8.547 1 97.69 97 PHE B N 1
ATOM 3156 C CA . PHE B 1 97 ? 11.203 -12.508 -7.531 1 97.69 97 PHE B CA 1
ATOM 3157 C C . PHE B 1 97 ? 11.672 -12.969 -6.156 1 97.69 97 PHE B C 1
ATOM 3159 O O . PHE B 1 97 ? 10.977 -13.727 -5.477 1 97.69 97 PHE B O 1
ATOM 3166 N N . PRO B 1 98 ? 12.789 -12.492 -5.762 1 98.06 98 PRO B N 1
ATOM 3167 C CA . PRO B 1 98 ? 13.422 -13.055 -4.57 1 98.06 98 PRO B CA 1
ATOM 3168 C C . PRO B 1 98 ? 12.602 -12.828 -3.303 1 98.06 98 PRO B C 1
ATOM 3170 O O . PRO B 1 98 ? 12.703 -13.602 -2.348 1 98.06 98 PRO B O 1
ATOM 3173 N N . GLU B 1 99 ? 11.766 -11.805 -3.293 1 98.5 99 GLU B N 1
ATOM 3174 C CA . GLU B 1 99 ? 10.953 -11.531 -2.111 1 98.5 99 GLU B CA 1
ATOM 3175 C C . GLU B 1 99 ? 9.953 -12.648 -1.851 1 98.5 99 GLU B C 1
ATOM 3177 O O . GLU B 1 99 ? 9.445 -12.789 -0.735 1 98.5 99 GLU B O 1
ATOM 3182 N N . GLN B 1 100 ? 9.672 -13.539 -2.768 1 98.5 100 GLN B N 1
ATOM 3183 C CA . GLN B 1 100 ? 8.617 -14.539 -2.666 1 98.5 100 GLN B CA 1
ATOM 3184 C C . GLN B 1 100 ? 9.07 -15.734 -1.825 1 98.5 100 GLN B C 1
ATOM 3186 O O . GLN B 1 100 ? 8.258 -16.594 -1.47 1 98.5 100 GLN B O 1
ATOM 3191 N N . VAL B 1 101 ? 10.297 -15.75 -1.343 1 98.38 101 VAL B N 1
ATOM 3192 C CA . VAL B 1 101 ? 10.773 -16.844 -0.505 1 98.38 101 VAL B CA 1
ATOM 3193 C C . VAL B 1 101 ? 9.938 -16.922 0.77 1 98.38 101 VAL B C 1
ATOM 3195 O O . VAL B 1 101 ? 9.773 -18 1.351 1 98.38 101 VAL B O 1
ATOM 3198 N N . VAL B 1 102 ? 9.398 -15.773 1.18 1 98.69 102 VAL B N 1
ATOM 3199 C CA . VAL B 1 102 ? 8.57 -15.758 2.385 1 98.69 102 VAL B CA 1
ATOM 3200 C C . VAL B 1 102 ? 7.305 -16.578 2.152 1 98.69 102 VAL B C 1
ATOM 3202 O O . VAL B 1 102 ? 6.797 -17.219 3.078 1 98.69 102 VAL B O 1
ATOM 3205 N N . ASN B 1 103 ? 6.797 -16.594 0.948 1 98.69 103 ASN B N 1
ATOM 3206 C CA . ASN B 1 103 ? 5.637 -17.406 0.594 1 98.69 103 ASN B CA 1
ATOM 3207 C C . ASN B 1 103 ? 6.023 -18.859 0.326 1 98.69 103 ASN B C 1
ATOM 3209 O O . ASN B 1 103 ? 5.277 -19.781 0.661 1 98.69 103 ASN B O 1
ATOM 3213 N N . TRP B 1 104 ? 7.219 -19.062 -0.31 1 98.75 104 TRP B N 1
ATOM 3214 C CA . TRP B 1 104 ? 7.684 -20.422 -0.542 1 98.75 104 TRP B CA 1
ATOM 3215 C C . TRP B 1 104 ? 7.797 -21.188 0.77 1 98.75 104 TRP B C 1
ATOM 3217 O O . TRP B 1 104 ? 7.281 -22.297 0.891 1 98.75 104 TRP B O 1
ATOM 3227 N N . LYS B 1 105 ? 8.422 -20.516 1.742 1 98.44 105 LYS B N 1
ATOM 3228 C CA . LYS B 1 105 ? 8.594 -21.156 3.049 1 98.44 105 LYS B CA 1
ATOM 3229 C C . LYS B 1 105 ? 7.246 -21.469 3.689 1 98.44 105 LYS B C 1
ATOM 3231 O O . LYS B 1 105 ? 7.051 -22.562 4.223 1 98.44 105 LYS B O 1
ATOM 3236 N N . TRP B 1 106 ? 6.387 -20.547 3.607 1 98.56 106 TRP B N 1
ATOM 3237 C CA . TRP B 1 106 ? 5.051 -20.703 4.18 1 98.56 106 TRP B CA 1
ATOM 3238 C C . TRP B 1 106 ? 4.309 -21.859 3.521 1 98.56 106 TRP B C 1
ATOM 3240 O O . TRP B 1 106 ? 3.73 -22.703 4.207 1 98.56 106 TRP B O 1
ATOM 3250 N N . MET B 1 107 ? 4.344 -21.969 2.207 1 98.56 107 MET B N 1
ATOM 3251 C CA . MET B 1 107 ? 3.66 -23.031 1.466 1 98.56 107 MET B CA 1
ATOM 3252 C C . MET B 1 107 ? 4.25 -24.391 1.8 1 98.56 107 MET B C 1
ATOM 3254 O O . MET B 1 107 ? 3.514 -25.359 1.991 1 98.56 107 MET B O 1
ATOM 3258 N N . ILE B 1 108 ? 5.539 -24.438 1.828 1 98.5 108 ILE B N 1
ATOM 3259 C CA . ILE B 1 108 ? 6.223 -25.688 2.141 1 98.5 108 ILE B CA 1
ATOM 3260 C C . ILE B 1 108 ? 5.781 -26.172 3.516 1 98.5 108 ILE B C 1
ATOM 3262 O O . ILE B 1 108 ? 5.41 -27.344 3.672 1 98.5 108 ILE B O 1
ATOM 3266 N N . ASP B 1 109 ? 5.805 -25.281 4.477 1 98.31 109 ASP B N 1
ATOM 3267 C CA . ASP B 1 109 ? 5.418 -25.641 5.836 1 98.31 109 ASP B CA 1
ATOM 3268 C C . ASP B 1 109 ? 3.969 -26.125 5.887 1 98.31 109 ASP B C 1
ATOM 3270 O O . ASP B 1 109 ? 3.664 -27.109 6.543 1 98.31 109 ASP B O 1
ATOM 3274 N N . LYS B 1 110 ? 3.059 -25.469 5.207 1 98.31 110 LYS B N 1
ATOM 3275 C CA . LYS B 1 110 ? 1.643 -25.828 5.199 1 98.31 110 LYS B CA 1
ATOM 3276 C C . LYS B 1 110 ? 1.427 -27.203 4.574 1 98.31 110 LYS B C 1
ATOM 3278 O O . LYS B 1 110 ? 0.675 -28.016 5.109 1 98.31 110 LYS B O 1
ATOM 3283 N N . ILE B 1 111 ? 2.057 -27.438 3.48 1 98.62 111 ILE B N 1
ATOM 3284 C CA . ILE B 1 111 ? 1.876 -28.688 2.738 1 98.62 111 ILE B CA 1
ATOM 3285 C C . ILE B 1 111 ? 2.439 -29.844 3.541 1 98.62 111 ILE B C 1
ATOM 3287 O O . ILE B 1 111 ? 1.786 -30.891 3.686 1 98.62 111 ILE B O 1
ATOM 3291 N N . ARG B 1 112 ? 3.602 -29.656 4.094 1 97.88 112 ARG B N 1
ATOM 3292 C CA . ARG B 1 112 ? 4.246 -30.719 4.848 1 97.88 112 ARG B CA 1
ATOM 3293 C C . ARG B 1 112 ? 3.48 -31.031 6.129 1 97.88 112 ARG B C 1
ATOM 3295 O O . ARG B 1 112 ? 3.484 -32.156 6.602 1 97.88 112 ARG B O 1
ATOM 3302 N N . SER B 1 113 ? 2.893 -30.031 6.57 1 96.81 113 SER B N 1
ATOM 3303 C CA . SER B 1 113 ? 2.148 -30.219 7.816 1 96.81 113 SER B CA 1
ATOM 3304 C C . SER B 1 113 ? 0.788 -30.859 7.555 1 96.81 113 SER B C 1
ATOM 3306 O O . SER B 1 113 ? 0.112 -31.297 8.492 1 96.81 113 SER B O 1
ATOM 3308 N N . ALA B 1 114 ? 0.614 -30.938 6.234 1 93.94 114 ALA B N 1
ATOM 3309 C CA . ALA B 1 114 ? -0.678 -31.516 5.891 1 93.94 114 ALA B CA 1
ATOM 3310 C C . ALA B 1 114 ? -0.614 -33.031 5.926 1 93.94 114 ALA B C 1
ATOM 3312 O O . ALA B 1 114 ? 0.41 -33.625 5.578 1 93.94 114 ALA B O 1
ATOM 3313 N N . SER B 1 115 ? -1.174 -33.844 6.637 1 88.62 115 SER B N 1
ATOM 3314 C CA . SER B 1 115 ? -1.226 -35.281 6.809 1 88.62 115 SER B CA 1
ATOM 3315 C C . SER B 1 115 ? -1.898 -35.969 5.617 1 88.62 115 SER B C 1
ATOM 3317 O O . SER B 1 115 ? -2.566 -37 5.773 1 88.62 115 SER B O 1
ATOM 3319 N N . ARG B 1 116 ? -1.821 -35.406 4.426 1 95.75 116 ARG B N 1
ATOM 3320 C CA . ARG B 1 116 ? -2.404 -35.938 3.205 1 95.75 116 ARG B CA 1
ATOM 3321 C C . ARG B 1 116 ? -1.73 -35.375 1.969 1 95.75 116 ARG B C 1
ATOM 3323 O O . ARG B 1 116 ? -0.974 -34.406 2.07 1 95.75 116 ARG B O 1
ATOM 3330 N N . ASN B 1 117 ? -1.983 -36 0.876 1 97.12 117 ASN B N 1
ATOM 3331 C CA . ASN B 1 117 ? -1.482 -35.469 -0.378 1 97.12 117 ASN B CA 1
ATOM 3332 C C . ASN B 1 117 ? -2.197 -34.156 -0.746 1 97.12 117 ASN B C 1
ATOM 3334 O O . ASN B 1 117 ? -3.42 -34.062 -0.62 1 97.12 117 ASN B O 1
ATOM 3338 N N . ILE B 1 118 ? -1.432 -33.219 -1.149 1 98.62 118 ILE B N 1
ATOM 3339 C CA . ILE B 1 118 ? -1.992 -31.922 -1.452 1 98.62 118 ILE B CA 1
ATOM 3340 C C . ILE B 1 118 ? -1.868 -31.641 -2.949 1 98.62 118 ILE B C 1
ATOM 3342 O O . ILE B 1 118 ? -0.793 -31.797 -3.529 1 98.62 118 ILE B O 1
ATOM 3346 N N . ASN B 1 119 ? -2.947 -31.266 -3.58 1 98.88 119 ASN B N 1
ATOM 3347 C CA . ASN B 1 119 ? -2.984 -30.797 -4.965 1 98.88 119 ASN B CA 1
ATOM 3348 C C . ASN B 1 119 ? -3.041 -29.281 -5.039 1 98.88 119 ASN B C 1
ATOM 3350 O O . ASN B 1 119 ? -3.996 -28.656 -4.562 1 98.88 119 ASN B O 1
ATOM 3354 N N . VAL B 1 120 ? -2.029 -28.703 -5.711 1 98.94 120 VAL B N 1
ATOM 3355 C CA . VAL B 1 120 ? -1.903 -27.25 -5.742 1 98.94 120 VAL B CA 1
ATOM 3356 C C . VAL B 1 120 ? -2.143 -26.734 -7.16 1 98.94 120 VAL B C 1
ATOM 3358 O O . VAL B 1 120 ? -1.617 -27.297 -8.125 1 98.94 120 VAL B O 1
ATOM 3361 N N . LEU B 1 121 ? -2.939 -25.734 -7.293 1 98.94 121 LEU B N 1
ATOM 3362 C CA . LEU B 1 121 ? -3.127 -24.984 -8.539 1 98.94 121 LEU B CA 1
ATOM 3363 C C . LEU B 1 121 ? -2.371 -23.656 -8.5 1 98.94 121 LEU B C 1
ATOM 3365 O O . LEU B 1 121 ? -2.697 -22.781 -7.699 1 98.94 121 LEU B O 1
ATOM 3369 N N . ASN B 1 122 ? -1.329 -23.547 -9.289 1 98.94 122 ASN B N 1
ATOM 3370 C CA . ASN B 1 122 ? -0.541 -22.328 -9.406 1 98.94 122 ASN B CA 1
ATOM 3371 C C . ASN B 1 122 ? -0.88 -21.547 -10.672 1 98.94 122 ASN B C 1
ATOM 3373 O O . ASN B 1 122 ? -0.524 -21.969 -11.773 1 98.94 122 ASN B O 1
ATOM 3377 N N . LEU B 1 123 ? -1.556 -20.375 -10.508 1 98.88 123 LEU B N 1
ATOM 3378 C CA . LEU B 1 123 ? -2.047 -19.562 -11.609 1 98.88 123 LEU B CA 1
ATOM 3379 C C . LEU B 1 123 ? -1.168 -18.328 -11.805 1 98.88 123 LEU B C 1
ATOM 3381 O O . LEU B 1 123 ? -0.658 -17.766 -10.836 1 98.88 123 LEU B O 1
ATOM 3385 N N . PHE B 1 124 ? -1.062 -17.828 -13.18 1 98.56 124 PHE B N 1
ATOM 3386 C CA . PHE B 1 124 ? -0.078 -16.797 -13.477 1 98.56 124 PHE B CA 1
ATOM 3387 C C . PHE B 1 124 ? 1.302 -17.203 -12.977 1 98.56 124 PHE B C 1
ATOM 3389 O O . PHE B 1 124 ? 1.974 -16.422 -12.297 1 98.56 124 PHE B O 1
ATOM 3396 N N . ALA B 1 125 ? 1.769 -18.344 -13.367 1 98.62 125 ALA B N 1
ATOM 3397 C CA . ALA B 1 125 ? 2.758 -19.094 -12.594 1 98.62 125 ALA B CA 1
ATOM 3398 C C . ALA B 1 125 ? 4.176 -18.703 -13.008 1 98.62 125 ALA B C 1
ATOM 3400 O O . ALA B 1 125 ? 5.141 -19.047 -12.32 1 98.62 125 ALA B O 1
ATOM 3401 N N . TYR B 1 126 ? 4.289 -18.062 -14.117 1 97.19 126 TYR B N 1
ATOM 3402 C CA . TYR B 1 126 ? 5.57 -17.5 -14.531 1 97.19 126 TYR B CA 1
ATOM 3403 C C . TYR B 1 126 ? 6.645 -18.578 -14.586 1 97.19 126 TYR B C 1
ATOM 3405 O O . TYR B 1 126 ? 6.434 -19.641 -15.18 1 97.19 126 TYR B O 1
ATOM 3413 N N . THR B 1 127 ? 7.809 -18.297 -14.008 1 98.06 127 THR B N 1
ATOM 3414 C CA . THR B 1 127 ? 8.938 -19.219 -14.148 1 98.06 127 THR B CA 1
ATOM 3415 C C . THR B 1 127 ? 8.891 -20.297 -13.07 1 98.06 127 THR B C 1
ATOM 3417 O O . THR B 1 127 ? 9.852 -21.062 -12.906 1 98.06 127 THR B O 1
ATOM 3420 N N . GLY B 1 128 ? 7.906 -20.312 -12.273 1 98.69 128 GLY B N 1
ATOM 3421 C CA . GLY B 1 128 ? 7.578 -21.5 -11.492 1 98.69 128 GLY B CA 1
ATOM 3422 C C . GLY B 1 128 ? 8.203 -21.5 -10.109 1 98.69 128 GLY B C 1
ATOM 3423 O O . GLY B 1 128 ? 8.391 -22.547 -9.508 1 98.69 128 GLY B O 1
ATOM 3424 N N . GLY B 1 129 ? 8.586 -20.312 -9.562 1 98.5 129 GLY B N 1
ATOM 3425 C CA . GLY B 1 129 ? 9.102 -20.281 -8.195 1 98.5 129 GLY B CA 1
ATOM 3426 C C . GLY B 1 129 ? 8.211 -21 -7.207 1 98.5 129 GLY B C 1
ATOM 3427 O O . GLY B 1 129 ? 8.664 -21.891 -6.492 1 98.5 129 GLY B O 1
ATOM 3428 N N . ALA B 1 130 ? 6.973 -20.719 -7.184 1 98.88 130 ALA B N 1
ATOM 3429 C CA . ALA B 1 130 ? 6.012 -21.344 -6.281 1 98.88 130 ALA B CA 1
ATOM 3430 C C . ALA B 1 130 ? 5.809 -22.812 -6.629 1 98.88 130 ALA B C 1
ATOM 3432 O O . ALA B 1 130 ? 5.66 -23.656 -5.738 1 98.88 130 ALA B O 1
ATOM 3433 N N . THR B 1 131 ? 5.777 -23.156 -7.895 1 98.94 131 THR B N 1
ATOM 3434 C CA . THR B 1 131 ? 5.641 -24.531 -8.344 1 98.94 131 THR B CA 1
ATOM 3435 C C . THR B 1 131 ? 6.773 -25.391 -7.789 1 98.94 131 THR B C 1
ATOM 3437 O O . THR B 1 131 ? 6.527 -26.469 -7.234 1 98.94 131 THR B O 1
ATOM 3440 N N . VAL B 1 132 ? 7.98 -24.906 -7.93 1 98.94 132 VAL B N 1
ATOM 3441 C CA . VAL B 1 132 ? 9.156 -25.625 -7.457 1 98.94 132 VAL B CA 1
ATOM 3442 C C . VAL B 1 132 ? 9.07 -25.812 -5.945 1 98.94 132 VAL B C 1
ATOM 3444 O O . VAL B 1 132 ? 9.328 -26.906 -5.434 1 98.94 132 VAL B O 1
ATOM 3447 N N . ALA B 1 133 ? 8.664 -24.766 -5.211 1 98.88 133 ALA B N 1
ATOM 3448 C CA . ALA B 1 133 ? 8.539 -24.844 -3.756 1 98.88 133 ALA B CA 1
ATOM 3449 C C . ALA B 1 133 ? 7.508 -25.891 -3.344 1 98.88 133 ALA B C 1
ATOM 3451 O O . ALA B 1 133 ? 7.762 -26.688 -2.447 1 98.88 133 ALA B O 1
ATOM 3452 N N . CYS B 1 134 ? 6.391 -25.875 -4.039 1 98.94 134 CYS B N 1
ATOM 3453 C CA . CYS B 1 134 ? 5.328 -26.812 -3.703 1 98.94 134 CYS B CA 1
ATOM 3454 C C . CYS B 1 134 ? 5.73 -28.25 -4.051 1 98.94 134 CYS B C 1
ATOM 3456 O O . CYS B 1 134 ? 5.457 -29.172 -3.287 1 98.94 134 CYS B O 1
ATOM 3458 N N . ALA B 1 135 ? 6.336 -28.406 -5.184 1 98.88 135 ALA B N 1
ATOM 3459 C CA . ALA B 1 135 ? 6.832 -29.719 -5.566 1 98.88 135 ALA B CA 1
ATOM 3460 C C . ALA B 1 135 ? 7.855 -30.234 -4.559 1 98.88 135 ALA B C 1
ATOM 3462 O O . ALA B 1 135 ? 7.855 -31.422 -4.219 1 98.88 135 ALA B O 1
ATOM 3463 N N . TYR B 1 136 ? 8.703 -29.344 -4.129 1 98.75 136 TYR B N 1
ATOM 3464 C CA . TYR B 1 136 ? 9.695 -29.688 -3.111 1 98.75 136 TYR B CA 1
ATOM 3465 C C . TYR B 1 136 ? 9.023 -30.203 -1.845 1 98.75 136 TYR B C 1
ATOM 3467 O O . TYR B 1 136 ? 9.562 -31.078 -1.167 1 98.75 136 TYR B O 1
ATOM 3475 N N . ALA B 1 137 ? 7.852 -29.734 -1.549 1 98.62 137 ALA B N 1
ATOM 3476 C CA . ALA B 1 137 ? 7.09 -30.156 -0.373 1 98.62 137 ALA B CA 1
ATOM 3477 C C . ALA B 1 137 ? 6.281 -31.406 -0.659 1 98.62 137 ALA B C 1
ATOM 3479 O O . ALA B 1 137 ? 5.477 -31.844 0.17 1 98.62 137 ALA B O 1
ATOM 3480 N N . ASN B 1 138 ? 6.434 -31.984 -1.885 1 98.12 138 ASN B N 1
ATOM 3481 C CA . ASN B 1 138 ? 5.844 -33.25 -2.318 1 98.12 138 ASN B CA 1
ATOM 3482 C C . ASN B 1 138 ? 4.375 -33.094 -2.697 1 98.12 138 ASN B C 1
ATOM 3484 O O . ASN B 1 138 ? 3.594 -34.031 -2.617 1 98.12 138 ASN B O 1
ATOM 3488 N N . ALA B 1 139 ? 3.967 -31.891 -3.004 1 98.88 139 ALA B N 1
ATOM 3489 C CA . ALA B 1 139 ? 2.623 -31.688 -3.539 1 98.88 139 ALA B CA 1
ATOM 3490 C C . ALA B 1 139 ? 2.566 -32.031 -5.027 1 98.88 139 ALA B C 1
ATOM 3492 O O . ALA B 1 139 ? 3.586 -31.984 -5.719 1 98.88 139 ALA B O 1
ATOM 3493 N N . SER B 1 140 ? 1.377 -32.406 -5.477 1 98.88 140 SER B N 1
ATOM 3494 C CA . SER B 1 140 ? 1.078 -32.375 -6.906 1 98.88 140 SER B CA 1
ATOM 3495 C C . SER B 1 140 ? 0.701 -30.953 -7.344 1 98.88 140 SER B C 1
ATOM 3497 O O . SER B 1 140 ? -0.091 -30.281 -6.676 1 98.88 140 SER B O 1
ATOM 3499 N N . VAL B 1 141 ? 1.32 -30.531 -8.453 1 98.94 141 VAL B N 1
ATOM 3500 C CA . VAL B 1 141 ? 1.128 -29.141 -8.812 1 98.94 141 VAL B CA 1
ATOM 3501 C C . VAL B 1 141 ? 0.614 -29.031 -10.25 1 98.94 141 VAL B C 1
ATOM 3503 O O . VAL B 1 141 ? 1.095 -29.75 -11.133 1 98.94 141 VAL B O 1
ATOM 3506 N N . CYS B 1 142 ? -0.399 -28.25 -10.43 1 98.94 142 CYS B N 1
ATOM 3507 C CA . CYS B 1 142 ? -0.788 -27.781 -11.758 1 98.94 142 CYS B CA 1
ATOM 3508 C C . CYS B 1 142 ? -0.307 -26.359 -11.984 1 98.94 142 CYS B C 1
ATOM 3510 O O . CYS B 1 142 ? -0.773 -25.422 -11.328 1 98.94 142 CYS B O 1
ATOM 3512 N N . HIS B 1 143 ? 0.618 -26.234 -12.898 1 98.94 143 HIS B N 1
ATOM 3513 C CA . HIS B 1 143 ? 1.254 -24.969 -13.242 1 98.94 143 HIS B CA 1
ATOM 3514 C C . HIS B 1 143 ? 0.64 -24.375 -14.5 1 98.94 143 HIS B C 1
ATOM 3516 O O . HIS B 1 143 ? 0.765 -24.938 -15.586 1 98.94 143 HIS B O 1
ATOM 3522 N N . VAL B 1 14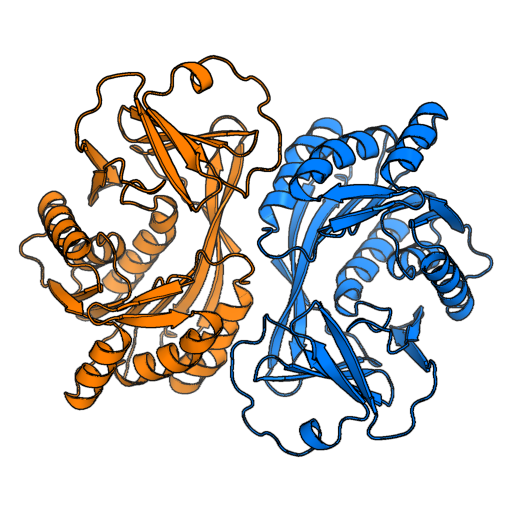4 ? 0.049 -23.141 -14.367 1 98.88 144 VAL B N 1
ATOM 3523 C CA . VAL B 1 144 ? -0.645 -22.562 -15.523 1 98.88 144 VAL B CA 1
ATOM 3524 C C . VAL B 1 144 ? -0.105 -21.172 -15.805 1 98.88 144 VAL B C 1
ATOM 3526 O O . VAL B 1 144 ? -0.094 -20.297 -14.93 1 98.88 144 VAL B O 1
ATOM 3529 N N . ASP B 1 145 ? 0.315 -20.953 -16.969 1 98.31 145 ASP B N 1
ATOM 3530 C CA . ASP B 1 145 ? 0.708 -19.641 -17.484 1 98.31 145 ASP B CA 1
ATOM 3531 C C . ASP B 1 145 ? 0.376 -19.5 -18.969 1 98.31 145 ASP B C 1
ATOM 3533 O O . ASP B 1 145 ? 0.367 -20.5 -19.688 1 98.31 145 ASP B O 1
ATOM 3537 N N . ALA B 1 146 ? 0.154 -18.25 -19.391 1 97.19 146 ALA B N 1
ATOM 3538 C CA . ALA B 1 146 ? -0.231 -18.016 -20.781 1 97.19 146 ALA B CA 1
ATOM 3539 C C . ALA B 1 146 ? 0.988 -18.031 -21.703 1 97.19 146 ALA B C 1
ATOM 3541 O O . ALA B 1 146 ? 0.857 -18.203 -22.906 1 97.19 146 ALA B O 1
ATOM 3542 N N . ALA B 1 147 ? 2.145 -17.766 -21.156 1 95.25 147 ALA B N 1
ATOM 3543 C CA . ALA B 1 147 ? 3.352 -17.609 -21.969 1 95.25 147 ALA B CA 1
ATOM 3544 C C . ALA B 1 147 ? 4.125 -18.922 -22.047 1 95.25 147 ALA B C 1
ATOM 3546 O O . ALA B 1 147 ? 4.711 -19.375 -21.062 1 95.25 147 ALA B O 1
ATOM 3547 N N . LYS B 1 148 ? 4.188 -19.484 -23.219 1 97.06 148 LYS B N 1
ATOM 3548 C CA . LYS B 1 148 ? 4.855 -20.766 -23.469 1 97.06 148 LYS B CA 1
ATOM 3549 C C . LYS B 1 148 ? 6.305 -20.719 -22.984 1 97.06 148 LYS B C 1
ATOM 3551 O O . LYS B 1 148 ? 6.793 -21.688 -22.391 1 97.06 148 LYS B O 1
ATOM 3556 N N . GLY B 1 149 ? 6.961 -19.625 -23.281 1 95.81 149 GLY B N 1
ATOM 3557 C CA . GLY B 1 149 ? 8.344 -19.469 -22.875 1 95.81 149 GLY B CA 1
ATOM 3558 C C . GLY B 1 149 ? 8.531 -19.562 -21.359 1 95.81 149 GLY B C 1
ATOM 3559 O O . GLY B 1 149 ? 9.484 -20.172 -20.891 1 95.81 149 GLY B O 1
ATOM 3560 N N . MET B 1 150 ? 7.652 -18.953 -20.594 1 96.31 150 MET B N 1
ATOM 3561 C CA . MET B 1 150 ? 7.734 -18.984 -19.141 1 96.31 150 MET B CA 1
ATOM 3562 C C . MET B 1 150 ? 7.465 -20.391 -18.609 1 96.31 150 MET B C 1
ATOM 3564 O O . MET B 1 150 ? 8.102 -20.828 -17.656 1 96.31 150 MET B O 1
ATOM 3568 N N . VAL B 1 151 ? 6.535 -21.078 -19.203 1 98.38 151 VAL B N 1
ATOM 3569 C CA . VAL B 1 151 ? 6.23 -22.438 -18.797 1 98.38 151 VAL B CA 1
ATOM 3570 C C . VAL B 1 151 ? 7.449 -23.328 -19.016 1 98.38 151 VAL B C 1
ATOM 3572 O O . VAL B 1 151 ? 7.77 -24.172 -18.172 1 98.38 151 VAL B O 1
ATOM 3575 N N . GLN B 1 152 ? 8.07 -23.141 -20.141 1 98.19 152 GLN B N 1
ATOM 3576 C CA . GLN B 1 152 ? 9.281 -23.906 -20.406 1 98.19 152 GLN B CA 1
ATOM 3577 C C . GLN B 1 152 ? 10.352 -23.625 -19.359 1 98.19 152 GLN B C 1
ATOM 3579 O O . GLN B 1 152 ? 11.016 -24.531 -18.875 1 98.19 152 GLN B O 1
ATOM 3584 N N . ARG B 1 153 ? 10.492 -22.391 -19 1 97.62 153 ARG B N 1
ATOM 3585 C CA . ARG B 1 153 ? 11.445 -22 -17.969 1 97.62 153 ARG B CA 1
ATOM 3586 C C . ARG B 1 153 ? 11.102 -22.656 -16.641 1 97.62 153 ARG B C 1
ATOM 3588 O O . ARG B 1 153 ? 11.992 -23.031 -15.875 1 97.62 153 ARG B O 1
ATOM 3595 N N . ALA B 1 154 ? 9.859 -22.75 -16.359 1 98.75 154 ALA B N 1
ATOM 3596 C CA . ALA B 1 154 ? 9.414 -23.391 -15.117 1 98.75 154 ALA B CA 1
ATOM 3597 C C . ALA B 1 154 ? 9.836 -24.859 -15.086 1 98.75 154 ALA B C 1
ATOM 3599 O O . ALA B 1 154 ? 10.281 -25.359 -14.055 1 98.75 154 ALA B O 1
ATOM 3600 N N . LYS B 1 155 ? 9.703 -25.547 -16.219 1 98.69 155 LYS B N 1
ATOM 3601 C CA . LYS B 1 155 ? 10.141 -26.938 -16.312 1 98.69 155 LYS B CA 1
ATOM 3602 C C . LYS B 1 155 ? 11.633 -27.062 -16.047 1 98.69 155 LYS B C 1
ATOM 3604 O O . LYS B 1 155 ? 12.07 -27.969 -15.344 1 98.69 155 LYS B O 1
ATOM 3609 N N . GLU B 1 156 ? 12.328 -26.156 -16.641 1 98.69 156 GLU B N 1
ATOM 3610 C CA . GLU B 1 156 ? 13.773 -26.172 -16.469 1 98.69 156 GLU B CA 1
ATOM 3611 C C . GLU B 1 156 ? 14.164 -25.922 -15.008 1 98.69 156 GLU B C 1
ATOM 3613 O O . GLU B 1 156 ? 15.086 -26.547 -14.492 1 98.69 156 GLU B O 1
ATOM 3618 N N . ASN B 1 157 ? 13.461 -25 -14.328 1 98.81 157 ASN B N 1
ATOM 3619 C CA . ASN B 1 157 ? 13.734 -24.703 -12.922 1 98.81 157 ASN B CA 1
ATOM 3620 C C . ASN B 1 157 ? 13.398 -25.891 -12.031 1 98.81 157 ASN B C 1
ATOM 3622 O O . ASN B 1 157 ? 14.117 -26.172 -11.07 1 98.81 157 ASN B O 1
ATOM 3626 N N . LEU B 1 158 ? 12.344 -26.578 -12.383 1 98.88 158 LEU B N 1
ATOM 3627 C CA . LEU B 1 158 ? 11.992 -27.781 -11.641 1 98.88 158 LEU B CA 1
ATOM 3628 C C . LEU B 1 158 ? 13.109 -28.828 -11.734 1 98.88 158 LEU B C 1
ATOM 3630 O O . LEU B 1 158 ? 13.516 -29.391 -10.719 1 98.88 158 LEU B O 1
ATOM 3634 N N . ALA B 1 159 ? 13.547 -29.016 -12.945 1 98.81 159 ALA B N 1
ATOM 3635 C CA . ALA B 1 159 ? 14.617 -30 -13.18 1 98.81 159 ALA B CA 1
ATOM 3636 C C . ALA B 1 159 ? 15.906 -29.562 -12.484 1 98.81 159 ALA B C 1
ATOM 3638 O O . ALA B 1 159 ? 16.594 -30.391 -11.883 1 98.81 159 ALA B O 1
ATOM 3639 N N . LEU B 1 160 ? 16.234 -28.297 -12.594 1 98.62 160 LEU B N 1
ATOM 3640 C CA . LEU B 1 160 ? 17.438 -27.75 -11.992 1 98.62 160 LEU B CA 1
ATOM 3641 C C . LEU B 1 160 ? 17.453 -28 -10.492 1 98.62 160 LEU B C 1
ATOM 3643 O O . LEU B 1 160 ? 18.516 -28.188 -9.898 1 98.62 160 LEU B O 1
ATOM 3647 N N . SER B 1 161 ? 16.297 -28.047 -9.875 1 98.69 161 SER B N 1
ATOM 3648 C CA . SER B 1 161 ? 16.172 -28.219 -8.438 1 98.69 161 SER B CA 1
ATOM 3649 C C . SER B 1 161 ? 16.156 -29.703 -8.062 1 98.69 161 SER B C 1
ATOM 3651 O O . SER B 1 161 ? 15.891 -30.047 -6.91 1 98.69 161 SER B O 1
ATOM 3653 N N . GLY B 1 162 ? 16.312 -30.578 -9.055 1 98.44 162 GLY B N 1
ATOM 3654 C CA . GLY B 1 162 ? 16.344 -32 -8.797 1 98.44 162 GLY B CA 1
ATOM 3655 C C . GLY B 1 162 ? 14.961 -32.594 -8.578 1 98.44 162 GLY B C 1
ATOM 3656 O O . GLY B 1 162 ? 14.82 -33.625 -7.887 1 98.44 162 GLY B O 1
ATOM 3657 N N . LEU B 1 163 ? 13.922 -31.984 -9.133 1 98.62 163 LEU B N 1
ATOM 3658 C CA . LEU B 1 163 ? 12.547 -32.375 -8.836 1 98.62 163 LEU B CA 1
ATOM 3659 C C . LEU B 1 163 ? 11.812 -32.812 -10.109 1 98.62 163 LEU B C 1
ATOM 3661 O O . LEU B 1 163 ? 10.594 -32.688 -10.188 1 98.62 163 LEU B O 1
ATOM 3665 N N . ALA B 1 164 ? 12.531 -33.219 -11.086 1 97.88 164 ALA B N 1
ATOM 3666 C CA . ALA B 1 164 ? 11.945 -33.531 -12.391 1 97.88 164 ALA B CA 1
ATOM 3667 C C . ALA B 1 164 ? 10.953 -34.688 -12.289 1 97.88 164 ALA B C 1
ATOM 3669 O O . ALA B 1 164 ? 10.047 -34.812 -13.117 1 97.88 164 ALA B O 1
ATOM 3670 N N . ASP B 1 165 ? 11.117 -35.531 -11.297 1 97.81 165 ASP B N 1
ATOM 3671 C CA . ASP B 1 165 ? 10.273 -36.719 -11.164 1 97.81 165 ASP B CA 1
ATOM 3672 C C . ASP B 1 165 ? 9 -36.406 -10.383 1 97.81 165 ASP B C 1
ATOM 3674 O O . ASP B 1 165 ? 8.117 -37.25 -10.266 1 97.81 165 ASP B O 1
ATOM 3678 N N . ARG B 1 166 ? 8.883 -35.219 -9.836 1 97.75 166 ARG B N 1
ATOM 3679 C CA . ARG B 1 166 ? 7.715 -34.844 -9.055 1 97.75 166 ARG B CA 1
ATOM 3680 C C . ARG B 1 166 ? 6.492 -34.656 -9.953 1 97.75 166 ARG B C 1
ATOM 3682 O O . ARG B 1 166 ? 6.629 -34.469 -11.164 1 97.75 166 ARG B O 1
ATOM 3689 N N . SER B 1 167 ? 5.363 -34.719 -9.391 1 98.25 167 SER B N 1
ATOM 3690 C CA . SER B 1 167 ? 4.098 -34.625 -10.117 1 98.25 167 SER B CA 1
ATOM 3691 C C . SER B 1 167 ? 3.729 -33.188 -10.391 1 98.25 167 SER B C 1
ATOM 3693 O O . SER B 1 167 ? 3.037 -32.562 -9.594 1 98.25 167 SER B O 1
ATOM 3695 N N . VAL B 1 168 ? 4.129 -32.688 -11.555 1 98.81 168 VAL B N 1
ATOM 3696 C CA . VAL B 1 168 ? 3.777 -31.344 -11.977 1 98.81 168 VAL B CA 1
ATOM 3697 C C . VAL B 1 168 ? 3.205 -31.375 -13.391 1 98.81 168 VAL B C 1
ATOM 3699 O O . VAL B 1 168 ? 3.828 -31.922 -14.305 1 98.81 168 VAL B O 1
ATOM 3702 N N . ARG B 1 169 ? 2.043 -30.875 -13.539 1 98.69 169 ARG B N 1
ATOM 3703 C CA . ARG B 1 169 ? 1.43 -30.672 -14.844 1 98.69 169 ARG B CA 1
ATOM 3704 C C . ARG B 1 169 ? 1.635 -29.234 -15.328 1 98.69 169 ARG B C 1
ATOM 3706 O O . ARG B 1 169 ? 1.272 -28.281 -14.625 1 98.69 169 ARG B O 1
ATOM 3713 N N . PHE B 1 170 ? 2.223 -29.125 -16.5 1 98.81 170 PHE B N 1
ATOM 3714 C CA . PHE B 1 170 ? 2.492 -27.812 -17.062 1 98.81 170 PHE B CA 1
ATOM 3715 C C . PHE B 1 170 ? 1.48 -27.469 -18.156 1 98.81 170 PHE B C 1
ATOM 3717 O O . PHE B 1 170 ? 1.312 -28.219 -19.109 1 98.81 170 PHE B O 1
ATOM 3724 N N . ILE B 1 171 ? 0.849 -26.297 -17.984 1 98.62 171 ILE B N 1
ATOM 3725 C CA . ILE B 1 171 ? -0.233 -25.906 -18.891 1 98.62 171 ILE B CA 1
ATOM 3726 C C . ILE B 1 171 ? 0.033 -24.5 -19.438 1 98.62 171 ILE B C 1
ATOM 3728 O O . ILE B 1 171 ? 0.259 -23.562 -18.688 1 98.62 171 ILE B O 1
ATOM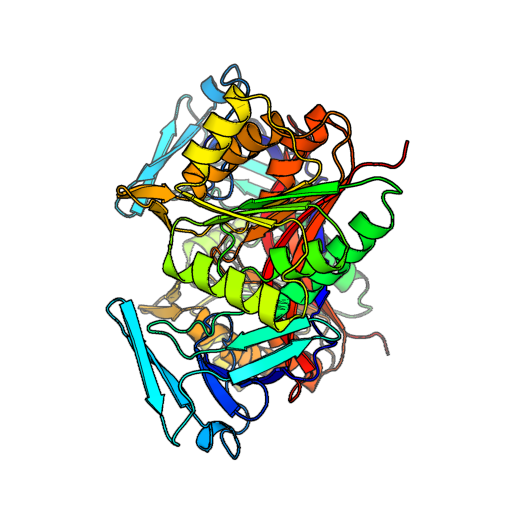 3732 N N . VAL B 1 172 ? 0.108 -24.391 -20.781 1 98.12 172 VAL B N 1
ATOM 3733 C CA . VAL B 1 172 ? 0.085 -23.094 -21.438 1 98.12 172 VAL B CA 1
ATOM 3734 C C . VAL B 1 172 ? -1.351 -22.719 -21.797 1 98.12 172 VAL B C 1
ATOM 3736 O O . VAL B 1 172 ? -1.903 -23.25 -22.766 1 98.12 172 VAL B O 1
ATOM 3739 N N . ASP B 1 173 ? -1.964 -21.812 -21.047 1 97.62 173 ASP B N 1
ATOM 3740 C CA . ASP B 1 173 ? -3.363 -21.469 -21.266 1 97.62 173 ASP B CA 1
ATOM 3741 C C . ASP B 1 173 ? -3.719 -20.141 -20.594 1 97.62 173 ASP B C 1
ATOM 3743 O O . ASP B 1 173 ? -2.957 -19.641 -19.766 1 97.62 173 ASP B O 1
ATOM 3747 N N . ASP B 1 174 ? -4.809 -19.609 -21.062 1 97.38 174 ASP B N 1
ATOM 3748 C CA . ASP B 1 174 ? -5.441 -18.531 -20.297 1 97.38 174 ASP B CA 1
ATOM 3749 C C . ASP B 1 174 ? -6.02 -19.047 -18.984 1 97.38 174 ASP B C 1
ATOM 3751 O O . ASP B 1 174 ? -6.805 -20 -18.969 1 97.38 174 ASP B O 1
ATOM 3755 N N . VAL B 1 175 ? -5.699 -18.391 -17.891 1 97.88 175 VAL B N 1
ATOM 3756 C CA . VAL B 1 175 ? -5.996 -18.953 -16.578 1 97.88 175 VAL B CA 1
ATOM 3757 C C . VAL B 1 175 ? -7.508 -18.984 -16.359 1 97.88 175 VAL B C 1
ATOM 3759 O O . VAL B 1 175 ? -8.023 -19.906 -15.727 1 97.88 175 VAL B O 1
ATOM 3762 N N . ILE B 1 176 ? -8.258 -18.016 -16.875 1 97.69 176 ILE B N 1
ATOM 3763 C CA . ILE B 1 176 ? -9.703 -17.984 -16.688 1 97.69 176 ILE B CA 1
ATOM 3764 C C . ILE B 1 176 ? -10.344 -19.172 -17.422 1 97.69 176 ILE B C 1
ATOM 3766 O O . ILE B 1 176 ? -11.133 -19.906 -16.828 1 97.69 176 ILE B O 1
ATOM 3770 N N . LYS B 1 177 ? -10.008 -19.344 -18.625 1 97.31 177 LYS B N 1
ATOM 3771 C CA . LYS B 1 177 ? -10.539 -20.438 -19.422 1 97.31 177 LYS B CA 1
ATOM 3772 C C . LYS B 1 177 ? -10.156 -21.797 -18.828 1 97.31 177 LYS B C 1
ATOM 3774 O O . LYS B 1 177 ? -10.977 -22.719 -18.781 1 97.31 177 LYS B O 1
ATOM 3779 N N . PHE B 1 178 ? -8.961 -21.859 -18.422 1 98.31 178 PHE B N 1
ATOM 3780 C CA . PHE B 1 178 ? -8.484 -23.109 -17.844 1 98.31 178 PHE B CA 1
ATOM 3781 C C . PHE B 1 178 ? -9.32 -23.5 -16.625 1 98.31 178 PHE B C 1
ATOM 3783 O O . PHE B 1 178 ? -9.781 -24.641 -16.531 1 98.31 178 PHE B O 1
ATOM 3790 N N . VAL B 1 179 ? -9.508 -22.562 -15.68 1 98.62 179 VAL B N 1
ATOM 3791 C CA . VAL B 1 179 ? -10.234 -22.844 -14.445 1 98.62 179 VAL B CA 1
ATOM 3792 C C . VAL B 1 179 ? -11.68 -23.219 -14.766 1 98.62 179 VAL B C 1
ATOM 3794 O O . VAL B 1 179 ? -12.234 -24.125 -14.148 1 98.62 179 VAL B O 1
ATOM 3797 N N . GLN B 1 180 ? -12.227 -22.578 -15.75 1 98.06 180 GLN B N 1
ATOM 3798 C CA . GLN B 1 180 ? -13.586 -22.922 -16.172 1 98.06 180 GLN B CA 1
ATOM 3799 C C . GLN B 1 180 ? -13.664 -24.359 -16.672 1 98.06 180 GLN B C 1
ATOM 3801 O O . GLN B 1 180 ? -14.625 -25.062 -16.391 1 98.06 180 GLN B O 1
ATOM 3806 N N . ARG B 1 181 ? -12.703 -24.719 -17.422 1 98.25 181 ARG B N 1
ATOM 3807 C CA . ARG B 1 181 ? -12.664 -26.094 -17.906 1 98.25 181 ARG B CA 1
ATOM 3808 C C . ARG B 1 181 ? -12.484 -27.078 -16.75 1 98.25 181 ARG B C 1
ATOM 3810 O O . ARG B 1 181 ? -13.117 -28.141 -16.734 1 98.25 181 ARG B O 1
ATOM 3817 N N . GLU B 1 182 ? -11.555 -26.75 -15.852 1 98.38 182 GLU B N 1
ATOM 3818 C CA . GLU B 1 182 ? -11.367 -27.609 -14.688 1 98.38 182 GLU B CA 1
ATOM 3819 C C . GLU B 1 182 ? -12.672 -27.797 -13.922 1 98.38 182 GLU B C 1
ATOM 3821 O O . GLU B 1 182 ? -12.969 -28.891 -13.453 1 98.38 182 GLU B O 1
ATOM 3826 N N . LYS B 1 183 ? -13.375 -26.703 -13.781 1 97.81 183 LYS B N 1
ATOM 3827 C CA . LYS B 1 183 ? -14.664 -26.75 -13.109 1 97.81 183 LYS B CA 1
ATOM 3828 C C . LYS B 1 183 ? -15.617 -27.719 -13.812 1 97.81 183 LYS B C 1
ATOM 3830 O O . LYS B 1 183 ? -16.219 -28.578 -13.164 1 97.81 183 LYS B O 1
ATOM 3835 N N . ARG B 1 184 ? -15.695 -27.672 -15.07 1 97.88 184 ARG B N 1
ATOM 3836 C CA . ARG B 1 184 ? -16.578 -28.516 -15.859 1 97.88 184 ARG B CA 1
ATOM 3837 C C . ARG B 1 184 ? -16.156 -29.984 -15.75 1 97.88 184 ARG B C 1
ATOM 3839 O O . ARG B 1 184 ? -17.016 -30.875 -15.766 1 97.88 184 ARG B O 1
ATOM 3846 N N . ARG B 1 185 ? -14.945 -30.188 -15.578 1 97.62 185 ARG B N 1
ATOM 3847 C CA . ARG B 1 185 ? -14.406 -31.547 -15.523 1 97.62 185 ARG B CA 1
ATOM 3848 C C . ARG B 1 185 ? -14.477 -32.094 -14.109 1 97.62 185 ARG B C 1
ATOM 3850 O O . ARG B 1 185 ? -14.141 -33.281 -13.875 1 97.62 185 ARG B O 1
ATOM 3857 N N . GLY B 1 186 ? -14.781 -31.281 -13.172 1 97.12 186 GLY B N 1
ATOM 3858 C CA . GLY B 1 186 ? -14.914 -31.703 -11.789 1 97.12 186 GLY B CA 1
ATOM 3859 C C . GLY B 1 186 ? -13.578 -31.891 -11.094 1 97.12 186 GLY B C 1
ATOM 3860 O O . GLY B 1 186 ? -13.477 -32.625 -10.109 1 97.12 186 GLY B O 1
ATOM 3861 N N . ARG B 1 187 ? -12.547 -31.266 -11.648 1 97.38 187 ARG B N 1
ATOM 3862 C CA . ARG B 1 187 ? -11.242 -31.344 -11.008 1 97.38 187 ARG B CA 1
ATOM 3863 C C . ARG B 1 187 ? -11.188 -30.453 -9.773 1 97.38 187 ARG B C 1
ATOM 3865 O O . ARG B 1 187 ? -11.75 -29.359 -9.766 1 97.38 187 ARG B O 1
ATOM 3872 N N . GLN B 1 188 ? -10.477 -30.969 -8.766 1 98 188 GLN B N 1
ATOM 3873 C CA . GLN B 1 188 ? -10.406 -30.203 -7.52 1 98 188 GLN B CA 1
ATOM 3874 C C . GLN B 1 188 ? -8.961 -30.031 -7.066 1 98 188 GLN B C 1
ATOM 3876 O O . GLN B 1 188 ? -8.102 -30.859 -7.363 1 98 188 GLN B O 1
ATOM 3881 N N . TYR B 1 189 ? -8.742 -29.016 -6.332 1 98.88 189 TYR B N 1
ATOM 3882 C CA . TYR B 1 189 ? -7.445 -28.672 -5.77 1 98.88 189 TYR B CA 1
ATOM 3883 C C . TYR B 1 189 ? -7.562 -28.344 -4.285 1 98.88 189 TYR B C 1
ATOM 3885 O O . TYR B 1 189 ? -8.617 -27.891 -3.824 1 98.88 189 TYR B O 1
ATOM 3893 N N . ASP B 1 190 ? -6.477 -28.531 -3.582 1 98.88 190 ASP B N 1
ATOM 3894 C CA . ASP B 1 190 ? -6.449 -28.281 -2.145 1 98.88 190 ASP B CA 1
ATOM 3895 C C . ASP B 1 190 ? -5.914 -26.875 -1.841 1 98.88 190 ASP B C 1
ATOM 3897 O O . ASP B 1 190 ? -6.098 -26.359 -0.735 1 98.88 190 ASP B O 1
ATOM 3901 N N . ALA B 1 191 ? -5.223 -26.344 -2.775 1 98.88 191 ALA B N 1
ATOM 3902 C CA . ALA B 1 191 ? -4.633 -25.016 -2.611 1 98.88 191 ALA B CA 1
ATOM 3903 C C . ALA B 1 191 ? -4.559 -24.281 -3.945 1 98.88 191 ALA B C 1
ATOM 3905 O O . ALA B 1 191 ? -4.375 -24.906 -4.996 1 98.88 191 ALA B O 1
ATOM 3906 N N . VAL B 1 192 ? -4.676 -22.953 -3.846 1 98.94 192 VAL B N 1
ATOM 3907 C CA . VAL B 1 192 ? -4.559 -22.109 -5.02 1 98.94 192 VAL B CA 1
ATOM 3908 C C . VAL B 1 192 ? -3.564 -20.984 -4.742 1 98.94 192 VAL B C 1
ATOM 3910 O O . VAL B 1 192 ? -3.58 -20.375 -3.662 1 98.94 192 VAL B O 1
ATOM 3913 N N . ILE B 1 193 ? -2.682 -20.766 -5.656 1 98.94 193 ILE B N 1
ATOM 3914 C CA . ILE B 1 193 ? -1.752 -19.641 -5.676 1 98.94 193 ILE B CA 1
ATOM 3915 C C . ILE B 1 193 ? -1.993 -18.797 -6.918 1 98.94 193 ILE B C 1
ATOM 3917 O O . ILE B 1 193 ? -2.188 -19.328 -8.016 1 98.94 193 ILE B O 1
ATOM 3921 N N . MET B 1 194 ? -2.02 -17.516 -6.762 1 98.81 194 MET B N 1
ATOM 3922 C CA . MET B 1 194 ? -2.107 -16.672 -7.953 1 98.81 194 MET B CA 1
ATOM 3923 C C . MET B 1 194 ? -1.285 -15.406 -7.785 1 98.81 194 MET B C 1
ATOM 3925 O O . MET B 1 194 ? -1.228 -14.836 -6.695 1 98.81 194 MET B O 1
ATOM 3929 N N . ASP B 1 195 ? -0.683 -14.945 -8.797 1 98.25 195 ASP B N 1
ATOM 3930 C CA . ASP B 1 195 ? 0.074 -13.703 -8.922 1 98.25 195 ASP B CA 1
ATOM 3931 C C . ASP B 1 195 ? -0.332 -12.938 -10.18 1 98.25 195 ASP B C 1
ATOM 3933 O O . ASP B 1 195 ? 0.482 -12.742 -11.078 1 98.25 195 ASP B O 1
ATOM 3937 N N . PRO B 1 196 ? -1.549 -12.406 -10.211 1 98.12 196 PRO B N 1
ATOM 3938 C CA . PRO B 1 196 ? -2.064 -11.773 -11.422 1 98.12 196 PRO B CA 1
ATOM 3939 C C . PRO B 1 196 ? -1.367 -10.461 -11.75 1 98.12 196 PRO B C 1
ATOM 3941 O O . PRO B 1 196 ? -1.101 -9.656 -10.852 1 98.12 196 PRO B O 1
ATOM 3944 N N . PRO B 1 197 ? -1.076 -10.273 -13.047 1 96.31 197 PRO B N 1
ATOM 3945 C CA . PRO B 1 197 ? -0.562 -8.969 -13.461 1 96.31 197 PRO B CA 1
ATOM 3946 C C . PRO B 1 197 ? -1.639 -7.883 -13.461 1 96.31 197 PRO B C 1
ATOM 3948 O O . PRO B 1 197 ? -2.832 -8.195 -13.391 1 96.31 197 PRO B O 1
ATOM 3951 N N . SER B 1 198 ? -1.191 -6.645 -13.508 1 95.44 198 SER B N 1
ATOM 3952 C CA . SER B 1 198 ? -2.148 -5.547 -13.633 1 95.44 198 SER B CA 1
ATOM 3953 C C . SER B 1 198 ? -2.934 -5.645 -14.938 1 95.44 198 SER B C 1
ATOM 3955 O O . SER B 1 198 ? -4.152 -5.445 -14.945 1 95.44 198 SER B O 1
ATOM 3957 N N . TYR B 1 199 ? -2.211 -5.832 -15.883 1 94.19 199 TYR B N 1
ATOM 3958 C CA . TYR B 1 199 ? -2.727 -6 -17.234 1 94.19 199 TYR B CA 1
ATOM 3959 C C . TYR B 1 199 ? -2.041 -7.168 -17.938 1 94.19 199 TYR B C 1
ATOM 3961 O O . TYR B 1 199 ? -0.854 -7.418 -17.719 1 94.19 199 TYR B O 1
ATOM 3969 N N . GLY B 1 200 ? -2.84 -7.84 -18.703 1 92.44 200 GLY B N 1
ATOM 3970 C CA . GLY B 1 200 ? -2.26 -8.945 -19.453 1 92.44 200 GLY B CA 1
ATOM 3971 C C . GLY B 1 200 ? -3.133 -9.406 -20.609 1 92.44 200 GLY B C 1
ATOM 3972 O O . GLY B 1 200 ? -4.227 -8.875 -20.812 1 92.44 200 GLY B O 1
ATOM 3973 N N . ARG B 1 201 ? -2.506 -10.273 -21.359 1 91.88 201 ARG B N 1
ATOM 3974 C CA . ARG B 1 201 ? -3.219 -10.891 -22.484 1 91.88 201 ARG B CA 1
ATOM 3975 C C . ARG B 1 201 ? -3.047 -12.406 -22.469 1 91.88 201 ARG B C 1
ATOM 3977 O O . ARG B 1 201 ? -1.964 -12.906 -22.172 1 91.88 201 ARG B O 1
ATOM 3984 N N . GLY B 1 202 ? -4.141 -13.055 -22.766 1 90.38 202 GLY B N 1
ATOM 3985 C CA . GLY B 1 202 ? -4.055 -14.5 -22.953 1 90.38 202 GLY B CA 1
ATOM 3986 C C . GLY B 1 202 ? -3.436 -14.898 -24.266 1 90.38 202 GLY B C 1
ATOM 3987 O O . GLY B 1 202 ? -3.104 -14.047 -25.094 1 90.38 202 GLY B O 1
ATOM 3988 N N . PRO B 1 203 ? -3.223 -16.203 -24.422 1 88.88 203 PRO B N 1
ATOM 3989 C CA . PRO B 1 203 ? -2.57 -16.703 -25.641 1 88.88 203 PRO B CA 1
ATOM 3990 C C . PRO B 1 203 ? -3.344 -16.344 -26.906 1 88.88 203 PRO B C 1
ATOM 3992 O O . PRO B 1 203 ? -2.752 -16.234 -27.984 1 88.88 203 PRO B O 1
ATOM 3995 N N . ARG B 1 204 ? -4.637 -16.172 -26.812 1 91.81 204 ARG B N 1
ATOM 3996 C CA . ARG B 1 204 ? -5.461 -15.852 -27.984 1 91.81 204 ARG B CA 1
ATOM 3997 C C . ARG B 1 204 ? -5.906 -14.391 -27.953 1 91.81 204 ARG B C 1
ATOM 3999 O O . ARG B 1 204 ? -6.902 -14.031 -28.578 1 91.81 204 ARG B O 1
ATOM 4006 N N . GLY B 1 205 ? -5.34 -13.531 -27.078 1 90.69 205 GLY B N 1
ATOM 4007 C CA . GLY B 1 205 ? -5.613 -12.102 -27.031 1 90.69 205 GLY B CA 1
ATOM 4008 C C . GLY B 1 205 ? -6.625 -11.719 -25.969 1 90.69 205 GLY B C 1
ATOM 4009 O O . GLY B 1 205 ? -7.043 -10.562 -25.906 1 90.69 205 GLY B O 1
ATOM 4010 N N . GLU B 1 206 ? -7 -12.648 -25.141 1 92.56 206 GLU B N 1
ATOM 4011 C CA . GLU B 1 206 ? -7.875 -12.305 -24.016 1 92.56 206 GLU B CA 1
ATOM 4012 C C . GLU B 1 206 ? -7.273 -11.195 -23.172 1 92.56 206 GLU B C 1
ATOM 4014 O O . GLU B 1 206 ? -6.066 -11.188 -22.906 1 92.56 206 GLU B O 1
ATOM 4019 N N . VAL B 1 207 ? -8.117 -10.297 -22.812 1 93.69 207 VAL B N 1
ATOM 4020 C CA . VAL B 1 207 ? -7.617 -9.164 -22.047 1 93.69 207 VAL B CA 1
ATOM 4021 C C . VAL B 1 207 ? -7.848 -9.406 -20.547 1 93.69 207 VAL B C 1
ATOM 4023 O O . VAL B 1 207 ? -8.914 -9.891 -20.156 1 93.69 207 VAL B O 1
ATOM 4026 N N . TRP B 1 208 ? -6.887 -9.188 -19.75 1 95.38 208 TRP B N 1
ATOM 4027 C CA . TRP B 1 208 ? -6.949 -9.227 -18.297 1 95.38 208 TRP B CA 1
ATOM 4028 C C . TRP B 1 208 ? -6.688 -7.844 -17.703 1 95.38 208 TRP B C 1
ATOM 4030 O O . TRP B 1 208 ? -5.688 -7.199 -18.031 1 95.38 208 TRP B O 1
ATOM 4040 N N . LYS B 1 209 ? -7.586 -7.395 -16.922 1 96.44 209 LYS B N 1
ATOM 4041 C CA . LYS B 1 209 ? -7.414 -6.234 -16.062 1 96.44 209 LYS B CA 1
ATOM 4042 C C . LYS B 1 209 ? -7.746 -6.578 -14.609 1 96.44 209 LYS B C 1
ATOM 4044 O O . LYS B 1 209 ? -8.898 -6.871 -14.281 1 96.44 209 LYS B O 1
ATOM 4049 N N . ILE B 1 210 ? -6.797 -6.512 -13.797 1 97.06 210 ILE B N 1
ATOM 4050 C CA . ILE B 1 210 ? -6.918 -7.066 -12.453 1 97.06 210 ILE B CA 1
ATOM 4051 C C . ILE B 1 210 ? -8.086 -6.402 -11.727 1 97.06 210 ILE B C 1
ATOM 4053 O O . ILE B 1 210 ? -8.852 -7.07 -11.023 1 97.06 210 ILE B O 1
ATOM 4057 N N . GLU B 1 211 ? -8.312 -5.113 -11.812 1 95.19 211 GLU B N 1
ATOM 4058 C CA . GLU B 1 211 ? -9.352 -4.391 -11.086 1 95.19 211 GLU B CA 1
ATOM 4059 C C . GLU B 1 211 ? -10.742 -4.875 -11.492 1 95.19 211 GLU B C 1
ATOM 4061 O O . GLU B 1 211 ? -11.672 -4.852 -10.68 1 95.19 211 GLU B O 1
ATOM 4066 N N . ASP B 1 212 ? -10.836 -5.402 -12.695 1 95.81 212 ASP B N 1
ATOM 4067 C CA . ASP B 1 212 ? -12.117 -5.824 -13.242 1 95.81 212 ASP B CA 1
ATOM 4068 C C . ASP B 1 212 ? -12.344 -7.32 -13.016 1 95.81 212 ASP B C 1
ATOM 4070 O O . ASP B 1 212 ? -13.484 -7.773 -12.914 1 95.81 212 ASP B O 1
ATOM 4074 N N . GLU B 1 213 ? -11.219 -8.039 -12.914 1 97.19 213 GLU B N 1
ATOM 4075 C CA . GLU B 1 213 ? -11.359 -9.484 -13.086 1 97.19 213 GLU B CA 1
ATOM 4076 C C . GLU B 1 213 ? -11.102 -10.227 -11.781 1 97.19 213 GLU B C 1
ATOM 4078 O O . GLU B 1 213 ? -11.562 -11.352 -11.602 1 97.19 213 GLU B O 1
ATOM 4083 N N . LEU B 1 214 ? -10.398 -9.68 -10.875 1 98.25 214 LEU B N 1
ATOM 4084 C CA . LEU B 1 214 ? -9.82 -10.43 -9.766 1 98.25 214 LEU B CA 1
ATOM 4085 C C . LEU B 1 214 ? -10.922 -11.055 -8.906 1 98.25 214 LEU B C 1
ATOM 4087 O O . LEU B 1 214 ? -10.883 -12.258 -8.633 1 98.25 214 LEU B O 1
ATOM 4091 N N . TYR B 1 215 ? -11.93 -10.312 -8.492 1 98.38 215 TYR B N 1
ATOM 4092 C CA . TYR B 1 215 ? -12.961 -10.828 -7.598 1 98.38 215 TYR B CA 1
ATOM 4093 C C . TYR B 1 215 ? -13.68 -12.023 -8.227 1 98.38 215 TYR B C 1
ATOM 4095 O O . TYR B 1 215 ? -13.766 -13.086 -7.617 1 98.38 215 TYR B O 1
ATOM 4103 N N . GLY B 1 216 ? -14.188 -11.789 -9.422 1 98 216 GLY B N 1
ATOM 4104 C CA . GLY B 1 216 ? -14.891 -12.859 -10.109 1 98 216 GLY B CA 1
ATOM 4105 C C . GLY B 1 216 ? -14.023 -14.086 -10.344 1 98 216 GLY B C 1
ATOM 4106 O O . GLY B 1 216 ? -14.5 -15.219 -10.258 1 98 216 GLY B O 1
ATOM 4107 N N . PHE B 1 217 ? -12.797 -13.844 -10.633 1 98.62 217 PHE B N 1
ATOM 4108 C CA . PHE B 1 217 ? -11.883 -14.953 -10.891 1 98.62 217 PHE B CA 1
ATOM 4109 C C . PHE B 1 217 ? -11.641 -15.75 -9.609 1 98.62 217 PHE B C 1
ATOM 4111 O O . PHE B 1 217 ? -11.562 -16.984 -9.648 1 98.62 217 PHE B O 1
ATOM 4118 N N . VAL B 1 218 ? -11.445 -15.062 -8.461 1 98.81 218 VAL B N 1
ATOM 4119 C CA . VAL B 1 218 ? -11.305 -15.75 -7.184 1 98.81 218 VAL B CA 1
ATOM 4120 C C . VAL B 1 218 ? -12.531 -16.625 -6.93 1 98.81 218 VAL B C 1
ATOM 4122 O O . VAL B 1 218 ? -12.406 -17.781 -6.508 1 98.81 218 VAL B O 1
ATOM 4125 N N . GLU B 1 219 ? -13.688 -16.141 -7.242 1 98 219 GLU B N 1
ATOM 4126 C CA . GLU B 1 219 ? -14.906 -16.922 -7.082 1 98 219 GLU B CA 1
ATOM 4127 C C . GLU B 1 219 ? -14.852 -18.203 -7.922 1 98 219 GLU B C 1
ATOM 4129 O O . GLU B 1 219 ? -15.25 -19.266 -7.461 1 98 219 GLU B O 1
ATOM 4134 N N . GLN B 1 220 ? -14.414 -18.047 -9.102 1 98.31 220 GLN B N 1
ATOM 4135 C CA . GLN B 1 220 ? -14.281 -19.219 -9.969 1 98.31 220 GLN B CA 1
ATOM 4136 C C . GLN B 1 220 ? -13.289 -20.219 -9.391 1 98.31 220 GLN B C 1
ATOM 4138 O O . GLN B 1 220 ? -13.508 -21.422 -9.461 1 98.31 220 GLN B O 1
ATOM 4143 N N . CYS B 1 221 ? -12.219 -19.734 -8.867 1 98.81 221 CYS B N 1
ATOM 4144 C CA . CYS B 1 221 ? -11.195 -20.609 -8.305 1 98.81 221 CYS B CA 1
ATOM 4145 C C . CYS B 1 221 ? -11.734 -21.375 -7.102 1 98.81 221 CYS B C 1
ATOM 4147 O O . CYS B 1 221 ? -11.336 -22.516 -6.859 1 98.81 221 CYS B O 1
ATOM 4149 N N . ILE B 1 222 ? -12.562 -20.766 -6.34 1 98.12 222 ILE B N 1
ATOM 4150 C CA . ILE B 1 222 ? -13.172 -21.406 -5.176 1 98.12 222 ILE B CA 1
ATOM 4151 C C . ILE B 1 222 ? -13.961 -22.641 -5.613 1 98.12 222 ILE B C 1
ATOM 4153 O O . ILE B 1 222 ? -14 -23.641 -4.898 1 98.12 222 ILE B O 1
ATOM 4157 N N . ASP B 1 223 ? -14.523 -22.562 -6.832 1 97.62 223 ASP B N 1
ATOM 4158 C CA . ASP B 1 223 ? -15.367 -23.641 -7.344 1 97.62 223 ASP B CA 1
ATOM 4159 C C . ASP B 1 223 ? -14.539 -24.875 -7.66 1 97.62 223 ASP B C 1
ATOM 4161 O O . ASP B 1 223 ? -15.086 -25.969 -7.82 1 97.62 223 ASP B O 1
ATOM 4165 N N . VAL B 1 224 ? -13.281 -24.75 -7.73 1 98.69 224 VAL B N 1
ATOM 4166 C CA . VAL B 1 224 ? -12.445 -25.906 -8.047 1 98.69 224 VAL B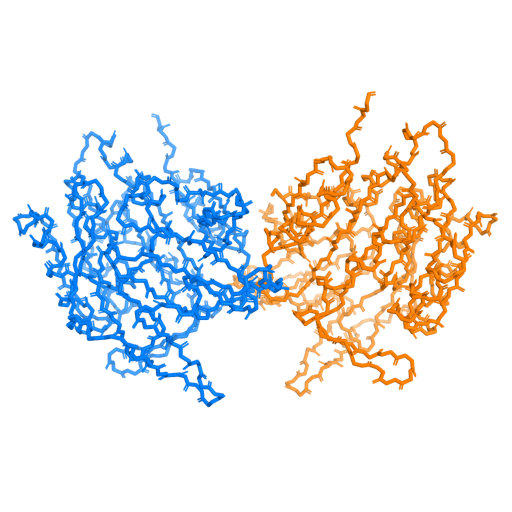 CA 1
ATOM 4167 C C . VAL B 1 224 ? -11.641 -26.312 -6.82 1 98.69 224 VAL B C 1
ATOM 4169 O O . VAL B 1 224 ? -10.75 -27.156 -6.91 1 98.69 224 VAL B O 1
ATOM 4172 N N . LEU B 1 225 ? -11.906 -25.656 -5.699 1 98.75 225 LEU B N 1
ATOM 4173 C CA . LEU B 1 225 ? -11.281 -26.109 -4.457 1 98.75 225 LEU B CA 1
ATOM 4174 C C . LEU B 1 225 ? -11.93 -27.391 -3.957 1 98.75 225 LEU B C 1
ATOM 4176 O O . LEU B 1 225 ? -13.133 -27.594 -4.121 1 98.75 225 LEU B O 1
ATOM 4180 N N . SER B 1 226 ? -11.188 -28.234 -3.336 1 98.38 226 SER B N 1
ATOM 4181 C CA . SER B 1 226 ? -11.695 -29.453 -2.701 1 98.38 226 SER B CA 1
ATOM 4182 C C . SER B 1 226 ? -12.562 -29.125 -1.494 1 98.38 226 SER B C 1
ATOM 4184 O O . SER B 1 226 ? -12.594 -27.969 -1.038 1 98.38 226 SER B O 1
ATOM 4186 N N . PRO B 1 227 ? -13.211 -30.094 -0.973 1 97.19 227 PRO B N 1
ATOM 4187 C CA . PRO B 1 227 ? -14.055 -29.844 0.196 1 97.19 227 PRO B CA 1
ATOM 4188 C C . PRO B 1 227 ? -13.258 -29.438 1.433 1 97.19 227 PRO B C 1
ATOM 4190 O O . PRO B 1 227 ? -13.805 -28.828 2.355 1 97.19 227 PRO B O 1
ATOM 4193 N N . LYS B 1 228 ? -11.992 -29.812 1.435 1 96.94 228 LYS B N 1
ATOM 4194 C CA . LYS B 1 228 ? -11.125 -29.453 2.553 1 96.94 228 LYS B CA 1
ATOM 4195 C C . LYS B 1 228 ? -9.875 -28.734 2.066 1 96.94 228 LYS B C 1
ATOM 4197 O O . LYS B 1 228 ? -8.758 -29.203 2.281 1 96.94 228 LYS B O 1
ATOM 4202 N N . PRO B 1 229 ? -10.117 -27.578 1.519 1 98.44 229 PRO B N 1
ATOM 4203 C CA . PRO B 1 229 ? -8.945 -26.859 1.016 1 98.44 229 PRO B CA 1
ATOM 4204 C C . PRO B 1 229 ? -7.965 -26.484 2.123 1 98.44 229 PRO B C 1
ATOM 4206 O O . PRO B 1 229 ? -8.344 -26.438 3.297 1 98.44 229 PRO B O 1
ATOM 4209 N N . LEU B 1 230 ? -6.719 -26.234 1.726 1 98.69 230 LEU B N 1
ATOM 4210 C CA . LEU B 1 230 ? -5.645 -26.016 2.684 1 98.69 230 LEU B CA 1
ATOM 4211 C C . LEU B 1 230 ? -5.293 -24.531 2.766 1 98.69 230 LEU B C 1
ATOM 4213 O O . LEU B 1 230 ? -5.227 -23.953 3.857 1 98.69 230 LEU B O 1
ATOM 4217 N N . PHE B 1 231 ? -5.004 -23.906 1.626 1 98.88 231 PHE B N 1
ATOM 4218 C CA . PHE B 1 231 ? -4.691 -22.484 1.657 1 98.88 231 PHE B CA 1
ATOM 4219 C C . PHE B 1 231 ? -4.996 -21.844 0.313 1 98.88 231 PHE B C 1
ATOM 4221 O O . PHE B 1 231 ? -5.227 -22.531 -0.68 1 98.88 231 PHE B O 1
ATOM 4228 N N . PHE B 1 232 ? -5.086 -20.531 0.298 1 98.94 232 PHE B N 1
ATOM 4229 C CA . PHE B 1 232 ? -5.273 -19.672 -0.857 1 98.94 232 PHE B CA 1
ATOM 4230 C C . PHE B 1 232 ? -4.383 -18.438 -0.753 1 98.94 232 PHE B C 1
ATOM 4232 O O . PHE B 1 232 ? -4.457 -17.688 0.229 1 98.94 232 PHE B O 1
ATOM 4239 N N . LEU B 1 233 ? -3.521 -18.281 -1.779 1 98.94 233 LEU B N 1
ATOM 4240 C CA . LEU B 1 233 ? -2.584 -17.156 -1.76 1 98.94 233 LEU B CA 1
ATOM 4241 C C . LEU B 1 233 ? -2.799 -16.25 -2.963 1 98.94 233 LEU B C 1
ATOM 4243 O O . LEU B 1 233 ? -2.854 -16.719 -4.102 1 98.94 233 LEU B O 1
ATOM 4247 N N . ILE B 1 234 ? -2.969 -14.969 -2.697 1 98.88 234 ILE B N 1
ATOM 4248 C CA . ILE B 1 234 ? -2.955 -13.945 -3.738 1 98.88 234 ILE B CA 1
ATOM 4249 C C . ILE B 1 234 ? -1.756 -13.023 -3.541 1 98.88 234 ILE B C 1
ATOM 4251 O O . ILE B 1 234 ? -1.611 -12.398 -2.486 1 98.88 234 ILE B O 1
ATOM 4255 N N . ASN B 1 235 ? -0.903 -12.961 -4.535 1 98.56 235 ASN B N 1
ATOM 4256 C CA . ASN B 1 235 ? 0.16 -11.961 -4.609 1 98.56 235 ASN B CA 1
ATOM 4257 C C . ASN B 1 235 ? -0.196 -10.836 -5.578 1 98.56 235 ASN B C 1
ATOM 4259 O O . ASN B 1 235 ? -0.951 -11.047 -6.531 1 98.56 235 ASN B O 1
ATOM 4263 N N . SER B 1 236 ? 0.345 -9.664 -5.309 1 97.75 236 SER B N 1
ATOM 4264 C CA . SER B 1 236 ? 0.118 -8.578 -6.258 1 97.75 236 SER B CA 1
ATOM 4265 C C . SER B 1 236 ? 1.275 -7.586 -6.254 1 97.75 236 SER B C 1
ATOM 4267 O O . SER B 1 236 ? 1.818 -7.262 -5.195 1 97.75 236 SER B O 1
ATOM 4269 N N . TYR B 1 237 ? 1.587 -7.137 -7.465 1 95.25 237 TYR B N 1
ATOM 4270 C CA . TYR B 1 237 ? 2.582 -6.09 -7.668 1 95.25 237 TYR B CA 1
ATOM 4271 C C . TYR B 1 237 ? 1.942 -4.84 -8.258 1 95.25 237 TYR B C 1
ATOM 4273 O O . TYR B 1 237 ? 2.645 -3.932 -8.719 1 95.25 237 TYR B O 1
ATOM 4281 N N . THR B 1 238 ? 0.629 -4.816 -8.32 1 93.56 238 THR B N 1
ATOM 4282 C CA . THR B 1 238 ? -0.113 -3.705 -8.906 1 93.56 238 THR B CA 1
ATOM 4283 C C . THR B 1 238 ? -0.011 -2.461 -8.031 1 93.56 238 THR B C 1
ATOM 4285 O O . THR B 1 238 ? -0.385 -2.488 -6.855 1 93.56 238 THR B O 1
ATOM 4288 N N . ALA B 1 239 ? 0.423 -1.381 -8.734 1 88.81 239 ALA B N 1
ATOM 4289 C CA . ALA B 1 239 ? 0.532 -0.112 -8.023 1 88.81 239 ALA B CA 1
ATOM 4290 C C . ALA B 1 239 ? -0.832 0.353 -7.52 1 88.81 239 ALA B C 1
ATOM 4292 O O . ALA B 1 239 ? -1.824 0.289 -8.25 1 88.81 239 ALA B O 1
ATOM 4293 N N . GLY B 1 240 ? -0.856 0.7 -6.262 1 88.31 240 GLY B N 1
ATOM 4294 C CA . GLY B 1 240 ? -2.07 1.299 -5.727 1 88.31 240 GLY B CA 1
ATOM 4295 C C . GLY B 1 240 ? -2.971 0.298 -5.027 1 88.31 240 GLY B C 1
ATOM 4296 O O . GLY B 1 240 ? -3.961 0.679 -4.402 1 88.31 240 GLY B O 1
ATOM 4297 N N . PHE B 1 241 ? -2.672 -0.924 -5.234 1 93.69 241 PHE B N 1
ATOM 4298 C CA . PHE B 1 241 ? -3.473 -1.946 -4.57 1 93.69 241 PHE B CA 1
ATOM 4299 C C . PHE B 1 241 ? -3.053 -2.1 -3.111 1 93.69 241 PHE B C 1
ATOM 4301 O O . PHE B 1 241 ? -1.863 -2.227 -2.812 1 93.69 241 PHE B O 1
ATOM 4308 N N . SER B 1 242 ? -4.027 -2.059 -2.27 1 96.56 242 SER B N 1
ATOM 4309 C CA . SER B 1 242 ? -3.795 -2.311 -0.851 1 96.56 242 SER B CA 1
ATOM 4310 C C . SER B 1 242 ? -3.885 -3.799 -0.533 1 96.56 242 SER B C 1
ATOM 4312 O O . SER B 1 242 ? -4.746 -4.504 -1.066 1 96.56 242 SER B O 1
ATOM 4314 N N . PRO B 1 243 ? -3.008 -4.273 0.355 1 97.94 243 PRO B N 1
ATOM 4315 C CA . PRO B 1 243 ? -3.18 -5.668 0.775 1 97.94 243 PRO B CA 1
ATOM 4316 C C . PRO B 1 243 ? -4.547 -5.93 1.403 1 97.94 243 PRO B C 1
ATOM 4318 O O . PRO B 1 243 ? -5.07 -7.043 1.305 1 97.94 243 PRO B O 1
ATOM 4321 N N . THR B 1 244 ? -5.129 -4.902 2.008 1 98.38 244 THR B N 1
ATOM 4322 C CA . THR B 1 244 ? -6.438 -5.043 2.635 1 98.38 244 THR B CA 1
ATOM 4323 C C . THR B 1 244 ? -7.504 -5.367 1.593 1 98.38 244 THR B C 1
ATOM 4325 O O . THR B 1 244 ? -8.445 -6.109 1.874 1 98.38 244 THR B O 1
ATOM 4328 N N . VAL B 1 245 ? -7.34 -4.844 0.414 1 98.31 245 VAL B N 1
ATOM 4329 C CA . VAL B 1 245 ? -8.273 -5.133 -0.671 1 98.31 245 VAL B CA 1
ATOM 4330 C C . VAL B 1 245 ? -8.242 -6.621 -1 1 98.31 245 VAL B C 1
ATOM 4332 O O . VAL B 1 245 ? -9.289 -7.254 -1.156 1 98.31 245 VAL B O 1
ATOM 4335 N N . LEU B 1 246 ? -7.07 -7.191 -1.1 1 98.56 246 LEU B N 1
ATOM 4336 C CA . LEU B 1 246 ? -6.93 -8.625 -1.346 1 98.56 246 LEU B CA 1
ATOM 4337 C C . LEU B 1 246 ? -7.566 -9.438 -0.221 1 98.56 246 LEU B C 1
ATOM 4339 O O . LEU B 1 246 ? -8.25 -10.43 -0.477 1 98.56 246 LEU B O 1
ATOM 4343 N N . ALA B 1 247 ? -7.285 -9.008 0.99 1 98.56 247 ALA B N 1
ATOM 4344 C CA . ALA B 1 247 ? -7.871 -9.68 2.15 1 98.56 247 ALA B CA 1
ATOM 4345 C C . ALA B 1 247 ? -9.398 -9.633 2.1 1 98.56 247 ALA B C 1
ATOM 4347 O O . ALA B 1 247 ? -10.062 -10.625 2.418 1 98.56 247 ALA B O 1
ATOM 4348 N N . ASN B 1 248 ? -9.961 -8.469 1.771 1 98.56 248 ASN B N 1
ATOM 4349 C CA . ASN B 1 248 ? -11.406 -8.328 1.669 1 98.56 248 ASN B CA 1
ATOM 4350 C C . ASN B 1 248 ? -11.992 -9.312 0.663 1 98.56 248 ASN B C 1
ATOM 4352 O O . ASN B 1 248 ? -13.031 -9.93 0.926 1 98.56 248 ASN B O 1
ATOM 4356 N N . ILE B 1 249 ? -11.344 -9.445 -0.436 1 98.62 249 ILE B N 1
ATOM 4357 C CA . ILE B 1 249 ? -11.805 -10.375 -1.464 1 98.62 249 ILE B CA 1
ATOM 4358 C C . ILE B 1 249 ? -11.844 -11.789 -0.902 1 98.62 249 ILE B C 1
ATOM 4360 O O . ILE B 1 249 ? -12.844 -12.5 -1.06 1 98.62 249 ILE B O 1
ATOM 4364 N N . LEU B 1 250 ? -10.805 -12.195 -0.247 1 98.81 250 LEU B N 1
ATOM 4365 C CA . LEU B 1 250 ? -10.758 -13.539 0.323 1 98.81 250 LEU B CA 1
ATOM 4366 C C . LEU B 1 250 ? -11.82 -13.711 1.403 1 98.81 250 LEU B C 1
ATOM 4368 O O . LEU B 1 250 ? -12.438 -14.773 1.515 1 98.81 250 LEU B O 1
ATOM 4372 N N . LYS B 1 251 ? -12.008 -12.688 2.213 1 98.25 251 LYS B N 1
ATOM 4373 C CA . LYS B 1 251 ? -13.016 -12.734 3.271 1 98.25 251 LYS B CA 1
ATOM 4374 C C . LYS B 1 251 ? -14.414 -12.898 2.689 1 98.25 251 LYS B C 1
ATOM 4376 O O . LYS B 1 251 ? -15.219 -13.68 3.201 1 98.25 251 LYS B O 1
ATOM 4381 N N . MET B 1 252 ? -14.656 -12.227 1.625 1 97.62 252 MET B N 1
ATOM 4382 C CA . MET B 1 252 ? -15.992 -12.203 1.041 1 97.62 252 MET B CA 1
ATOM 4383 C C . MET B 1 252 ? -16.234 -13.438 0.176 1 97.62 252 MET B C 1
ATOM 4385 O O . MET B 1 252 ? -17.344 -13.672 -0.281 1 97.62 252 MET B O 1
ATOM 4389 N N . THR B 1 253 ? -15.172 -14.195 -0.053 1 97.81 253 THR B N 1
ATOM 4390 C CA . THR B 1 253 ? -15.312 -15.344 -0.936 1 97.81 253 THR B CA 1
ATOM 4391 C C . THR B 1 253 ? -14.906 -16.625 -0.218 1 97.81 253 THR B C 1
ATOM 4393 O O . THR B 1 253 ? -15.75 -17.328 0.353 1 97.81 253 THR B O 1
ATOM 4396 N N . VAL B 1 254 ? -13.656 -16.875 0.006 1 98.56 254 VAL B N 1
ATOM 4397 C CA . VAL B 1 254 ? -13.133 -18.125 0.525 1 98.56 254 VAL B CA 1
ATOM 4398 C C . VAL B 1 254 ? -13.609 -18.328 1.961 1 98.56 254 VAL B C 1
ATOM 4400 O O . VAL B 1 254 ? -14.094 -19.406 2.311 1 98.56 254 VAL B O 1
ATOM 4403 N N . VAL B 1 255 ? -13.469 -17.312 2.777 1 98.25 255 VAL B N 1
ATOM 4404 C CA . VAL B 1 255 ? -13.852 -17.438 4.184 1 98.25 255 VAL B CA 1
ATOM 4405 C C . VAL B 1 255 ? -15.352 -17.703 4.293 1 98.25 255 VAL B C 1
ATOM 4407 O O . VAL B 1 255 ? -15.781 -18.469 5.148 1 98.25 255 VAL B O 1
ATOM 4410 N N . LYS B 1 256 ? -16.078 -17 3.467 1 95.75 256 LYS B N 1
ATOM 4411 C CA . LYS B 1 256 ? -17.516 -17.188 3.494 1 95.75 256 LYS B CA 1
ATOM 4412 C C . LYS B 1 256 ? -17.891 -18.641 3.27 1 95.75 256 LYS B C 1
ATOM 4414 O O . LYS B 1 256 ? -18.828 -19.156 3.891 1 95.75 256 LYS B O 1
ATOM 4419 N N . ARG B 1 257 ? -17.172 -19.328 2.443 1 96.88 257 ARG B N 1
ATOM 4420 C CA . ARG B 1 257 ? -17.5 -20.688 2.07 1 96.88 257 ARG B CA 1
ATOM 4421 C C . ARG B 1 257 ? -16.875 -21.688 3.035 1 96.88 257 ARG B C 1
ATOM 4423 O O . ARG B 1 257 ? -17.5 -22.688 3.402 1 96.88 257 ARG B O 1
ATOM 4430 N N . PHE B 1 258 ? -15.664 -21.422 3.496 1 98.12 258 PHE B N 1
ATOM 4431 C CA . PHE B 1 258 ? -14.914 -22.469 4.16 1 98.12 258 PHE B CA 1
ATOM 4432 C C . PHE B 1 258 ? -14.523 -22.062 5.574 1 98.12 258 PHE B C 1
ATOM 4434 O O . PHE B 1 258 ? -13.945 -22.859 6.324 1 98.12 258 PHE B O 1
ATOM 4441 N N . GLY B 1 259 ? -14.953 -20.828 6.012 1 98.06 259 GLY B N 1
ATOM 4442 C CA . GLY B 1 259 ? -14.336 -20.297 7.223 1 98.06 259 GLY B CA 1
ATOM 4443 C C . GLY B 1 259 ? -12.844 -20.062 7.078 1 98.06 259 GLY B C 1
ATOM 4444 O O . GLY B 1 259 ? -12.367 -19.672 6.012 1 98.06 259 GLY B O 1
ATOM 4445 N N . GLY B 1 260 ? -12.133 -20.078 8.141 1 98.31 260 GLY B N 1
ATOM 4446 C CA . GLY B 1 260 ? -10.695 -19.922 8.102 1 98.31 260 GLY B CA 1
ATOM 4447 C C . GLY B 1 260 ? -10.242 -18.5 8.43 1 98.31 260 GLY B C 1
ATOM 4448 O O . GLY B 1 260 ? -11.047 -17.672 8.867 1 98.31 260 GLY B O 1
ATOM 4449 N N . VAL B 1 261 ? -8.914 -18.359 8.25 1 98.19 261 VAL B N 1
ATOM 4450 C CA . VAL B 1 261 ? -8.312 -17.094 8.656 1 98.19 261 VAL B CA 1
ATOM 4451 C C . VAL B 1 261 ? -7.59 -16.453 7.477 1 98.19 261 VAL B C 1
ATOM 4453 O O . VAL B 1 261 ? -6.957 -17.156 6.68 1 98.19 261 VAL B O 1
ATOM 4456 N N . VAL B 1 262 ? -7.703 -15.094 7.43 1 98.38 262 VAL B N 1
ATOM 4457 C CA . VAL B 1 262 ? -7.016 -14.344 6.383 1 98.38 262 VAL B CA 1
ATOM 4458 C C . VAL B 1 262 ? -5.977 -13.422 7.008 1 98.38 262 VAL B C 1
ATOM 4460 O O . VAL B 1 262 ? -6.254 -12.75 8.008 1 98.38 262 VAL B O 1
ATOM 4463 N N . THR B 1 263 ? -4.762 -13.414 6.492 1 98.25 263 THR B N 1
ATOM 4464 C CA . THR B 1 263 ? -3.717 -12.445 6.805 1 98.25 263 THR B CA 1
ATOM 4465 C C . THR B 1 263 ? -3.23 -11.742 5.539 1 98.25 263 THR B C 1
ATOM 4467 O O . THR B 1 263 ? -3.334 -12.289 4.441 1 98.25 263 THR B O 1
ATOM 4470 N N . CYS B 1 264 ? -2.814 -10.523 5.656 1 98.56 264 CYS B N 1
ATOM 4471 C CA . CYS B 1 264 ? -2.314 -9.781 4.5 1 98.56 264 CYS B CA 1
ATOM 4472 C C . CYS B 1 264 ? -1.221 -8.805 4.91 1 98.56 264 CYS B C 1
ATOM 4474 O O . CYS B 1 264 ? -1.03 -8.539 6.098 1 98.56 264 CYS B O 1
ATOM 4476 N N . GLY B 1 265 ? -0.498 -8.32 3.965 1 98.19 265 GLY B N 1
ATOM 4477 C CA . GLY B 1 265 ? 0.552 -7.348 4.211 1 98.19 265 GLY B CA 1
ATOM 4478 C C . GLY B 1 265 ? 1.481 -7.16 3.027 1 98.19 265 GLY B C 1
ATOM 4479 O O . GLY B 1 265 ? 1.083 -7.367 1.879 1 98.19 265 GLY B O 1
ATOM 4480 N N . GLU B 1 266 ? 2.672 -6.625 3.338 1 98.06 266 GLU B N 1
ATOM 4481 C CA . GLU B 1 266 ? 3.715 -6.406 2.342 1 98.06 266 GLU B CA 1
ATOM 4482 C C . GLU B 1 266 ? 4.801 -7.477 2.434 1 98.06 266 GLU B C 1
ATOM 4484 O O . GLU B 1 266 ? 4.961 -8.117 3.477 1 98.06 266 GLU B O 1
ATOM 4489 N N . VAL B 1 267 ? 5.445 -7.68 1.334 1 98.5 267 VAL B N 1
ATOM 4490 C CA . VAL B 1 267 ? 6.691 -8.445 1.321 1 98.5 267 VAL B CA 1
ATOM 4491 C C . VAL B 1 267 ? 7.863 -7.516 1.006 1 98.5 267 VAL B C 1
ATOM 4493 O O . VAL B 1 267 ? 7.742 -6.617 0.172 1 98.5 267 VAL B O 1
ATOM 4496 N N . GLY B 1 268 ? 8.945 -7.699 1.723 1 98.56 268 GLY B N 1
ATOM 4497 C CA . GLY B 1 268 ? 10.07 -6.797 1.547 1 98.56 268 GLY B CA 1
ATOM 4498 C C . GLY B 1 268 ? 11.414 -7.496 1.616 1 98.56 268 GLY B C 1
ATOM 4499 O O . GLY B 1 268 ? 11.492 -8.664 1.998 1 98.56 268 GLY B O 1
ATOM 4500 N N . ILE B 1 269 ? 12.438 -6.797 1.172 1 98.75 269 ILE B N 1
ATOM 4501 C CA . ILE B 1 269 ? 13.82 -7.25 1.221 1 98.75 269 ILE B CA 1
ATOM 4502 C C . ILE B 1 269 ? 14.672 -6.23 1.973 1 98.75 269 ILE B C 1
ATOM 4504 O O . ILE B 1 269 ? 14.641 -5.039 1.66 1 98.75 269 ILE B O 1
ATOM 4508 N N . PRO B 1 270 ? 15.406 -6.688 2.961 1 98.44 270 PRO B N 1
ATOM 4509 C CA . PRO B 1 270 ? 16.312 -5.754 3.633 1 98.44 270 PRO B CA 1
ATOM 4510 C C . PRO B 1 270 ? 17.438 -5.281 2.73 1 98.44 270 PRO B C 1
ATOM 4512 O O . PRO B 1 270 ? 17.969 -6.059 1.933 1 98.44 270 PRO B O 1
ATOM 4515 N N . VAL B 1 271 ? 17.75 -4.039 2.807 1 97.75 271 VAL B N 1
ATOM 4516 C CA . VAL B 1 271 ? 18.906 -3.465 2.117 1 97.75 271 VAL B CA 1
ATOM 4517 C C . VAL B 1 271 ? 20.141 -3.602 2.986 1 97.75 271 VAL B C 1
ATOM 4519 O O . VAL B 1 271 ? 20.234 -3.014 4.066 1 97.75 271 VAL B O 1
ATOM 4522 N N . SER B 1 272 ? 21.109 -4.266 2.527 1 96.5 272 SER B N 1
ATOM 4523 C CA . SER B 1 272 ? 22.234 -4.637 3.377 1 96.5 272 SER B CA 1
ATOM 4524 C C . SER B 1 272 ? 23.047 -3.41 3.795 1 96.5 272 SER B C 1
ATOM 4526 O O . SER B 1 272 ? 23.547 -3.346 4.918 1 96.5 272 SER B O 1
ATOM 4528 N N . SER B 1 273 ? 23.188 -2.41 2.963 1 94.5 273 SER B N 1
ATOM 4529 C CA . SER B 1 273 ? 24.047 -1.263 3.225 1 94.5 273 SER B CA 1
ATOM 4530 C C . SER B 1 273 ? 23.438 -0.349 4.289 1 94.5 273 SER B C 1
ATOM 4532 O O . SER B 1 273 ? 24.172 0.317 5.027 1 94.5 273 SER B O 1
ATOM 4534 N N . SER B 1 274 ? 22.109 -0.257 4.402 1 93.25 274 SER B N 1
ATOM 4535 C CA . SER B 1 274 ? 21.469 0.773 5.219 1 93.25 274 SER B CA 1
ATOM 4536 C C . SER B 1 274 ? 20.594 0.158 6.309 1 93.25 274 SER B C 1
ATOM 4538 O O . SER B 1 274 ? 20.25 0.825 7.285 1 93.25 274 SER B O 1
ATOM 4540 N N . GLY B 1 275 ? 20.141 -1.081 6.051 1 94.56 275 GLY B N 1
ATOM 4541 C CA . GLY B 1 275 ? 19.266 -1.727 7.023 1 94.56 275 GLY B CA 1
ATOM 4542 C C . GLY B 1 275 ? 17.797 -1.418 6.809 1 94.56 275 GLY B C 1
ATOM 4543 O O . GLY B 1 275 ? 16.922 -2.033 7.434 1 94.56 275 GLY B O 1
ATOM 4544 N N . ILE B 1 276 ? 17.516 -0.487 5.957 1 96.94 276 ILE B N 1
ATOM 4545 C CA . ILE B 1 276 ? 16.109 -0.244 5.664 1 96.94 276 ILE B CA 1
ATOM 4546 C C . ILE B 1 276 ? 15.547 -1.399 4.84 1 96.94 276 ILE B C 1
ATOM 4548 O O . ILE B 1 276 ? 16.281 -2.326 4.48 1 96.94 276 ILE B O 1
ATOM 4552 N N . VAL B 1 277 ? 14.227 -1.377 4.609 1 98.5 277 VAL B N 1
ATOM 4553 C CA . VAL B 1 277 ? 13.547 -2.453 3.893 1 98.5 277 VAL B CA 1
ATOM 4554 C C . VAL B 1 277 ? 12.953 -1.916 2.596 1 98.5 277 VAL B C 1
ATOM 4556 O O . VAL B 1 277 ? 12.266 -0.888 2.6 1 98.5 277 VAL B O 1
ATOM 4559 N N . LEU B 1 278 ? 13.234 -2.521 1.479 1 98.5 278 LEU B N 1
ATOM 4560 C CA . LEU B 1 278 ? 12.539 -2.215 0.234 1 98.5 278 LEU B CA 1
ATOM 4561 C C . LEU B 1 278 ? 11.234 -2.992 0.136 1 98.5 278 LEU B C 1
ATOM 4563 O O . LEU B 1 278 ? 11.242 -4.227 0.134 1 98.5 278 LEU B O 1
ATOM 4567 N N . PRO B 1 279 ? 10.094 -2.293 0.147 1 98.25 279 PRO B N 1
ATOM 4568 C CA . PRO B 1 279 ? 8.859 -3.029 -0.135 1 98.25 279 PRO B CA 1
ATOM 4569 C C . PRO B 1 279 ? 8.789 -3.531 -1.576 1 98.25 279 PRO B C 1
ATOM 4571 O O . PRO B 1 279 ? 9.078 -2.777 -2.51 1 98.25 279 PRO B O 1
ATOM 4574 N N . CYS B 1 280 ? 8.383 -4.762 -1.822 1 97.69 280 CYS B N 1
ATOM 4575 C CA . CYS B 1 280 ? 8.508 -5.387 -3.133 1 97.69 280 CYS B CA 1
ATOM 4576 C C . CYS B 1 280 ? 7.16 -5.879 -3.639 1 97.69 280 CYS B C 1
ATOM 4578 O O . CYS B 1 280 ? 7.059 -6.395 -4.75 1 97.69 280 CYS B O 1
ATOM 4580 N N . GLY B 1 281 ? 6.121 -5.832 -2.879 1 97.12 281 GLY B N 1
ATOM 4581 C CA . GLY B 1 281 ? 4.801 -6.316 -3.244 1 97.12 281 GLY B CA 1
ATOM 4582 C C . GLY B 1 281 ? 3.908 -6.578 -2.045 1 97.12 281 GLY B C 1
ATOM 4583 O O . GLY B 1 281 ? 4.312 -6.348 -0.903 1 97.12 281 GLY B O 1
ATOM 4584 N N . ILE B 1 282 ? 2.664 -7.043 -2.354 1 98.31 282 ILE B N 1
ATOM 4585 C CA . ILE B 1 282 ? 1.708 -7.312 -1.285 1 98.31 282 ILE B CA 1
ATOM 4586 C C . ILE B 1 282 ? 1.16 -8.734 -1.432 1 98.31 282 ILE B C 1
ATOM 4588 O O . ILE B 1 282 ? 1.305 -9.352 -2.486 1 98.31 282 ILE B O 1
ATOM 4592 N N . TYR B 1 283 ? 0.63 -9.234 -0.314 1 98.75 283 TYR B N 1
ATOM 4593 C CA . TYR B 1 283 ? 0.04 -10.57 -0.308 1 98.75 283 TYR B CA 1
ATOM 4594 C C . TYR B 1 283 ? -1.226 -10.602 0.54 1 98.75 283 TYR B C 1
ATOM 4596 O O . TYR B 1 283 ? -1.419 -9.75 1.41 1 98.75 283 TYR B O 1
ATOM 4604 N N . ALA B 1 284 ? -2.115 -11.547 0.26 1 98.81 284 ALA B N 1
ATOM 4605 C CA . ALA B 1 284 ? -3.158 -12.039 1.159 1 98.81 284 ALA B CA 1
ATOM 4606 C C . ALA B 1 284 ? -3.197 -13.562 1.176 1 98.81 284 ALA B C 1
ATOM 4608 O O . ALA B 1 284 ? -3.203 -14.203 0.121 1 98.81 284 ALA B O 1
ATOM 4609 N N . ARG B 1 285 ? -3.191 -14.133 2.385 1 98.88 285 ARG B N 1
ATOM 4610 C CA . ARG B 1 285 ? -3.213 -15.57 2.609 1 98.88 285 ARG B CA 1
ATOM 4611 C C . ARG B 1 285 ? -4.484 -16 3.336 1 98.88 285 ARG B C 1
ATOM 4613 O O . ARG B 1 285 ? -4.832 -15.43 4.371 1 98.88 285 ARG B O 1
ATOM 4620 N N . TRP B 1 286 ? -5.191 -16.891 2.777 1 98.88 286 TRP B N 1
ATOM 4621 C CA . TRP B 1 286 ? -6.219 -17.625 3.523 1 98.88 286 TRP B CA 1
ATOM 4622 C C . TRP B 1 286 ? -5.715 -19 3.945 1 98.88 286 TRP B C 1
ATOM 4624 O O . TRP B 1 286 ? -5.066 -19.703 3.16 1 98.88 286 TRP B O 1
ATOM 4634 N N . GLU B 1 287 ? -5.953 -19.406 5.125 1 98.56 287 GLU B N 1
ATOM 4635 C CA . GLU B 1 287 ? -5.594 -20.719 5.645 1 98.56 287 GLU B CA 1
ATOM 4636 C C . GLU B 1 287 ? -6.793 -21.406 6.297 1 98.56 287 GLU B C 1
ATOM 4638 O O . GLU B 1 287 ? -7.574 -20.766 7 1 98.56 287 GLU B O 1
ATOM 4643 N N . ALA B 1 288 ? -6.875 -22.656 6.066 1 96.94 288 ALA B N 1
ATOM 4644 C CA . ALA B 1 288 ? -7.93 -23.438 6.711 1 96.94 288 ALA B CA 1
ATOM 4645 C C . ALA B 1 288 ? -7.703 -23.516 8.219 1 96.94 288 ALA B C 1
ATOM 4647 O O . ALA B 1 288 ? -6.562 -23.578 8.68 1 96.94 288 ALA B O 1
ATOM 4648 N N . GLN B 1 289 ? -8.797 -23.328 8.93 1 86.81 289 GLN B N 1
ATOM 4649 C CA . GLN B 1 289 ? -8.695 -23.516 10.375 1 86.81 289 GLN B CA 1
ATOM 4650 C C . GLN B 1 289 ? -8.648 -25 10.742 1 86.81 289 GLN B C 1
ATOM 4652 O O . GLN B 1 289 ? -9.375 -25.812 10.164 1 86.81 289 GLN B O 1
ATOM 4657 N N . LYS B 1 290 ? -7.645 -25.406 11.414 1 71.38 290 LYS B N 1
ATOM 4658 C CA . LYS B 1 290 ? -7.625 -26.781 11.898 1 71.38 290 LYS B CA 1
ATOM 4659 C C . LYS B 1 290 ? -8.867 -27.078 12.734 1 71.38 290 LYS B C 1
ATOM 4661 O O . LYS B 1 290 ? -9.266 -26.281 13.586 1 71.38 290 LYS B O 1
ATOM 4666 N N . LYS B 1 291 ? -9.797 -27.922 12.234 1 51.88 291 LYS B N 1
ATOM 4667 C CA . LYS B 1 291 ? -10.844 -28.422 13.117 1 51.88 291 LYS B CA 1
ATOM 4668 C C . LYS B 1 291 ? -10.242 -29.234 14.266 1 51.88 291 LYS B C 1
ATOM 4670 O O . LYS B 1 291 ? -9.289 -29.984 14.07 1 51.88 291 LYS B O 1
#

Nearest PDB structures (foldseek):
  2igt-assembly1_C  TM=9.525E-01  e=1.463E-37  Agrobacterium fabrum str. C58
  2igt-assembly1_B  TM=9.477E-01  e=1.654E-37  Agrobacterium fabrum str. C58
  2igt-assembly1_A  TM=9.490E-01  e=2.795E-36  Agrobacterium fabrum str. C58
  3vse-assembly1_A  TM=7.178E-01  e=2.824E-17  Staphylococcus aureus subsp. aureus Mu50
  3vse-assembly3_C  TM=7.284E-01  e=3.510E-16  Staphylococcus aureus subsp. aureus Mu50

Organism: Acetivibrio thermocellus (strain ATCC 27405 / DSM 1237 / JCM 9322 / NBRC 103400 / NCIMB 10682 / NRRL B-4536 / VPI 7372) (NCBI:txid203119)

Secondary structure (DSSP, 8-state):
-EEE----SSEEEEEEETTEEEEEETTEEEEEE-TT--S--S---GGGTS-SEEEEE-TTS-EEEEESS---S-EEEEETTEEEEE---SSS--S--GGGHHHHHHHHHHHHHSSS--EEEEES-TT-HHHHHHHHTT-EEEEEES-HHHHHHHHHHHHHTT-TTS-EEEEES-HHHHHHHHHHHT--BSEEEE---SEEE-TT--EEEHHHHHHHHHHHHHTTB-SS--EEEEEE--TT--HHHHHHHHIIIIIHHH--EEEEEEEEEE-TTT--EEEEEEEEEEE----/-EEE----SSEEEEEEETTEEEEEETTEEEEEE-TT--S--S---GGGTS-SEEEEE-TTS-EEEEESS---S-EEEEETTEEEEE---SSS--S--GGGHHHHHHHHHHHHTSSS--EEEEES-TT-HHHHHHHHTT-EEEEEES-HHHHHHHHHHHHHTT-TTS-EEEEES-HHHHHHHHHHHT--BSEEEE---SEEE-TT--EEEHHHHHHHHHHHHHTTB-SS--EEEEEE--TT--HHHHHHHHIIIIIHHH--EEEEEEEEEE-TTT--EEEEEEEEEEE----

pLDDT: mean 95.99, std 5.09, range [51.53, 98.94]

Sequence (582 aa):
MMLLADDWKDYELIDTGNGEKLERWGKYILRRPDPQIIWPIRNENGLWKKADAHYHRSRSGGGSWEFKRKLPERWTISYHDLSFYIEPTGFKHTGLFPEQVVNWKWMIDKIRSASRNINVLNLFAYTGGATVACAYANASVCHVDAAKGMVQRAKENLALSGLADRSVRFIVDDVIKFVQREKRRGRQYDAVIMDPPSYGRGPRGEVWKIEDELYGFVEQCIDVLSPKPLFFLINSYTAGFSPTVLANILKMTVVKRFGGVVTCGEVGIPVSSSGIVLPCGIYARWEAQKKMMLLADDWKDYELIDTGNGEKLERWGKYILRRPDPQIIWPIRNENGLWKKADAHYHRSRSGGGSWEFKRKLPERWTISYHDLSFYIEPTGFKHTGLFPEQVVNWKWMIDKIRSASRNINVLNLFAYTGGATVACAYANASVCHVDAAKGMVQRAKENLALSGLADRSVRFIVDDVIKFVQREKRRGRQYDAVIMDPPSYGRGPRGEVWKIEDELYGFVEQCIDVLSPKPLFFLINSYTAGFSPTVLANILKMTVVKRFGGVVTCGEVGIPVSSSGIVLPCGIYARWEAQKK

Radius of gyration: 25.56 Å; Cα contacts (8 Å, |Δi|>4): 1320; chains: 2; bounding box: 65×70×58 Å